Protein AF-0000000068152292 (afdb_homodimer)

Nearest PDB structures (foldseek):
  4wbt-assembly1_C-2  TM=9.995E-01  e=3.446E-68  Sinorhizobium meliloti 1021
  4wbt-assembly2_B-3  TM=9.986E-01  e=3.085E-68  Sinorhizobium meliloti 1021
  4r5z-assembly2_C  TM=9.145E-01  e=4.859E-29  Mycobacterium tuberculosis H37Rv
  3ffh-assembly1_B  TM=8.803E-01  e=2.228E-27  Listeria innocua
  3ffh-assembly1_A  TM=8.749E-01  e=1.275E-25  Listeria innocua

InterPro domains:
  IPR001917 Aminotransferase, class-II, pyridoxal-phosphate binding site [PS00599] (223-232)
  IPR004839 Aminotransferase, class I/classII, large domain [PF00155] (39-363)
  IPR015421 Pyridoxal phosphate-dependent transferase, major domain [G3DSA:3.40.640.10] (47-271)
  IPR015422 Pyridoxal phosphate-dependent transferase, small domain [G3DSA:3.90.1150.10] (23-364)
  IPR015424 Pyridoxal phosphate-dependent transferase [SSF53383] (36-366)
  IPR050106 Histidinol-phosphate aminotransferase [PTHR43643] (23-367)

pLDDT: mean 96.86, std 4.05, range [68.19, 98.94]

Secondary structure (DSSP, 8-state):
----TT--HHHHHS----SS--HHHHHHHHTS--SEE-SS---TT---HHHHHHHHHHHTTTTSPP-TT-HHHHHHHHHHHTS-GGGEEEESHHHHHHHHHHHHHPPTT-EEEEETT--HHHHHHHHHTTPEEEEE--BTTB--HHHHHHHHHHHT-SEEEEESS-TTT-----HHHHHHHHHHS-TTSEEEEE-TTGGGS-GGGS--HHHHTT-TTEEEEEESSSTTS-GGG--EEEE--HHHHHHGGGTS-TT-S-HHHHHHHHHHHH-HHHHHHHHHHHHHHHHHHHHHHHHTT-EEPP-SSSEEEEE-SS-HHHHHHHHHHHHHHH-EE-B---STTGGGEEEEE---HHHHHHHHHHHHHHHHHHHH-/----TT--HHHHHS----SS--HHHHHHHHTS--SEE-SS---TT---HHHHHHHHHHHTTTTSPP-TT-HHHHHHHHHHHTS-GGGEEEESHHHHHHHHHHHHHPPTT-EEEEETT--HHHHHHHHHTTPEEEEE--BTTB--HHHHHHHHHHHT-SEEEEESS-TTT-----HHHHHHHHHHS-TTSEEEEE-TTGGGS-GGGS--HHHHTT-TTEEEEEESSSTTS-GGG--EEEE--HHHHHHGGGTS-TT-S-HHHHHHHHHHHH-HHHHHHHHHHHHHHHHHHHHHHHHTT-EEPP-SSSEEEEE-SS-HHHHHHHHHHHHHHH-EE-B--SSTTGGGEEEEE---HHHHHHHHHHHHHHHHHHHH-

Solvent-accessible surface area (backbone atoms only — not comparable to full-atom values): 36677 Å² total; per-residue (Å²): 111,60,41,44,78,56,48,33,73,67,58,71,70,48,64,73,56,69,94,64,85,40,71,62,58,50,24,64,74,67,73,45,72,68,71,24,84,25,36,82,55,35,26,64,75,32,50,49,69,65,20,50,52,35,33,55,66,34,49,78,52,23,13,39,65,30,58,53,76,41,56,69,52,34,48,52,49,14,64,75,66,72,55,57,44,58,20,46,35,78,36,44,15,51,67,45,41,46,42,50,51,39,63,40,47,45,45,76,63,35,44,33,34,35,44,56,48,38,58,59,67,58,51,50,36,35,50,55,51,38,30,34,82,41,67,30,64,57,50,92,70,26,81,36,65,68,52,47,53,50,49,32,62,75,60,68,20,50,34,36,52,45,53,46,33,27,54,54,44,11,28,72,54,49,15,69,57,53,51,51,51,62,67,68,46,56,74,60,26,32,37,40,39,35,26,55,30,50,80,50,32,60,74,63,41,55,61,59,64,83,79,47,37,81,35,34,29,32,38,38,32,32,47,37,27,28,80,54,6,25,29,3,39,24,41,16,35,36,43,18,13,43,31,39,24,45,54,48,44,40,66,55,66,56,63,47,53,31,30,41,34,53,42,26,50,47,37,47,68,69,38,53,67,53,49,56,52,46,43,49,52,36,52,51,27,44,53,47,52,36,49,46,33,42,75,53,72,31,45,51,45,71,53,26,39,56,34,35,22,27,38,54,88,58,48,44,68,57,27,48,48,52,41,50,46,36,32,74,74,63,22,32,40,47,31,59,46,51,42,85,78,53,18,19,18,34,28,40,22,23,45,48,66,71,44,48,50,54,46,57,60,44,51,45,52,52,54,53,54,57,70,74,102,113,59,42,43,78,56,49,31,71,67,57,69,70,48,63,72,55,70,96,64,85,40,71,61,57,51,25,62,74,67,72,43,73,67,70,25,83,24,37,80,54,34,26,64,75,33,50,49,70,64,21,51,51,35,33,54,65,34,49,76,53,23,15,39,65,29,60,52,75,40,56,70,52,34,48,53,48,14,64,75,65,72,56,55,44,59,21,46,35,79,36,44,15,52,67,44,42,47,42,51,51,38,63,41,47,45,45,76,61,35,44,33,35,35,44,53,47,39,57,59,67,57,52,49,36,34,52,56,50,38,30,33,82,41,68,29,65,57,49,95,71,27,81,36,66,70,54,47,52,50,48,32,63,76,61,68,20,49,33,37,52,46,52,45,32,28,53,54,44,10,28,69,54,50,17,68,58,54,52,52,52,62,68,67,46,56,74,59,26,34,35,39,39,34,27,55,29,50,79,50,31,58,75,63,40,54,60,59,64,81,78,46,38,80,34,33,30,33,38,38,32,31,47,36,27,28,80,54,6,25,30,4,40,23,41,14,37,36,42,17,14,42,31,38,24,44,54,50,45,39,65,54,67,56,63,48,53,30,29,39,33,52,42,25,50,49,37,46,67,69,39,53,66,52,49,56,51,48,42,50,51,37,52,51,26,45,52,48,53,35,50,43,34,42,76,52,72,30,45,51,45,70,53,27,38,56,32,34,21,28,38,54,86,57,48,44,69,56,26,47,48,52,40,50,46,36,32,76,74,63,20,32,39,48,31,60,46,52,43,86,78,54,19,19,18,34,28,40,22,24,45,49,67,71,43,50,50,52,46,58,60,45,52,46,51,51,54,52,54,56,72,75,102

Organism: Rhizobium meliloti (strain 1021) (NCBI:txid266834)

Sequence (746 aa):
MSAFSRFTPLIQSLPASVPFVGPEALERQHGRKIAARIGANESGFGPAPSVLLAIRQAAGDTWKYADPENHDLKQALARHLGTSPANIAIGEGIDGLLGQIVRLVVEAGAPVVTSLGGYPTFNYHVAGHGGRLVTVPYADDREDLEGLLAAVGRENAPLVYLANPDNPMGSWWPAERVVAFAQALPETTLLVLDEAYCETAPRDALPPIESLIDKPNVIRARTFSKAYGLAGARIGYTLSTPGTAQAFDKIRNHFGMSRIGVAAAIAALADQDYLKEVTLKIANSRQRIGRIAADSGLAPLPSATNFVAVDCGKDASYARAIVDRLMSDHGIFIRMPGVAPLNRCIRISTAPDAEMDLLAAALPEVIRSLAATMSAFSRFTPLIQSLPASVPFVGPEALERQHGRKIAARIGANESGFGPAPSVLLAIRQAAGDTWKYADPENHDLKQALARHLGTSPANIAIGEGIDGLLGQIVRLVVEAGAPVVTSLGGYPTFNYHVAGHGGRLVTVPYADDREDLEGLLAAVGRENAPLVYLANPDNPMGSWWPAERVVAFAQALPETTLLVLDEAYCETAPRDALPPIESLIDKPNVIRARTFSKAYGLAGARIGYTLSTPGTAQAFDKIRNHFGMSRIGVAAAIAALADQDYLKEVTLKIANSRQRIGRIAADSGLAPLPSATNFVAVDCGKDASYARAIVDRLMSDHGIFIRMPGVAPLNRCIRISTAPDAEMDLLAAALPEVIRSLAAT

Radius of gyration: 26.34 Å; Cα contacts (8 Å, |Δi|>4): 1731; chains: 2; bounding box: 50×66×80 Å

Structure (mmCIF, N/CA/C/O backbone):
data_AF-0000000068152292-model_v1
#
loop_
_entity.id
_entity.type
_entity.pdbx_description
1 polymer 'Probable histidinol-phosphate aminotransferase'
#
loop_
_atom_site.group_PDB
_atom_site.id
_atom_site.type_symbol
_atom_site.label_atom_id
_atom_site.label_alt_id
_atom_site.label_comp_id
_atom_site.label_asym_id
_atom_site.label_entity_id
_atom_site.label_seq_id
_atom_site.pdbx_PDB_ins_code
_atom_site.Cartn_x
_atom_site.Cartn_y
_atom_site.Cartn_z
_atom_site.occupancy
_atom_site.B_iso_or_equiv
_atom_site.auth_seq_id
_atom_site.auth_comp_id
_atom_site.auth_asym_id
_atom_site.auth_atom_id
_atom_site.pdbx_PDB_model_num
ATOM 1 N N . MET A 1 1 ? 11.398 11.75 -22.922 1 68.44 1 MET A N 1
ATOM 2 C CA . MET A 1 1 ? 10.609 12.508 -21.969 1 68.44 1 MET A CA 1
ATOM 3 C C . MET A 1 1 ? 11.492 13.023 -20.828 1 68.44 1 MET A C 1
ATOM 5 O O . MET A 1 1 ? 12.445 12.359 -20.422 1 68.44 1 MET A O 1
ATOM 9 N N . SER A 1 2 ? 11.359 14.352 -20.422 1 89.75 2 SER A N 1
ATOM 10 C CA . SER A 1 2 ? 12.289 14.953 -19.484 1 89.75 2 SER A CA 1
ATOM 11 C C . SER A 1 2 ? 12.125 14.367 -18.094 1 89.75 2 SER A C 1
ATOM 13 O O . SER A 1 2 ? 11 14.188 -17.609 1 89.75 2 SER A O 1
ATOM 15 N N . ALA A 1 3 ? 13.188 13.719 -17.609 1 95.56 3 ALA A N 1
ATOM 16 C CA . ALA A 1 3 ? 13.219 13.125 -16.266 1 95.56 3 ALA A CA 1
ATOM 17 C C . ALA A 1 3 ? 14.258 13.812 -15.391 1 95.56 3 ALA A C 1
ATOM 19 O O . ALA A 1 3 ? 15.203 14.422 -15.898 1 95.56 3 ALA A O 1
ATOM 20 N N . PHE A 1 4 ? 13.984 13.781 -14.102 1 98.12 4 PHE A N 1
ATOM 21 C CA . PHE A 1 4 ? 14.977 14.266 -13.148 1 98.12 4 PHE A CA 1
ATOM 22 C C . PHE A 1 4 ? 16.328 13.617 -13.414 1 98.12 4 PHE A C 1
ATOM 24 O O . PHE A 1 4 ? 16.406 12.406 -13.648 1 98.12 4 PHE A O 1
ATOM 31 N N . SER A 1 5 ? 17.391 14.336 -13.312 1 94.75 5 SER A N 1
ATOM 32 C CA . SER A 1 5 ? 18.688 13.898 -13.828 1 94.75 5 SER A CA 1
ATOM 33 C C . SER A 1 5 ? 19.5 13.188 -12.758 1 94.75 5 SER A C 1
ATOM 35 O O . SER A 1 5 ? 20.484 12.5 -13.062 1 94.75 5 SER A O 1
ATOM 37 N N . ARG A 1 6 ? 19.094 13.367 -11.562 1 96.81 6 ARG A N 1
ATOM 38 C CA . ARG A 1 6 ? 19.938 12.852 -10.492 1 96.81 6 ARG A CA 1
ATOM 39 C C . ARG A 1 6 ? 19.234 11.719 -9.742 1 96.81 6 ARG A C 1
ATOM 41 O O . ARG A 1 6 ? 19.359 11.602 -8.523 1 96.81 6 ARG A O 1
ATOM 48 N N . PHE A 1 7 ? 18.375 10.875 -10.469 1 98 7 PHE A N 1
ATOM 49 C CA . PHE A 1 7 ? 17.984 9.586 -9.898 1 98 7 PHE A CA 1
ATOM 50 C C . PHE A 1 7 ? 19.219 8.75 -9.586 1 98 7 PHE A C 1
ATOM 52 O O . PHE A 1 7 ? 20.266 8.922 -10.195 1 98 7 PHE A O 1
ATOM 59 N N . THR A 1 8 ? 19.141 7.824 -8.617 1 97.69 8 THR A N 1
ATOM 60 C CA . THR A 1 8 ? 20.297 7 -8.242 1 97.69 8 THR A CA 1
ATOM 61 C C . THR A 1 8 ? 20.75 6.156 -9.43 1 97.69 8 THR A C 1
ATOM 63 O O . THR A 1 8 ? 19.969 5.875 -10.344 1 97.69 8 THR A O 1
ATOM 66 N N . PRO A 1 9 ? 22.031 5.715 -9.391 1 96.94 9 PRO A N 1
ATOM 67 C CA . PRO A 1 9 ? 22.516 4.848 -10.461 1 96.94 9 PRO A CA 1
ATOM 68 C C . PRO A 1 9 ? 21.688 3.578 -10.625 1 96.94 9 PRO A C 1
ATOM 70 O O . PRO A 1 9 ? 21.438 3.137 -11.75 1 96.94 9 PRO A O 1
ATOM 73 N N . LEU A 1 10 ? 21.234 3.031 -9.547 1 96.75 10 LEU A N 1
ATOM 74 C CA . LEU A 1 10 ? 20.375 1.853 -9.609 1 96.75 10 LEU A CA 1
ATOM 75 C C . LEU A 1 10 ? 19.094 2.152 -10.383 1 96.75 10 LEU A C 1
ATOM 77 O O . LEU A 1 10 ? 18.734 1.416 -11.305 1 96.75 10 LEU A O 1
ATOM 81 N N . ILE A 1 11 ? 18.438 3.219 -10.07 1 96.94 11 ILE A N 1
ATOM 82 C CA . ILE A 1 11 ? 17.172 3.588 -10.703 1 96.94 11 ILE A CA 1
ATOM 83 C C . ILE A 1 11 ? 17.406 3.826 -12.195 1 96.94 11 ILE A C 1
ATOM 85 O O . ILE A 1 11 ? 16.594 3.406 -13.031 1 96.94 11 ILE A O 1
ATOM 89 N N . GLN A 1 12 ? 18.484 4.484 -12.484 1 96.25 12 GLN A N 1
ATOM 90 C CA . GLN A 1 12 ? 18.812 4.77 -13.883 1 96.25 12 GLN A CA 1
ATOM 91 C C . GLN A 1 12 ? 19.016 3.482 -14.672 1 96.25 12 GLN A C 1
ATOM 93 O O . GLN A 1 12 ? 18.766 3.441 -15.875 1 96.25 12 GLN A O 1
ATOM 98 N N . SER A 1 13 ? 19.406 2.461 -14.023 1 95.56 13 SER A N 1
ATOM 99 C CA . SER A 1 13 ? 19.75 1.213 -14.695 1 95.56 13 SER A CA 1
ATOM 100 C C . SER A 1 13 ? 18.531 0.323 -14.867 1 95.56 13 SER A C 1
ATOM 102 O O . SER A 1 13 ? 18.547 -0.636 -15.641 1 95.56 13 SER A O 1
ATOM 104 N N . LEU A 1 14 ? 17.453 0.604 -14.125 1 94.88 14 LEU A N 1
ATOM 105 C CA . LEU A 1 14 ? 16.281 -0.26 -14.117 1 94.88 14 LEU A CA 1
ATOM 106 C C . LEU A 1 14 ? 15.359 0.069 -15.289 1 94.88 14 LEU A C 1
ATOM 108 O O . LEU A 1 14 ? 15.195 1.238 -15.648 1 94.88 14 LEU A O 1
ATOM 112 N N . PRO A 1 15 ? 14.766 -0.935 -15.914 1 89.69 15 PRO A N 1
ATOM 113 C CA . PRO A 1 15 ? 13.68 -0.661 -16.859 1 89.69 15 PRO A CA 1
ATOM 114 C C . PRO A 1 15 ? 12.383 -0.247 -16.172 1 89.69 15 PRO A C 1
ATOM 116 O O . PRO A 1 15 ? 12.148 -0.606 -15.016 1 89.69 15 PRO A O 1
ATOM 119 N N . ALA A 1 16 ? 11.656 0.631 -16.906 1 82.81 16 ALA A N 1
ATOM 120 C CA . ALA A 1 16 ? 10.289 0.883 -16.469 1 82.81 16 ALA A CA 1
ATOM 121 C C . ALA A 1 16 ? 9.344 -0.209 -16.953 1 82.81 16 ALA A C 1
ATOM 123 O O . ALA A 1 16 ? 9 -0.253 -18.141 1 82.81 16 ALA A O 1
ATOM 124 N N . SER A 1 17 ? 9.195 -1.221 -16.141 1 76.62 17 SER A N 1
ATOM 125 C CA . SER A 1 17 ? 8.422 -2.379 -16.594 1 76.62 17 SER A CA 1
ATOM 126 C C . SER A 1 17 ? 7.281 -2.689 -15.625 1 76.62 17 SER A C 1
ATOM 128 O O . SER A 1 17 ? 7.316 -2.283 -14.461 1 76.62 17 SER A O 1
ATOM 130 N N . VAL A 1 18 ? 6.203 -3.209 -16.25 1 72.25 18 VAL A N 1
ATOM 131 C CA . VAL A 1 18 ? 5.152 -3.871 -15.484 1 72.25 18 VAL A CA 1
ATOM 132 C C . VAL A 1 18 ? 5.266 -5.383 -15.648 1 72.25 18 VAL A C 1
ATOM 134 O O . VAL A 1 18 ? 5.211 -5.898 -16.766 1 72.25 18 VAL A O 1
ATOM 137 N N . PRO A 1 19 ? 5.391 -5.996 -14.523 1 70.88 19 PRO A N 1
ATOM 138 C CA . PRO A 1 19 ? 5.66 -7.434 -14.625 1 70.88 19 PRO A CA 1
ATOM 139 C C . PRO A 1 19 ? 4.57 -8.188 -15.383 1 70.88 19 PRO A C 1
ATOM 141 O O . PRO A 1 19 ? 4.844 -9.227 -15.992 1 70.88 19 PRO A O 1
ATOM 144 N N . PHE A 1 20 ? 3.277 -7.73 -15.211 1 78 20 PHE A N 1
ATOM 145 C CA . PHE A 1 20 ? 2.152 -8.367 -15.883 1 78 20 PHE A CA 1
ATOM 146 C C . PHE A 1 20 ? 1.285 -7.336 -16.594 1 78 20 PHE A C 1
ATOM 148 O O . PHE A 1 20 ? 1.007 -6.27 -16.047 1 78 20 PHE A O 1
ATOM 155 N N . VAL A 1 21 ? 0.937 -7.793 -17.797 1 79.62 21 VAL A N 1
ATOM 156 C CA . VAL A 1 21 ? -0.089 -6.969 -18.438 1 79.62 21 VAL A CA 1
ATOM 157 C C . VAL A 1 21 ? -1.441 -7.234 -17.781 1 79.62 21 VAL A C 1
ATOM 159 O O . VAL A 1 21 ? -1.89 -8.383 -17.703 1 79.62 21 VAL A O 1
ATOM 162 N N . GLY A 1 22 ? -2.057 -6.234 -17.281 1 85.62 22 GLY A N 1
ATOM 163 C CA . GLY A 1 22 ? -3.336 -6.402 -16.625 1 85.62 22 GLY A CA 1
ATOM 164 C C . GLY A 1 22 ? -4.473 -6.715 -17.578 1 85.62 22 GLY A C 1
ATOM 165 O O . GLY A 1 22 ? -4.422 -6.34 -18.75 1 85.62 22 GLY A O 1
ATOM 166 N N . PRO A 1 23 ? -5.492 -7.422 -17 1 90.44 23 PRO A N 1
ATOM 167 C CA . PRO A 1 23 ? -6.656 -7.723 -17.828 1 90.44 23 PRO A CA 1
ATOM 168 C C . PRO A 1 23 ? -7.297 -6.473 -18.422 1 90.44 23 PRO A C 1
ATOM 170 O O . PRO A 1 23 ? -7.781 -6.5 -19.562 1 90.44 23 PRO A O 1
ATOM 173 N N . GLU A 1 24 ? -7.301 -5.391 -17.688 1 91.62 24 GLU A N 1
ATOM 174 C CA . GLU A 1 24 ? -7.895 -4.145 -18.156 1 91.62 24 GLU A CA 1
ATOM 175 C C . GLU A 1 24 ? -7.16 -3.613 -19.375 1 91.62 24 GLU A C 1
ATOM 177 O O . GLU A 1 24 ? -7.789 -3.127 -20.328 1 91.62 24 GLU A O 1
ATOM 182 N N . ALA A 1 25 ? -5.879 -3.691 -19.344 1 89.69 25 ALA A N 1
ATOM 183 C CA . ALA A 1 25 ? -5.078 -3.262 -20.484 1 89.69 25 ALA A CA 1
ATOM 184 C C . ALA A 1 25 ? -5.371 -4.117 -21.703 1 89.69 25 ALA A C 1
ATOM 186 O O . ALA A 1 25 ? -5.402 -3.607 -22.828 1 89.69 25 ALA A O 1
ATOM 187 N N . LEU A 1 26 ? -5.57 -5.379 -21.531 1 90.12 26 LEU A N 1
ATOM 188 C CA . LEU A 1 26 ? -5.895 -6.285 -22.625 1 90.12 26 LEU A CA 1
ATOM 189 C C . LEU A 1 26 ? -7.25 -5.945 -23.234 1 90.12 26 LEU A C 1
ATOM 191 O O . LEU A 1 26 ? -7.422 -6 -24.453 1 90.12 26 LEU A O 1
ATOM 195 N N . GLU A 1 27 ? -8.203 -5.637 -22.281 1 92.88 27 GLU A N 1
ATOM 196 C CA . GLU A 1 27 ? -9.516 -5.211 -22.781 1 92.88 27 GLU A CA 1
ATOM 197 C C . GLU A 1 27 ? -9.391 -3.98 -23.672 1 92.88 27 GLU A C 1
ATOM 199 O O . GLU A 1 27 ? -10.016 -3.916 -24.734 1 92.88 27 GLU A O 1
ATOM 204 N N . ARG A 1 28 ? -8.609 -3.049 -23.234 1 91.56 28 ARG A N 1
ATOM 205 C CA . ARG A 1 28 ? -8.43 -1.821 -24 1 91.56 28 ARG A CA 1
ATOM 206 C C . ARG A 1 28 ? -7.73 -2.102 -25.328 1 91.56 28 ARG A C 1
ATOM 208 O O . ARG A 1 28 ? -8.094 -1.53 -26.359 1 91.56 28 ARG A O 1
ATOM 215 N N . GLN A 1 29 ? -6.785 -2.971 -25.344 1 90 29 GLN A N 1
ATOM 216 C CA . GLN A 1 29 ? -6.004 -3.301 -26.531 1 90 29 GLN A CA 1
ATOM 217 C C . GLN A 1 29 ? -6.863 -4.016 -27.578 1 90 29 GLN A C 1
ATOM 219 O O . GLN A 1 29 ? -6.738 -3.758 -28.781 1 90 29 GLN A O 1
ATOM 224 N N . HIS A 1 30 ? -7.762 -4.832 -27.094 1 89.81 30 HIS A N 1
ATOM 225 C CA . HIS A 1 30 ? -8.539 -5.66 -28.016 1 89.81 30 HIS A CA 1
ATOM 226 C C . HIS A 1 30 ? -9.898 -5.027 -28.297 1 89.81 30 HIS A C 1
ATOM 228 O O . HIS A 1 30 ? -10.602 -5.457 -29.219 1 89.81 30 HIS A O 1
ATOM 234 N N . GLY A 1 31 ? -10.219 -3.969 -27.5 1 88.5 31 GLY A N 1
ATOM 235 C CA . GLY A 1 31 ? -11.508 -3.314 -27.672 1 88.5 31 GLY A CA 1
ATOM 236 C C . GLY A 1 31 ? -12.68 -4.199 -27.312 1 88.5 31 GLY A C 1
ATOM 237 O O . GLY A 1 31 ? -13.758 -4.086 -27.906 1 88.5 31 GLY A O 1
ATOM 238 N N . ARG A 1 32 ? -12.414 -5.27 -26.594 1 88.06 32 ARG A N 1
ATOM 239 C CA . ARG A 1 32 ? -13.461 -6.199 -26.188 1 88.06 32 ARG A CA 1
ATOM 240 C C . ARG A 1 32 ? -13.391 -6.488 -24.688 1 88.06 32 ARG A C 1
ATOM 242 O O . ARG A 1 32 ? -12.297 -6.629 -24.141 1 88.06 32 ARG A O 1
ATOM 249 N N . LYS A 1 33 ? -14.602 -6.676 -24.172 1 91.69 33 LYS A N 1
ATOM 250 C CA . LYS A 1 33 ? -14.68 -7.059 -22.766 1 91.69 33 LYS A CA 1
ATOM 251 C C . LYS A 1 33 ? -14.312 -8.531 -22.578 1 91.69 33 LYS A C 1
ATOM 253 O O . LYS A 1 33 ? -14.648 -9.375 -23.406 1 91.69 33 LYS A O 1
ATOM 258 N N . ILE A 1 34 ? -13.656 -8.836 -21.547 1 96.38 34 ILE A N 1
ATOM 259 C CA . ILE A 1 34 ? -13.305 -10.203 -21.188 1 96.38 34 ILE A CA 1
ATOM 260 C C . ILE A 1 34 ? -14.555 -10.945 -20.719 1 96.38 34 ILE A C 1
ATOM 262 O O . ILE A 1 34 ? -15.211 -10.516 -19.766 1 96.38 34 ILE A O 1
ATOM 266 N N . ALA A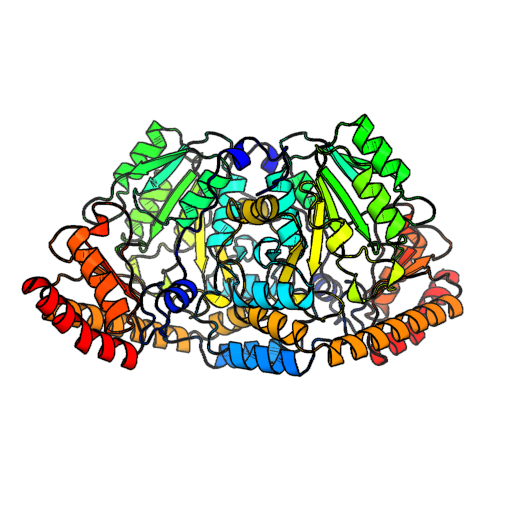 1 35 ? -14.883 -12.016 -21.406 1 97.31 35 ALA A N 1
ATOM 267 C CA . ALA A 1 35 ? -16.047 -12.836 -21.062 1 97.31 35 ALA A CA 1
ATOM 268 C C . ALA A 1 35 ? -15.727 -13.789 -19.922 1 97.31 35 ALA A C 1
ATOM 270 O O . ALA A 1 35 ? -16.594 -14.07 -19.078 1 97.31 35 ALA A O 1
ATOM 271 N N . ALA A 1 36 ? -14.523 -14.328 -19.906 1 98.19 36 ALA A N 1
ATOM 272 C CA . ALA A 1 36 ? -14.031 -15.188 -18.828 1 98.19 36 ALA A CA 1
ATOM 273 C C . ALA A 1 36 ? -12.641 -14.75 -18.375 1 98.19 36 ALA A C 1
ATOM 275 O O . ALA A 1 36 ? -11.672 -14.859 -19.125 1 98.19 36 ALA A O 1
ATOM 276 N N . ARG A 1 37 ? -12.578 -14.172 -17.188 1 97.5 37 ARG A N 1
ATOM 277 C CA . ARG A 1 37 ? -11.328 -13.734 -16.562 1 97.5 37 ARG A CA 1
ATOM 278 C C . ARG A 1 37 ? -10.711 -14.859 -15.742 1 97.5 37 ARG A C 1
ATOM 280 O O . ARG A 1 37 ? -10.852 -14.883 -14.516 1 97.5 37 ARG A O 1
ATOM 287 N N . ILE A 1 38 ? -10.008 -15.773 -16.375 1 98.5 38 ILE A N 1
ATOM 288 C CA . ILE A 1 38 ? -9.5 -16.969 -15.711 1 98.5 38 ILE A CA 1
ATOM 289 C C . ILE A 1 38 ? -8.008 -17.109 -15.984 1 98.5 38 ILE A C 1
ATOM 291 O O . ILE A 1 38 ? -7.523 -18.219 -16.25 1 98.5 38 ILE A O 1
ATOM 295 N N . GLY A 1 39 ? -7.27 -15.938 -15.875 1 97.19 39 GLY A N 1
ATOM 296 C CA . GLY A 1 39 ? -5.852 -15.984 -16.188 1 97.19 39 GLY A CA 1
ATOM 297 C C . GLY A 1 39 ? -4.984 -15.305 -15.148 1 97.19 39 GLY A C 1
ATOM 298 O O . GLY A 1 39 ? -3.756 -15.398 -15.195 1 97.19 39 GLY A O 1
ATOM 299 N N . ALA A 1 40 ? -5.504 -14.555 -14.156 1 94.88 40 ALA A N 1
ATOM 300 C CA . ALA A 1 40 ? -4.723 -13.781 -13.188 1 94.88 40 ALA A CA 1
ATOM 301 C C . ALA A 1 40 ? -4.691 -14.469 -11.828 1 94.88 40 ALA A C 1
ATOM 303 O O . ALA A 1 40 ? -4.316 -13.859 -10.828 1 94.88 40 ALA A O 1
ATOM 304 N N . ASN A 1 41 ? -5.125 -15.727 -11.75 1 97 41 ASN A N 1
ATOM 305 C CA . ASN A 1 41 ? -5.133 -16.516 -10.523 1 97 41 ASN A CA 1
ATOM 306 C C . ASN A 1 41 ? -5.965 -15.859 -9.43 1 97 41 ASN A C 1
ATOM 308 O O . ASN A 1 41 ? -5.598 -15.906 -8.258 1 97 41 ASN A O 1
ATOM 312 N N . GLU A 1 42 ? -6.988 -15.133 -9.828 1 97.81 42 GLU A N 1
ATOM 313 C CA . GLU A 1 42 ? -7.992 -14.586 -8.922 1 97.81 42 GLU A CA 1
ATOM 314 C C . GLU A 1 42 ? -9.117 -15.594 -8.672 1 97.81 42 GLU A C 1
ATOM 316 O O . GLU A 1 42 ? -9.328 -16.5 -9.484 1 97.81 42 GLU A O 1
ATOM 321 N N . SER A 1 43 ? -9.75 -15.484 -7.551 1 97.38 43 SER A N 1
ATOM 322 C CA . SER A 1 43 ? -10.883 -16.359 -7.281 1 97.38 43 SER A CA 1
ATOM 323 C C . SER A 1 43 ? -12.195 -15.742 -7.77 1 97.38 43 SER A C 1
ATOM 325 O O . SER A 1 43 ? -12.82 -14.961 -7.059 1 97.38 43 SER A O 1
ATOM 327 N N . GLY A 1 44 ? -12.656 -16.234 -8.906 1 97.06 44 GLY A N 1
ATOM 328 C CA . GLY A 1 44 ? -13.883 -15.727 -9.492 1 97.06 44 GLY A CA 1
ATOM 329 C C . GLY A 1 44 ? -15.117 -16.047 -8.672 1 97.06 44 GLY A C 1
ATOM 330 O O . GLY A 1 44 ? -16.188 -15.484 -8.914 1 97.06 44 GLY A O 1
ATOM 331 N N . PHE A 1 45 ? -14.961 -16.875 -7.652 1 98.25 45 PHE A N 1
ATOM 332 C CA . PHE A 1 45 ? -16.062 -17.188 -6.766 1 98.25 45 PHE A CA 1
ATOM 333 C C . PHE A 1 45 ? -16.406 -16 -5.867 1 98.25 45 PHE A C 1
ATOM 335 O O . PHE A 1 45 ? -17.484 -15.945 -5.281 1 98.25 45 PHE A O 1
ATOM 342 N N . GLY A 1 46 ? -15.445 -15.07 -5.734 1 97.62 46 GLY A N 1
ATOM 343 C CA . GLY A 1 46 ? -15.672 -13.844 -4.996 1 97.62 46 GLY A CA 1
ATOM 344 C C . GLY A 1 46 ? -15.602 -14.023 -3.492 1 97.62 46 GLY A C 1
ATOM 345 O O . GLY A 1 46 ? -15.391 -15.141 -3.008 1 97.62 46 GLY A O 1
ATOM 346 N N . PRO A 1 47 ? -15.688 -12.914 -2.76 1 98.12 47 PRO A N 1
ATOM 347 C CA . PRO A 1 47 ? -15.688 -12.961 -1.295 1 98.12 47 PRO A CA 1
ATOM 348 C C . PRO A 1 47 ? -17.016 -13.438 -0.723 1 98.12 47 PRO A C 1
ATOM 350 O O . PRO A 1 47 ? -18.047 -13.414 -1.421 1 98.12 47 PRO A O 1
ATOM 353 N N . ALA A 1 48 ? -17 -13.812 0.529 1 98.56 48 ALA A N 1
ATOM 354 C CA . ALA A 1 48 ? -18.203 -14.211 1.248 1 98.56 48 ALA A CA 1
ATOM 355 C C . ALA A 1 48 ? -19.188 -13.039 1.363 1 98.56 48 ALA A C 1
ATOM 357 O O . ALA A 1 48 ? -18.766 -11.883 1.447 1 98.56 48 ALA A O 1
ATOM 358 N N . PRO A 1 49 ? -20.484 -13.352 1.394 1 98.38 49 PRO A N 1
ATOM 359 C CA . PRO A 1 49 ? -21.469 -12.297 1.654 1 98.38 49 PRO A CA 1
ATOM 360 C C . PRO A 1 49 ? -21.188 -11.531 2.943 1 98.38 49 PRO A C 1
ATOM 362 O O . PRO A 1 49 ? -21.422 -10.32 3.012 1 98.38 49 PRO A O 1
ATOM 365 N N . SER A 1 50 ? -20.672 -12.242 3.963 1 98.75 50 SER A N 1
ATOM 366 C CA . SER A 1 50 ? -20.312 -11.594 5.219 1 98.75 50 SER A CA 1
ATOM 367 C C . SER A 1 50 ? -19.234 -10.539 5.008 1 98.75 50 SER A C 1
ATOM 369 O O . SER A 1 50 ? -19.203 -9.523 5.703 1 98.75 50 SER A O 1
ATOM 371 N N . VAL A 1 51 ? -18.359 -10.758 4.062 1 98.81 51 VAL A N 1
ATOM 372 C CA . VAL A 1 51 ? -17.297 -9.82 3.736 1 98.81 51 VAL A CA 1
ATOM 373 C C . VAL A 1 51 ? -17.891 -8.586 3.047 1 98.81 51 VAL A C 1
ATOM 375 O O . VAL A 1 51 ? -17.516 -7.457 3.348 1 98.81 51 VAL A O 1
ATOM 378 N N . LEU A 1 52 ? -18.828 -8.812 2.121 1 98.56 52 LEU A N 1
ATOM 379 C CA . LEU A 1 52 ? -19.5 -7.699 1.453 1 98.56 52 LEU A CA 1
ATOM 380 C C . LEU A 1 52 ? -20.219 -6.809 2.463 1 98.56 52 LEU A C 1
ATOM 382 O O . LEU A 1 52 ? -20.203 -5.582 2.34 1 98.56 52 LEU A O 1
ATOM 386 N N . LEU A 1 53 ? -20.844 -7.434 3.439 1 98.5 53 LEU A N 1
ATOM 387 C CA . LEU A 1 53 ? -21.5 -6.688 4.508 1 98.5 53 LEU A CA 1
ATOM 388 C C . LEU A 1 53 ? -20.484 -5.867 5.297 1 98.5 53 LEU A C 1
ATOM 390 O O . LEU A 1 53 ? -20.719 -4.699 5.609 1 98.5 53 LEU A O 1
ATOM 394 N N . ALA A 1 54 ? -19.359 -6.461 5.645 1 98.69 54 ALA A N 1
ATOM 395 C CA . ALA A 1 54 ? -18.312 -5.773 6.391 1 98.69 54 ALA A CA 1
ATOM 396 C C . ALA A 1 54 ? -17.781 -4.574 5.609 1 98.69 54 ALA A C 1
ATOM 398 O O . ALA A 1 54 ? -17.484 -3.527 6.191 1 98.69 54 ALA A O 1
ATOM 399 N N . ILE A 1 55 ? -17.625 -4.746 4.297 1 98.62 55 ILE A N 1
ATOM 400 C CA . ILE A 1 55 ? -17.172 -3.662 3.438 1 98.62 55 ILE A CA 1
ATOM 401 C C . ILE A 1 55 ? -18.156 -2.498 3.492 1 98.62 55 ILE A C 1
ATOM 403 O O . ILE A 1 55 ? -17.75 -1.346 3.674 1 98.62 55 ILE A O 1
ATOM 407 N N . ARG A 1 56 ? -19.375 -2.783 3.355 1 97.69 56 ARG A N 1
ATOM 408 C CA . ARG A 1 56 ? -20.422 -1.754 3.383 1 97.69 56 ARG A CA 1
ATOM 409 C C . ARG A 1 56 ? -20.422 -1.021 4.719 1 97.69 56 ARG A C 1
ATOM 411 O O . ARG A 1 56 ? -20.562 0.204 4.762 1 97.69 56 ARG A O 1
ATOM 418 N N . GLN A 1 57 ? -20.266 -1.806 5.738 1 97.5 57 GLN A N 1
ATOM 419 C CA . GLN A 1 57 ? -20.281 -1.224 7.074 1 97.5 57 GLN A CA 1
ATOM 420 C C . GLN A 1 57 ? -19.062 -0.351 7.312 1 97.5 57 GLN A C 1
ATOM 422 O O . GLN A 1 57 ? -19.141 0.673 7.992 1 97.5 57 GLN A O 1
ATOM 427 N N . ALA A 1 58 ? -17.969 -0.717 6.746 1 98.12 58 ALA A N 1
ATOM 428 C CA . ALA A 1 58 ? -16.719 0.003 6.945 1 98.12 58 ALA A CA 1
ATOM 429 C C . ALA A 1 58 ? -16.656 1.247 6.066 1 98.12 58 ALA A C 1
ATOM 431 O O . ALA A 1 58 ? -15.844 2.143 6.305 1 98.12 58 ALA A O 1
ATOM 432 N N . ALA A 1 59 ? -17.5 1.329 5.043 1 98.06 59 ALA A N 1
ATOM 433 C CA . ALA A 1 59 ? -17.453 2.404 4.055 1 98.06 59 ALA A CA 1
ATOM 434 C C . ALA A 1 59 ? -17.594 3.77 4.723 1 98.06 59 ALA A C 1
ATOM 436 O O . ALA A 1 59 ? -16.859 4.703 4.406 1 98.06 59 ALA A O 1
ATOM 437 N N . GLY A 1 60 ? -18.469 3.881 5.676 1 96.69 60 GLY A N 1
ATOM 438 C CA . GLY A 1 60 ? -18.719 5.152 6.336 1 96.69 60 GLY A CA 1
ATOM 439 C C . GLY A 1 60 ? -17.547 5.652 7.152 1 96.69 60 GLY A C 1
ATOM 440 O O . GLY A 1 60 ? -17.453 6.848 7.441 1 96.69 60 GLY A O 1
ATOM 441 N N . ASP A 1 61 ? -16.641 4.754 7.496 1 96.88 61 ASP A N 1
ATOM 442 C CA . ASP A 1 61 ? -15.492 5.094 8.344 1 96.88 61 ASP A CA 1
ATOM 443 C C . ASP A 1 61 ? -14.227 5.266 7.516 1 96.88 61 ASP A C 1
ATOM 445 O O . ASP A 1 61 ? -13.141 5.453 8.062 1 96.88 61 ASP A O 1
ATOM 449 N N . THR A 1 62 ? -14.359 5.305 6.23 1 97.88 62 THR A N 1
ATOM 450 C CA . THR A 1 62 ? -13.195 5.34 5.352 1 97.88 62 THR A CA 1
ATOM 451 C C . THR A 1 62 ? -12.469 6.684 5.465 1 97.88 62 THR A C 1
ATOM 453 O O . THR A 1 62 ? -11.336 6.824 5.008 1 97.88 62 THR A O 1
ATOM 456 N N . TRP A 1 63 ? -13.094 7.688 6.145 1 98.19 63 TRP A N 1
ATOM 457 C CA . TRP A 1 63 ? -12.438 8.977 6.355 1 98.19 63 TRP A CA 1
ATOM 458 C C . TRP A 1 63 ? -11.344 8.859 7.41 1 98.19 63 TRP A C 1
ATOM 460 O O . TRP A 1 63 ? -10.508 9.758 7.547 1 98.19 63 TRP A O 1
ATOM 470 N N . LYS A 1 64 ? -11.281 7.793 8.148 1 97.88 64 LYS A N 1
ATOM 471 C CA . LYS A 1 64 ? -10.266 7.523 9.164 1 97.88 64 LYS A CA 1
ATOM 472 C C . LYS A 1 64 ? -9.141 6.656 8.609 1 97.88 64 LYS A C 1
ATOM 474 O O . LYS A 1 64 ? -9.398 5.703 7.867 1 97.88 64 LYS A O 1
ATOM 479 N N . TYR A 1 65 ? -7.898 6.945 8.961 1 96.88 65 TYR A N 1
ATOM 480 C CA . TYR A 1 65 ? -6.801 6.012 8.719 1 96.88 65 TYR A CA 1
ATOM 481 C C . TYR A 1 65 ? -7.062 4.68 9.406 1 96.88 65 TYR A C 1
ATOM 483 O O . TYR A 1 65 ? -7.746 4.625 10.43 1 96.88 65 TYR A O 1
ATOM 491 N N . ALA A 1 66 ? -6.555 3.609 8.844 1 96 66 ALA A N 1
ATOM 492 C CA . ALA A 1 66 ? -6.566 2.32 9.531 1 96 66 ALA A CA 1
ATOM 493 C C . ALA A 1 66 ? -5.602 2.324 10.719 1 96 66 ALA A C 1
ATOM 495 O O . ALA A 1 66 ? -4.645 3.102 10.742 1 96 66 ALA A O 1
ATOM 496 N N . ASP A 1 67 ? -5.879 1.456 11.68 1 95.5 67 ASP A N 1
ATOM 497 C CA . ASP A 1 67 ? -4.957 1.262 12.797 1 95.5 67 ASP A CA 1
ATOM 498 C C . ASP A 1 67 ? -3.566 0.87 12.297 1 95.5 67 ASP A C 1
ATOM 500 O O . ASP A 1 67 ? -3.393 -0.194 11.703 1 95.5 67 ASP A O 1
ATOM 504 N N . PRO A 1 68 ? -2.59 1.742 12.531 1 94.25 68 PRO A N 1
ATOM 505 C CA . PRO A 1 68 ? -1.252 1.419 12.031 1 94.25 68 PRO A CA 1
ATOM 506 C C . PRO A 1 68 ? -0.673 0.157 12.664 1 94.25 68 PRO A C 1
ATOM 508 O O . PRO A 1 68 ? 0.256 -0.443 12.117 1 94.25 68 PRO A O 1
ATOM 511 N N . GLU A 1 69 ? -1.202 -0.283 13.805 1 94.62 69 GLU A N 1
ATOM 512 C CA . GLU A 1 69 ? -0.725 -1.495 14.461 1 94.62 69 GLU A CA 1
ATOM 513 C C . GLU A 1 69 ? -1.451 -2.73 13.938 1 94.62 69 GLU A C 1
ATOM 515 O O . GLU A 1 69 ? -1.026 -3.859 14.188 1 94.62 69 GLU A O 1
ATOM 520 N N . ASN A 1 70 ? -2.531 -2.459 13.219 1 96.5 70 ASN A N 1
ATOM 521 C CA . ASN A 1 70 ? -3.367 -3.561 12.758 1 96.5 70 ASN A CA 1
ATOM 522 C C . ASN A 1 70 ? -3.688 -4.535 13.891 1 96.5 70 ASN A C 1
ATOM 524 O O . ASN A 1 70 ? -3.619 -5.75 13.703 1 96.5 70 ASN A O 1
ATOM 528 N N . HIS A 1 71 ? -3.99 -3.98 14.992 1 97.12 71 HIS A N 1
ATOM 529 C CA . HIS A 1 71 ? -4.121 -4.762 16.219 1 97.12 71 HIS A CA 1
ATOM 530 C C . HIS A 1 71 ? -5.188 -5.84 16.078 1 97.12 71 HIS A C 1
ATOM 532 O O . HIS A 1 71 ? -4.922 -7.02 16.312 1 97.12 71 HIS A O 1
ATOM 538 N N . ASP A 1 72 ? -6.402 -5.477 15.664 1 98.12 72 ASP A N 1
ATOM 539 C CA . ASP A 1 72 ? -7.52 -6.41 15.609 1 98.12 72 ASP A CA 1
ATOM 540 C C . ASP A 1 72 ? -7.254 -7.531 14.609 1 98.12 72 ASP A C 1
ATOM 542 O O . ASP A 1 72 ? -7.562 -8.695 14.875 1 98.12 72 ASP A O 1
ATOM 546 N N . LEU A 1 73 ? -6.723 -7.207 13.461 1 98.75 73 LEU A N 1
ATOM 547 C CA . LEU A 1 73 ? -6.418 -8.227 12.461 1 98.75 73 LEU A CA 1
ATOM 548 C C . LEU A 1 73 ? -5.34 -9.18 12.961 1 98.75 73 LEU A C 1
ATOM 550 O O . LEU A 1 73 ? -5.445 -10.391 12.781 1 98.75 73 LEU A O 1
ATOM 554 N N . LYS A 1 74 ? -4.262 -8.617 13.578 1 98.69 74 LYS A N 1
ATOM 555 C CA . LYS A 1 74 ? -3.203 -9.461 14.133 1 98.69 74 LYS A CA 1
ATOM 556 C C . LYS A 1 74 ? -3.754 -10.414 15.195 1 98.69 74 LYS A C 1
ATOM 558 O O . LYS A 1 74 ? -3.395 -11.586 15.227 1 98.69 74 LYS A O 1
ATOM 563 N N . GLN A 1 75 ? -4.637 -9.875 16.062 1 98.69 75 GLN A N 1
ATOM 564 C CA . GLN A 1 75 ? -5.242 -10.719 17.094 1 98.69 75 GLN A CA 1
ATOM 565 C C . GLN A 1 75 ? -6.074 -11.836 16.469 1 98.69 75 GLN A C 1
ATOM 567 O O . GLN A 1 75 ? -5.996 -12.984 16.906 1 98.69 75 GLN A O 1
ATOM 572 N N . ALA A 1 76 ? -6.855 -11.492 15.5 1 98.81 76 ALA A N 1
ATOM 573 C CA . ALA A 1 76 ? -7.703 -12.477 14.836 1 98.81 76 ALA A CA 1
ATOM 574 C C . ALA A 1 76 ? -6.859 -13.562 14.164 1 98.81 76 ALA A C 1
ATOM 576 O O . ALA A 1 76 ? -7.156 -14.75 14.289 1 98.81 76 ALA A O 1
ATOM 577 N N . LEU A 1 77 ? -5.805 -13.18 13.484 1 98.88 77 LEU A N 1
ATOM 578 C CA . LEU A 1 77 ? -4.91 -14.117 12.812 1 98.88 77 LEU A CA 1
ATOM 579 C C . LEU A 1 77 ? -4.211 -15.016 13.828 1 98.88 77 LEU A C 1
ATOM 581 O O . LEU A 1 77 ? -4.105 -16.234 13.625 1 98.88 77 LEU A O 1
ATOM 585 N N . ALA A 1 78 ? -3.719 -14.367 14.867 1 98.81 78 ALA A N 1
ATOM 586 C CA . ALA A 1 78 ? -3.025 -15.117 15.914 1 98.81 78 ALA A CA 1
ATOM 587 C C . ALA A 1 78 ? -3.924 -16.203 16.5 1 98.81 78 ALA A C 1
ATOM 589 O O . ALA A 1 78 ? -3.496 -17.359 16.656 1 98.81 78 ALA A O 1
ATOM 590 N N . ARG A 1 79 ? -5.137 -15.828 16.797 1 98.56 79 ARG A N 1
ATOM 591 C CA . ARG A 1 79 ? -6.102 -16.781 17.312 1 98.56 79 ARG A CA 1
ATOM 592 C C . ARG A 1 79 ? -6.359 -17.906 16.312 1 98.56 79 ARG A C 1
ATOM 594 O O . ARG A 1 79 ? -6.387 -19.078 16.688 1 98.56 79 ARG A O 1
ATOM 601 N N . HIS A 1 80 ? -6.531 -17.578 15.109 1 98.31 80 HIS A N 1
ATOM 602 C CA . HIS A 1 80 ? -6.844 -18.531 14.047 1 98.31 80 HIS A CA 1
ATOM 603 C C . HIS A 1 80 ? -5.695 -19.516 13.844 1 98.31 80 HIS A C 1
ATOM 605 O O . HIS A 1 80 ? -5.926 -20.703 13.594 1 98.31 80 HIS A O 1
ATOM 611 N N . LEU A 1 81 ? -4.465 -19.016 13.953 1 98.19 81 LEU A N 1
ATOM 612 C CA . LEU A 1 81 ? -3.291 -19.797 13.578 1 98.19 81 LEU A CA 1
ATOM 613 C C . LEU A 1 81 ? -2.654 -20.438 14.797 1 98.19 81 LEU A C 1
ATOM 615 O O . LEU A 1 81 ? -1.755 -21.281 14.664 1 98.19 81 LEU A O 1
ATOM 619 N N . GLY A 1 82 ? -3.119 -20.062 15.938 1 97.81 82 GLY A N 1
ATOM 620 C CA . GLY A 1 82 ? -2.551 -20.609 17.156 1 97.81 82 GLY A CA 1
ATOM 621 C C . GLY A 1 82 ? -1.148 -20.109 17.438 1 97.81 82 GLY A C 1
ATOM 622 O O . GLY A 1 82 ? -0.255 -20.891 17.781 1 97.81 82 GLY A O 1
ATOM 623 N N . THR A 1 83 ? -0.914 -18.875 17.25 1 98 83 THR A N 1
ATOM 624 C CA . THR A 1 83 ? 0.374 -18.25 17.531 1 98 83 THR A CA 1
ATOM 625 C C . THR A 1 83 ? 0.183 -16.906 18.234 1 98 83 THR A C 1
ATOM 627 O O . THR A 1 83 ? -0.891 -16.641 18.766 1 98 83 THR A O 1
ATOM 630 N N . SER A 1 84 ? 1.264 -16.141 18.422 1 98.31 84 SER A N 1
ATOM 631 C CA . SER A 1 84 ? 1.201 -14.828 19.047 1 98.31 84 SER A CA 1
ATOM 632 C C . SER A 1 84 ? 1.086 -13.719 18 1 98.31 84 SER A C 1
ATOM 634 O O . SER A 1 84 ? 1.67 -13.82 16.906 1 98.31 84 SER A O 1
ATOM 636 N N . PRO A 1 85 ? 0.282 -12.664 18.328 1 98.44 85 PRO A N 1
ATOM 637 C CA . PRO A 1 85 ? 0.266 -11.516 17.422 1 98.44 85 PRO A CA 1
ATOM 638 C C . PRO A 1 85 ? 1.662 -10.961 17.141 1 98.44 85 PRO A C 1
ATOM 640 O O . PRO A 1 85 ? 1.901 -10.383 16.078 1 98.44 85 PRO A O 1
ATOM 643 N N . ALA A 1 86 ? 2.617 -11.141 18.062 1 97.94 86 ALA A N 1
ATOM 644 C CA . ALA A 1 86 ? 3.98 -10.641 17.922 1 97.94 86 ALA A CA 1
ATOM 645 C C . ALA A 1 86 ? 4.707 -11.344 16.766 1 97.94 86 ALA A C 1
ATOM 647 O O . ALA A 1 86 ? 5.73 -10.852 16.281 1 97.94 86 ALA A O 1
ATOM 648 N N . ASN A 1 87 ? 4.195 -12.492 16.297 1 98.75 87 ASN A N 1
ATOM 649 C CA . ASN A 1 87 ? 4.805 -13.258 15.211 1 98.75 87 ASN A CA 1
ATOM 650 C C . ASN A 1 87 ? 4.324 -12.781 13.844 1 98.75 87 ASN A C 1
ATOM 652 O O . ASN A 1 87 ? 4.73 -13.32 12.812 1 98.75 87 ASN A O 1
ATOM 656 N N . ILE A 1 88 ? 3.463 -11.781 13.859 1 98.81 88 ILE A N 1
ATOM 657 C CA . ILE A 1 88 ? 2.732 -11.477 12.633 1 98.81 88 ILE A CA 1
ATOM 658 C C . ILE A 1 88 ? 3.07 -10.062 12.172 1 98.81 88 ILE A C 1
ATOM 660 O O . ILE A 1 88 ? 3.074 -9.125 12.977 1 98.81 88 ILE A O 1
ATOM 664 N N . ALA A 1 89 ? 3.408 -9.883 10.938 1 98.38 89 ALA A N 1
ATOM 665 C CA . ALA A 1 89 ? 3.457 -8.594 10.258 1 98.38 89 ALA A CA 1
ATOM 666 C C . ALA A 1 89 ? 2.412 -8.523 9.141 1 98.38 89 ALA A C 1
ATOM 668 O O . ALA A 1 89 ? 2.191 -9.5 8.43 1 98.38 89 ALA A O 1
ATOM 669 N N . ILE A 1 90 ? 1.687 -7.418 9.062 1 98.44 90 ILE A N 1
ATOM 670 C CA . ILE A 1 90 ? 0.635 -7.195 8.078 1 98.44 90 ILE A CA 1
ATOM 671 C C . ILE A 1 90 ? 1.159 -6.297 6.961 1 98.44 90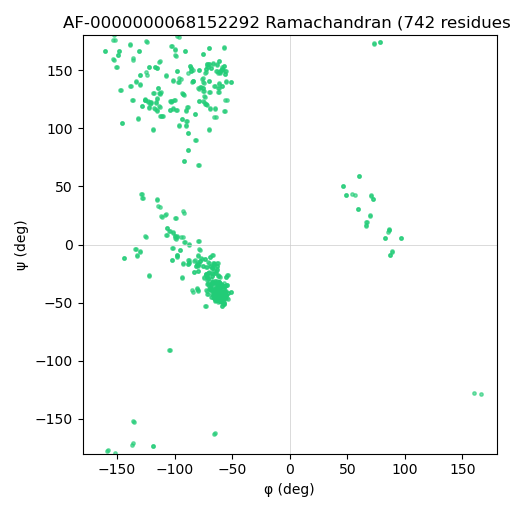 ILE A C 1
ATOM 673 O O . ILE A 1 90 ? 1.921 -5.363 7.211 1 98.44 90 ILE A O 1
ATOM 677 N N . GLY A 1 91 ? 0.775 -6.582 5.707 1 97.5 91 GLY A N 1
ATOM 678 C CA . GLY A 1 91 ? 1.19 -5.734 4.602 1 97.5 91 GLY A CA 1
ATOM 679 C C . GLY A 1 91 ? 0.207 -5.738 3.445 1 97.5 91 GLY A C 1
ATOM 680 O O . GLY A 1 91 ? -0.859 -6.352 3.533 1 97.5 91 GLY A O 1
ATOM 681 N N . GLU A 1 92 ? 0.525 -5.004 2.43 1 96.38 92 GLU A N 1
ATOM 682 C CA . GLU A 1 92 ? -0.316 -4.809 1.253 1 96.38 92 GLU A CA 1
ATOM 683 C C . GLU A 1 92 ? -0.22 -5.996 0.301 1 96.38 92 GLU A C 1
ATOM 685 O O . GLU A 1 92 ? 0.258 -5.859 -0.827 1 96.38 92 GLU A O 1
ATOM 690 N N . GLY A 1 93 ? -0.736 -7.113 0.731 1 97.06 93 GLY A N 1
ATOM 691 C CA . GLY A 1 93 ? -0.554 -8.359 0.002 1 97.06 93 GLY A CA 1
ATOM 692 C C . GLY A 1 93 ? 0.85 -8.922 0.124 1 97.06 93 GLY A C 1
ATOM 693 O O . GLY A 1 93 ? 1.736 -8.273 0.688 1 97.06 93 GLY A O 1
ATOM 694 N N . ILE A 1 94 ? 1.012 -10.117 -0.402 1 98.12 94 ILE A N 1
ATOM 695 C CA . ILE A 1 94 ? 2.338 -10.719 -0.355 1 98.12 94 ILE A CA 1
ATOM 696 C C . ILE A 1 94 ? 3.316 -9.883 -1.178 1 98.12 94 ILE A C 1
ATOM 698 O O . ILE A 1 94 ? 4.488 -9.75 -0.814 1 98.12 94 ILE A O 1
ATOM 702 N N . ASP A 1 95 ? 2.832 -9.273 -2.266 1 96.75 95 ASP A N 1
ATOM 703 C CA . ASP A 1 95 ? 3.697 -8.469 -3.117 1 96.75 95 ASP A CA 1
ATOM 704 C C . ASP A 1 95 ? 4.371 -7.352 -2.316 1 96.75 95 ASP A C 1
ATOM 706 O O . ASP A 1 95 ? 5.586 -7.164 -2.406 1 96.75 95 ASP A O 1
ATOM 710 N N . GLY A 1 96 ? 3.496 -6.605 -1.579 1 97 96 GLY A N 1
ATOM 711 C CA . GLY A 1 96 ? 4.066 -5.559 -0.743 1 97 96 GLY A CA 1
ATOM 712 C C . GLY A 1 96 ? 5.055 -6.09 0.28 1 97 96 GLY A C 1
ATOM 713 O O . GLY A 1 96 ? 6.105 -5.484 0.506 1 97 96 GLY A O 1
ATOM 714 N N . LEU A 1 97 ? 4.766 -7.18 0.884 1 98.56 97 LEU A N 1
ATOM 715 C CA . LEU A 1 97 ? 5.617 -7.797 1.893 1 98.56 97 LEU A CA 1
ATOM 716 C C . LEU A 1 97 ? 6.934 -8.266 1.278 1 98.56 97 LEU A C 1
ATOM 718 O O . LEU A 1 97 ? 7.992 -8.141 1.897 1 98.56 97 LEU A O 1
ATOM 722 N N . LEU A 1 98 ? 6.859 -8.828 0.066 1 98.62 98 LEU A N 1
ATOM 723 C CA . LEU A 1 98 ? 8.078 -9.242 -0.626 1 98.62 98 LEU A CA 1
ATOM 724 C C . LEU A 1 98 ? 9.016 -8.062 -0.835 1 98.62 98 LEU A C 1
ATOM 726 O O . LEU A 1 98 ? 10.227 -8.172 -0.624 1 98.62 98 LEU A O 1
ATOM 730 N N . GLY A 1 99 ? 8.453 -6.941 -1.291 1 97.88 99 GLY A N 1
ATOM 731 C CA . GLY A 1 99 ? 9.273 -5.746 -1.432 1 97.88 99 GLY A CA 1
ATOM 732 C C . GLY A 1 99 ? 9.977 -5.348 -0.146 1 97.88 99 GLY A C 1
ATOM 733 O O . GLY A 1 99 ? 11.156 -5.012 -0.159 1 97.88 99 GLY A O 1
ATOM 734 N N . GLN A 1 100 ? 9.297 -5.395 0.956 1 98.12 100 GLN A N 1
ATOM 735 C CA . GLN A 1 100 ? 9.875 -5.043 2.252 1 98.12 100 GLN A CA 1
ATOM 736 C C . GLN A 1 100 ? 10.938 -6.055 2.674 1 98.12 100 GLN A C 1
ATOM 738 O O . GLN A 1 100 ? 11.984 -5.672 3.201 1 98.12 100 GLN A O 1
ATOM 743 N N . ILE A 1 101 ? 10.633 -7.34 2.463 1 98.88 101 ILE A N 1
ATOM 744 C CA . ILE A 1 101 ? 11.57 -8.383 2.854 1 98.88 101 ILE A CA 1
ATOM 745 C C . ILE A 1 101 ? 12.891 -8.195 2.107 1 98.88 101 ILE A C 1
ATOM 747 O O . ILE A 1 101 ? 13.961 -8.266 2.709 1 98.88 101 ILE A O 1
ATOM 751 N N . VAL A 1 102 ? 12.797 -7.98 0.829 1 98.75 102 VAL A N 1
ATOM 752 C CA . VAL A 1 102 ? 14.008 -7.773 0.04 1 98.75 102 VAL A CA 1
ATOM 753 C C . VAL A 1 102 ? 14.781 -6.57 0.582 1 98.75 102 VAL A C 1
ATOM 755 O O . VAL A 1 102 ? 16 -6.629 0.739 1 98.75 102 VAL A O 1
ATOM 758 N N . ARG A 1 103 ? 14.07 -5.527 0.861 1 97.81 103 ARG A N 1
ATOM 759 C CA . ARG A 1 103 ? 14.688 -4.324 1.404 1 97.81 103 ARG A CA 1
ATOM 760 C C . ARG A 1 103 ? 15.375 -4.617 2.736 1 97.81 103 ARG A C 1
ATOM 762 O O . ARG A 1 103 ? 16.406 -4.027 3.047 1 97.81 103 ARG A O 1
ATOM 769 N N . LEU A 1 104 ? 14.836 -5.465 3.527 1 98.44 104 LEU A N 1
ATOM 770 C CA . LEU A 1 104 ? 15.375 -5.805 4.84 1 98.44 104 LEU A CA 1
ATOM 771 C C . LEU A 1 104 ? 16.703 -6.539 4.707 1 98.44 104 LEU A C 1
ATOM 773 O O . LEU A 1 104 ? 17.562 -6.453 5.594 1 98.44 104 LEU A O 1
ATOM 777 N N . VAL A 1 105 ? 16.891 -7.238 3.557 1 98.62 105 VAL A N 1
ATOM 778 C CA . VAL A 1 105 ? 17.938 -8.258 3.564 1 98.62 105 VAL A CA 1
ATOM 779 C C . VAL A 1 105 ? 18.953 -7.965 2.457 1 98.62 105 VAL A C 1
ATOM 781 O O . VAL A 1 105 ? 20.125 -8.305 2.58 1 98.62 105 VAL A O 1
ATOM 784 N N . VAL A 1 106 ? 18.578 -7.305 1.39 1 97.94 106 VAL A N 1
ATOM 785 C CA . VAL A 1 106 ? 19.359 -7.301 0.162 1 97.94 106 VAL A CA 1
ATOM 786 C C . VAL A 1 106 ? 20.125 -5.98 0.04 1 97.94 106 VAL A C 1
ATOM 788 O O . VAL A 1 106 ? 19.516 -4.906 0.072 1 97.94 106 VAL A O 1
ATOM 791 N N . GLU A 1 107 ? 21.375 -6.062 -0.07 1 96.19 107 GLU A N 1
ATOM 792 C CA . GLU A 1 107 ? 22.25 -4.965 -0.475 1 96.19 107 GLU A CA 1
ATOM 793 C C . GLU A 1 107 ? 22.625 -5.07 -1.951 1 96.19 107 GLU A C 1
ATOM 795 O O . GLU A 1 107 ? 22.391 -6.102 -2.584 1 96.19 107 GLU A O 1
ATOM 800 N N . ALA A 1 108 ? 23.188 -3.996 -2.447 1 95.38 108 ALA A N 1
ATOM 801 C CA . ALA A 1 108 ? 23.594 -3.98 -3.852 1 95.38 108 ALA A CA 1
ATOM 802 C C . ALA A 1 108 ? 24.516 -5.152 -4.176 1 95.38 108 ALA A C 1
ATOM 804 O O . ALA A 1 108 ? 25.5 -5.379 -3.482 1 95.38 108 ALA A O 1
ATOM 805 N N . GLY A 1 109 ? 24.078 -5.91 -5.176 1 97.75 109 GLY A N 1
ATOM 806 C CA . GLY A 1 109 ? 24.906 -7 -5.66 1 97.75 109 GLY A CA 1
ATOM 807 C C . GLY A 1 109 ? 24.688 -8.297 -4.898 1 97.75 109 GLY A C 1
ATOM 808 O O . GLY A 1 109 ? 25.172 -9.352 -5.312 1 97.75 109 GLY A O 1
ATOM 809 N N . ALA A 1 110 ? 23.938 -8.297 -3.793 1 98.44 110 ALA A N 1
ATOM 810 C CA . ALA A 1 110 ? 23.734 -9.5 -2.982 1 98.44 110 ALA A CA 1
ATOM 811 C C . ALA A 1 110 ? 23.016 -10.586 -3.781 1 98.44 110 ALA A C 1
ATOM 813 O O . ALA A 1 110 ? 22.047 -10.305 -4.48 1 98.44 110 ALA A O 1
ATOM 814 N N . PRO A 1 111 ? 23.547 -11.82 -3.752 1 98.81 111 PRO A N 1
ATOM 815 C CA . PRO A 1 111 ? 22.875 -12.914 -4.457 1 98.81 111 PRO A CA 1
ATOM 816 C C . PRO A 1 111 ? 21.562 -13.32 -3.803 1 98.81 111 PRO A C 1
ATOM 818 O O . PRO A 1 111 ? 21.484 -13.461 -2.58 1 98.81 111 PRO A O 1
ATOM 821 N N . VAL A 1 112 ? 20.562 -13.422 -4.562 1 98.94 112 VAL A N 1
ATOM 822 C CA . VAL A 1 112 ? 19.25 -13.891 -4.133 1 98.94 112 VAL A CA 1
ATOM 823 C C . VAL A 1 112 ? 18.859 -15.125 -4.938 1 98.94 112 VAL A C 1
ATOM 825 O O . VAL A 1 112 ? 18.766 -15.07 -6.164 1 98.94 112 VAL A O 1
ATOM 828 N N . VAL A 1 113 ? 18.609 -16.234 -4.254 1 98.94 113 VAL A N 1
ATOM 829 C CA . VAL A 1 113 ? 18.359 -17.516 -4.91 1 98.94 113 VAL A CA 1
ATOM 830 C C . VAL A 1 113 ? 16.844 -17.703 -5.09 1 98.94 113 VAL A C 1
ATOM 832 O O . VAL A 1 113 ? 16.078 -17.484 -4.156 1 98.94 113 VAL A O 1
ATOM 835 N N . THR A 1 114 ? 16.391 -18.047 -6.262 1 98.75 114 THR A N 1
ATOM 836 C CA . THR A 1 114 ? 15.008 -18.391 -6.582 1 98.75 114 THR A CA 1
ATOM 837 C C . THR A 1 114 ? 14.945 -19.328 -7.773 1 98.75 114 THR A C 1
ATOM 839 O O . THR A 1 114 ? 15.977 -19.781 -8.273 1 98.75 114 THR A O 1
ATOM 842 N N . SER A 1 115 ? 13.805 -19.781 -8.133 1 98.62 115 SER A N 1
ATOM 843 C CA . SER A 1 115 ? 13.625 -20.703 -9.25 1 98.62 115 SER A CA 1
ATOM 844 C C . SER A 1 115 ? 13.523 -19.953 -10.578 1 98.62 115 SER A C 1
ATOM 846 O O . SER A 1 115 ? 12.891 -18.891 -10.648 1 98.62 115 SER A O 1
ATOM 848 N N . LEU A 1 116 ? 14.141 -20.484 -11.656 1 98.12 116 LEU A N 1
ATOM 849 C CA . LEU A 1 116 ? 14.023 -19.906 -12.992 1 98.12 116 LEU A CA 1
ATOM 850 C C . LEU A 1 116 ? 12.586 -19.984 -13.492 1 98.12 116 LEU A C 1
ATOM 852 O O . LEU A 1 116 ? 12.086 -21.078 -13.773 1 98.12 116 LEU A O 1
ATOM 856 N N . GLY A 1 117 ? 11.938 -18.844 -13.578 1 95.62 117 GLY A N 1
ATOM 857 C CA . GLY A 1 117 ? 10.539 -18.828 -13.961 1 95.62 117 GLY A CA 1
ATOM 858 C C . GLY A 1 117 ? 9.594 -18.766 -12.781 1 95.62 117 GLY A C 1
ATOM 859 O O . GLY A 1 117 ? 8.367 -18.797 -12.953 1 95.62 117 GLY A O 1
ATOM 860 N N . GLY A 1 118 ? 10.188 -18.609 -11.594 1 94 118 GLY A N 1
ATOM 861 C CA . GLY A 1 118 ? 9.359 -18.438 -10.406 1 94 118 GLY A CA 1
ATOM 862 C C . GLY A 1 118 ? 8.562 -17.141 -10.414 1 94 118 GLY A C 1
ATOM 863 O O . GLY A 1 118 ? 8.312 -16.562 -11.469 1 94 118 GLY A O 1
ATOM 864 N N . TYR A 1 119 ? 8.094 -16.75 -9.344 1 94.12 119 TYR A N 1
ATOM 865 C CA . TYR A 1 119 ? 7.168 -15.633 -9.227 1 94.12 119 TYR A CA 1
ATOM 866 C C . TYR A 1 119 ? 7.828 -14.328 -9.648 1 94.12 119 TYR A C 1
ATOM 868 O O . TYR A 1 119 ? 8.758 -13.852 -8.992 1 94.12 119 TYR A O 1
ATOM 876 N N . PRO A 1 120 ? 7.375 -13.664 -10.68 1 93.69 120 PRO A N 1
ATOM 877 C CA . PRO A 1 120 ? 8.086 -12.547 -11.297 1 93.69 120 PRO A CA 1
ATOM 878 C C . PRO A 1 120 ? 8.094 -11.297 -10.43 1 93.69 120 PRO A C 1
ATOM 880 O O . PRO A 1 120 ? 9.047 -10.508 -10.477 1 93.69 120 PRO A O 1
ATOM 883 N N . THR A 1 121 ? 7.055 -11.047 -9.656 1 94.94 121 THR A N 1
ATOM 884 C CA . THR A 1 121 ? 7.02 -9.867 -8.812 1 94.94 121 THR A CA 1
ATOM 885 C C . THR A 1 121 ? 8.156 -9.898 -7.793 1 94.94 121 THR A C 1
ATOM 887 O O . THR A 1 121 ? 8.719 -8.852 -7.453 1 94.94 121 THR A O 1
ATOM 890 N N . PHE A 1 122 ? 8.469 -11.102 -7.301 1 97.44 122 PHE A N 1
ATOM 891 C CA . PHE A 1 122 ? 9.617 -11.234 -6.414 1 97.44 122 PHE A CA 1
ATOM 892 C C . PHE A 1 122 ? 10.891 -10.773 -7.105 1 97.44 122 PHE A C 1
ATOM 894 O O . PHE A 1 122 ? 11.664 -9.992 -6.551 1 97.44 122 PHE A O 1
ATOM 901 N N . ASN A 1 123 ? 11.125 -11.211 -8.328 1 96.69 123 ASN A N 1
ATOM 902 C CA . ASN A 1 123 ? 12.289 -10.828 -9.109 1 96.69 123 ASN A CA 1
ATOM 903 C C . ASN A 1 123 ? 12.352 -9.32 -9.328 1 96.69 123 ASN A C 1
ATOM 905 O O . ASN A 1 123 ? 13.422 -8.719 -9.258 1 96.69 123 ASN A O 1
ATOM 909 N N . TYR A 1 124 ? 11.203 -8.797 -9.609 1 96.12 124 TYR A N 1
ATOM 910 C CA . TYR A 1 124 ? 11.078 -7.355 -9.797 1 96.12 124 TYR A CA 1
ATOM 911 C C . TYR A 1 124 ? 11.586 -6.602 -8.578 1 96.12 124 TYR A C 1
ATOM 913 O O . TYR A 1 124 ? 12.359 -5.648 -8.703 1 96.12 124 TYR A O 1
ATOM 921 N N . HIS A 1 125 ? 11.203 -7.016 -7.34 1 97.25 125 HIS A N 1
ATOM 922 C CA . HIS A 1 125 ? 11.641 -6.359 -6.109 1 97.25 125 HIS A CA 1
ATOM 923 C C . HIS A 1 125 ? 13.133 -6.574 -5.867 1 97.25 125 HIS A C 1
ATOM 925 O O . HIS A 1 125 ? 13.828 -5.668 -5.406 1 97.25 125 HIS A O 1
ATOM 931 N N . VAL A 1 126 ? 13.609 -7.773 -6.16 1 97.94 126 VAL A N 1
ATOM 932 C CA . VAL A 1 126 ? 15.039 -8.047 -6 1 97.94 126 VAL A CA 1
ATOM 933 C C . VAL A 1 126 ? 15.844 -7.105 -6.891 1 97.94 126 VAL A C 1
ATOM 935 O O . VAL A 1 126 ? 16.766 -6.441 -6.422 1 97.94 126 VAL A O 1
ATOM 938 N N . ALA A 1 127 ? 15.445 -7 -8.188 1 96.75 127 ALA A N 1
ATOM 939 C CA . ALA A 1 127 ? 16.109 -6.09 -9.109 1 96.75 127 ALA A CA 1
ATOM 940 C C . ALA A 1 127 ? 15.992 -4.645 -8.633 1 96.75 127 ALA A C 1
ATOM 942 O O . ALA A 1 127 ? 16.953 -3.879 -8.695 1 96.75 127 ALA A O 1
ATOM 943 N N . GLY A 1 128 ? 14.867 -4.32 -8.148 1 96.25 128 GLY A N 1
ATOM 944 C CA . GLY A 1 128 ? 14.578 -2.963 -7.715 1 96.25 128 GLY A CA 1
ATOM 945 C C . GLY A 1 128 ? 15.445 -2.514 -6.551 1 96.25 128 GLY A C 1
ATOM 946 O O . GLY A 1 128 ? 15.609 -1.314 -6.32 1 96.25 128 GLY A O 1
ATOM 947 N N . HIS A 1 129 ? 15.938 -3.457 -5.797 1 96.88 129 HIS A N 1
ATOM 948 C CA . HIS A 1 129 ? 16.797 -3.115 -4.672 1 96.88 129 HIS A CA 1
ATOM 949 C C . HIS A 1 129 ? 18.266 -3.461 -4.969 1 96.88 129 HIS A C 1
ATOM 951 O O . HIS A 1 129 ? 19.094 -3.439 -4.07 1 96.88 129 HIS A O 1
ATOM 957 N N . GLY A 1 130 ? 18.516 -3.844 -6.242 1 97.25 130 GLY A N 1
ATOM 958 C CA . GLY A 1 130 ? 19.875 -4.012 -6.711 1 97.25 130 GLY A CA 1
ATOM 959 C C . GLY A 1 130 ? 20.438 -5.395 -6.426 1 97.25 130 GLY A C 1
ATOM 960 O O . GLY A 1 130 ? 21.641 -5.609 -6.516 1 97.25 130 GLY A O 1
ATOM 961 N N . GLY A 1 131 ? 19.594 -6.32 -6.055 1 98.38 131 GLY A N 1
ATOM 962 C CA . GLY A 1 131 ? 20.031 -7.691 -5.844 1 98.38 131 GLY A CA 1
ATOM 963 C C . GLY A 1 131 ? 20.359 -8.414 -7.137 1 98.38 131 GLY A C 1
ATOM 964 O O . GLY A 1 131 ? 19.938 -8 -8.219 1 98.38 131 GLY A O 1
ATOM 965 N N . ARG A 1 132 ? 21.203 -9.422 -7.023 1 98.62 132 ARG A N 1
ATOM 966 C CA . ARG A 1 132 ? 21.562 -10.281 -8.148 1 98.62 132 ARG A CA 1
ATOM 967 C C . ARG A 1 132 ? 20.797 -11.602 -8.094 1 98.62 132 ARG A C 1
ATOM 969 O O . ARG A 1 132 ? 21.016 -12.414 -7.191 1 98.62 132 ARG A O 1
ATOM 976 N N . LEU A 1 133 ? 19.969 -11.898 -9.047 1 98.56 133 LEU A N 1
ATOM 977 C CA . LEU A 1 133 ? 19.188 -13.133 -9.094 1 98.56 133 LEU A CA 1
ATOM 978 C C . LEU A 1 133 ? 20.078 -14.32 -9.453 1 98.56 133 LEU A C 1
ATOM 980 O O . LEU A 1 133 ? 20.844 -14.266 -10.414 1 98.56 133 LEU A O 1
ATOM 984 N N . VAL A 1 134 ? 20.031 -15.32 -8.648 1 98.88 134 VAL A N 1
ATOM 985 C CA . VAL A 1 134 ? 20.609 -16.625 -8.906 1 98.88 134 VAL A CA 1
ATOM 986 C C . VAL A 1 134 ? 19.5 -17.672 -9.086 1 98.88 134 VAL A C 1
ATOM 988 O O . VAL A 1 134 ? 18.875 -18.094 -8.102 1 98.88 134 VAL A O 1
ATOM 991 N N . THR A 1 135 ? 19.328 -18.172 -10.32 1 98.62 135 THR A N 1
ATOM 992 C CA . THR A 1 135 ? 18.141 -18.969 -10.594 1 98.62 135 THR A CA 1
ATOM 993 C C . THR A 1 135 ? 18.5 -20.453 -10.734 1 98.62 135 THR A C 1
ATOM 995 O O . THR A 1 135 ? 19.594 -20.797 -11.172 1 98.62 135 THR A O 1
ATOM 998 N N . VAL A 1 136 ? 17.594 -21.266 -10.289 1 98.75 136 VAL A N 1
ATOM 999 C CA . VAL A 1 136 ? 17.656 -22.719 -10.383 1 98.75 136 VAL A CA 1
ATOM 1000 C C . VAL A 1 136 ? 16.531 -23.234 -11.266 1 98.75 136 VAL A C 1
ATOM 1002 O O . VAL A 1 136 ? 15.359 -22.922 -11.031 1 98.75 136 VAL A O 1
ATOM 1005 N N . PRO A 1 137 ? 16.797 -24.031 -12.312 1 98.12 137 PRO A N 1
ATOM 1006 C CA . PRO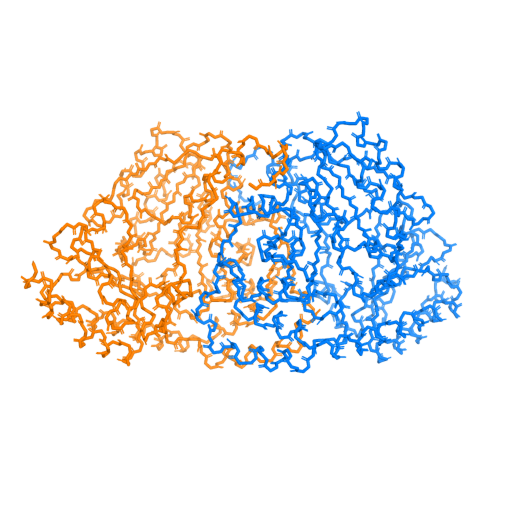 A 1 137 ? 15.719 -24.562 -13.148 1 98.12 137 PRO A CA 1
ATOM 1007 C C . PRO A 1 137 ? 14.766 -25.469 -12.375 1 98.12 137 PRO A C 1
ATOM 1009 O O . PRO A 1 137 ? 15.18 -26.141 -11.43 1 98.12 137 PRO A O 1
ATOM 1012 N N . TYR A 1 138 ? 13.523 -25.422 -12.812 1 97.88 138 TYR A N 1
ATOM 1013 C CA . TYR A 1 138 ? 12.57 -26.406 -12.312 1 97.88 138 TYR A CA 1
ATOM 1014 C C . TYR A 1 138 ? 13.016 -27.828 -12.648 1 97.88 138 TYR A C 1
ATOM 1016 O O . TYR A 1 138 ? 13.711 -28.047 -13.641 1 97.88 138 TYR A O 1
ATOM 1024 N N . ALA A 1 139 ? 12.648 -28.75 -11.797 1 97 139 ALA A N 1
ATOM 1025 C CA . ALA A 1 139 ? 12.805 -30.188 -12.055 1 97 139 ALA A CA 1
ATOM 1026 C C . ALA A 1 139 ? 11.445 -30.875 -12.078 1 97 139 ALA A C 1
ATOM 1028 O O . ALA A 1 139 ? 10.719 -30.875 -11.086 1 97 139 ALA A O 1
ATOM 1029 N N . ASP A 1 140 ? 11.062 -31.469 -13.227 1 95.62 140 ASP A N 1
ATOM 1030 C CA . ASP A 1 140 ? 9.789 -32.156 -13.375 1 95.62 140 ASP A CA 1
ATOM 1031 C C . ASP A 1 140 ? 8.617 -31.266 -12.992 1 95.62 140 ASP A C 1
ATOM 1033 O O . ASP A 1 140 ? 7.773 -31.641 -12.18 1 95.62 140 ASP A O 1
ATOM 1037 N N . ASP A 1 141 ? 8.664 -29.984 -13.438 1 96.06 141 ASP A N 1
ATOM 1038 C CA . ASP A 1 141 ? 7.621 -28.984 -13.289 1 96.06 141 ASP A CA 1
ATOM 1039 C C . ASP A 1 141 ? 7.438 -28.594 -11.828 1 96.06 141 ASP A C 1
ATOM 1041 O O . ASP A 1 141 ? 6.379 -28.094 -11.438 1 96.06 141 ASP A O 1
ATOM 1045 N N . ARG A 1 142 ? 8.453 -28.875 -11.008 1 97 142 ARG A N 1
ATOM 1046 C CA . ARG A 1 142 ? 8.484 -28.453 -9.609 1 97 142 ARG A CA 1
ATOM 1047 C C . ARG A 1 142 ? 9.719 -27.609 -9.32 1 97 142 ARG A C 1
ATOM 1049 O O . ARG A 1 142 ? 10.742 -27.734 -10.008 1 97 142 ARG A O 1
ATOM 1056 N N . GLU A 1 143 ? 9.57 -26.719 -8.297 1 98.12 143 GLU A N 1
ATOM 1057 C CA . GLU A 1 143 ? 10.797 -26.094 -7.809 1 98.12 143 GLU A CA 1
ATOM 1058 C C . GLU A 1 143 ? 11.766 -27.141 -7.25 1 98.12 143 GLU A C 1
ATOM 1060 O O . GLU A 1 143 ? 11.344 -28.062 -6.559 1 98.12 143 GLU A O 1
ATOM 1065 N N . ASP A 1 144 ? 13.062 -27.047 -7.609 1 98.69 144 ASP A N 1
ATOM 1066 C CA . ASP A 1 144 ? 14.086 -28.016 -7.258 1 98.69 144 ASP A CA 1
ATOM 1067 C C . ASP A 1 144 ? 14.727 -27.688 -5.91 1 98.69 144 ASP A C 1
ATOM 1069 O O . ASP A 1 144 ? 15.711 -26.938 -5.855 1 98.69 144 ASP A O 1
ATOM 1073 N N . LEU A 1 145 ? 14.242 -28.328 -4.82 1 98.81 145 LEU A N 1
ATOM 1074 C CA . LEU A 1 145 ? 14.703 -28 -3.475 1 98.81 145 LEU A CA 1
ATOM 1075 C C . LEU A 1 145 ? 16.203 -28.25 -3.34 1 98.81 145 LEU A C 1
ATOM 1077 O O . LEU A 1 145 ? 16.922 -27.453 -2.721 1 98.81 145 LEU A O 1
ATOM 1081 N N . GLU A 1 146 ? 16.703 -29.359 -3.877 1 98.69 146 GLU A N 1
ATOM 1082 C CA . GLU A 1 146 ? 18.125 -29.672 -3.803 1 98.69 146 GLU A CA 1
ATOM 1083 C C . GLU A 1 146 ? 18.953 -28.641 -4.574 1 98.69 146 GLU A C 1
ATOM 1085 O O . GLU A 1 146 ? 20.016 -28.219 -4.113 1 98.69 146 GLU A O 1
ATOM 1090 N N . GLY A 1 147 ? 18.469 -28.297 -5.758 1 98.88 147 GLY A N 1
ATOM 1091 C CA . GLY A 1 147 ? 19.141 -27.266 -6.539 1 98.88 147 GLY A CA 1
ATOM 1092 C C . GLY A 1 147 ? 19.188 -25.922 -5.84 1 98.88 147 GLY A C 1
ATOM 1093 O O . GLY A 1 147 ? 20.203 -25.234 -5.867 1 98.88 147 GLY A O 1
ATOM 1094 N N . LEU A 1 148 ? 18.078 -25.531 -5.223 1 98.94 148 LEU A N 1
ATOM 1095 C CA . LEU A 1 148 ? 18.016 -24.281 -4.48 1 98.94 148 LEU A CA 1
ATOM 1096 C C . LEU A 1 148 ? 19.016 -24.281 -3.322 1 98.94 148 LEU A C 1
ATOM 1098 O O . LEU A 1 148 ? 19.75 -23.312 -3.123 1 98.94 148 LEU A O 1
ATOM 1102 N N . LEU A 1 149 ? 19.016 -25.375 -2.584 1 98.88 149 LEU A N 1
ATOM 1103 C CA . LEU A 1 149 ? 19.922 -25.5 -1.454 1 98.88 149 LEU A CA 1
ATOM 1104 C C . LEU A 1 149 ? 21.375 -25.391 -1.916 1 98.88 149 LEU A C 1
ATOM 1106 O O . LEU A 1 149 ? 22.188 -24.703 -1.291 1 98.88 149 LEU A O 1
ATOM 1110 N N . ALA A 1 150 ? 21.719 -26.062 -3.008 1 98.88 150 ALA A N 1
ATOM 1111 C CA . ALA A 1 150 ? 23.062 -26.031 -3.553 1 98.88 150 ALA A CA 1
ATOM 1112 C C . ALA A 1 150 ? 23.453 -24.625 -3.975 1 98.88 150 ALA A C 1
ATOM 1114 O O . ALA A 1 150 ? 24.594 -24.188 -3.74 1 98.88 150 ALA A O 1
ATOM 1115 N N . ALA A 1 151 ? 22.562 -23.906 -4.613 1 98.94 151 ALA A N 1
ATOM 1116 C CA . ALA A 1 151 ? 22.812 -22.547 -5.059 1 98.94 151 ALA A CA 1
ATOM 1117 C C . ALA A 1 151 ? 23.047 -21.609 -3.869 1 98.94 151 ALA A C 1
ATOM 1119 O O . ALA A 1 151 ? 23.922 -20.734 -3.92 1 98.94 151 ALA A O 1
ATOM 1120 N N . VAL A 1 152 ? 22.25 -21.797 -2.807 1 98.88 152 VAL A N 1
ATOM 1121 C CA . VAL A 1 152 ? 22.422 -21 -1.593 1 98.88 152 VAL A CA 1
ATOM 1122 C C . VAL A 1 152 ? 23.828 -21.172 -1.05 1 98.88 152 VAL A C 1
ATOM 1124 O O . VAL A 1 152 ? 24.5 -20.188 -0.708 1 98.88 152 VAL A O 1
ATOM 1127 N N . GLY A 1 153 ? 24.234 -22.422 -0.955 1 98.62 153 GLY A N 1
ATOM 1128 C CA . GLY A 1 153 ? 25.562 -22.703 -0.463 1 98.62 153 GLY A CA 1
ATOM 1129 C C . GLY A 1 153 ? 26.656 -22.141 -1.345 1 98.62 153 GLY A C 1
ATOM 1130 O O . GLY A 1 153 ? 27.594 -21.5 -0.851 1 98.62 153 GLY A O 1
ATOM 1131 N N . ARG A 1 154 ? 26.531 -22.344 -2.641 1 98.69 154 ARG A N 1
ATOM 1132 C CA . ARG A 1 154 ? 27.516 -21.891 -3.611 1 98.69 154 ARG A CA 1
ATOM 1133 C C . ARG A 1 154 ? 27.703 -20.375 -3.561 1 98.69 154 ARG A C 1
ATOM 1135 O O . ARG A 1 154 ? 28.812 -19.875 -3.656 1 98.69 154 ARG A O 1
ATOM 1142 N N . GLU A 1 155 ? 26.609 -19.641 -3.336 1 98.75 155 GLU A N 1
ATOM 1143 C CA . GLU A 1 155 ? 26.625 -18.188 -3.447 1 98.75 155 GLU A CA 1
ATOM 1144 C C . GLU A 1 155 ? 26.703 -17.531 -2.072 1 98.75 155 GLU A C 1
ATOM 1146 O O . GLU A 1 155 ? 26.797 -16.312 -1.969 1 98.75 155 GLU A O 1
ATOM 1151 N N . ASN A 1 156 ? 26.672 -18.359 -1.002 1 98.5 156 ASN A N 1
ATOM 1152 C CA . ASN A 1 156 ? 26.484 -17.781 0.329 1 98.5 156 ASN A CA 1
ATOM 1153 C C . ASN A 1 156 ? 25.359 -16.75 0.346 1 98.5 156 ASN A C 1
ATOM 1155 O O . ASN A 1 156 ? 25.578 -15.609 0.769 1 98.5 156 ASN A O 1
ATOM 1159 N N . ALA A 1 157 ? 24.172 -17.125 -0.203 1 98.81 157 ALA A N 1
ATOM 1160 C CA . ALA A 1 157 ? 23.078 -16.203 -0.465 1 98.81 157 ALA A CA 1
ATOM 1161 C C . ALA A 1 157 ? 22.375 -15.812 0.829 1 98.81 157 ALA A C 1
ATOM 1163 O O . ALA A 1 157 ? 22.016 -16.672 1.631 1 98.81 157 ALA A O 1
ATOM 1164 N N . PRO A 1 158 ? 22.125 -14.547 1.069 1 98.81 158 PRO A N 1
ATOM 1165 C CA . PRO A 1 158 ? 21.406 -14.117 2.268 1 98.81 158 PRO A CA 1
ATOM 1166 C C . PRO A 1 158 ? 19.891 -14.367 2.166 1 98.81 158 PRO A C 1
ATOM 1168 O O . PRO A 1 158 ? 19.188 -14.281 3.168 1 98.81 158 PRO A O 1
ATOM 1171 N N . LEU A 1 159 ? 19.391 -14.672 1.01 1 98.94 159 LEU A N 1
ATOM 1172 C CA . LEU A 1 159 ? 17.953 -14.773 0.782 1 98.94 159 LEU A CA 1
ATOM 1173 C C . LEU A 1 159 ? 17.641 -15.852 -0.256 1 98.94 159 LEU A C 1
ATOM 1175 O O . LEU A 1 159 ? 18.328 -15.953 -1.274 1 98.94 159 LEU A O 1
ATOM 1179 N N . VAL A 1 160 ? 16.672 -16.719 0.008 1 98.94 160 VAL A N 1
ATOM 1180 C CA . VAL A 1 160 ? 16.141 -17.703 -0.927 1 98.94 160 VAL A CA 1
ATOM 1181 C C . VAL A 1 160 ? 14.625 -17.688 -0.899 1 98.94 160 VAL A C 1
ATOM 1183 O O . VAL A 1 160 ? 14.016 -17.5 0.158 1 98.94 160 VAL A O 1
ATOM 1186 N N . TYR A 1 161 ? 14.008 -17.812 -2.057 1 98.94 161 TYR A N 1
ATOM 1187 C CA . TYR A 1 161 ? 12.555 -17.781 -2.225 1 98.94 161 TYR A CA 1
ATOM 1188 C C . TYR A 1 161 ? 12.023 -19.141 -2.65 1 98.94 161 TYR A C 1
ATOM 1190 O O . TYR A 1 161 ? 12.578 -19.781 -3.553 1 98.94 161 TYR A O 1
ATOM 1198 N N . LEU A 1 162 ? 10.992 -19.625 -1.983 1 98.88 162 LEU A N 1
ATOM 1199 C CA . LEU A 1 162 ? 10.273 -20.844 -2.305 1 98.88 162 LEU A CA 1
ATOM 1200 C C . LEU A 1 162 ? 8.766 -20.656 -2.193 1 98.88 162 LEU A C 1
ATOM 1202 O O . LEU A 1 162 ? 8.273 -20.188 -1.164 1 98.88 162 LEU A O 1
ATOM 1206 N N . ALA A 1 163 ? 8.055 -20.938 -3.24 1 98.56 163 ALA A N 1
ATOM 1207 C CA . ALA A 1 163 ? 6.598 -20.938 -3.199 1 98.56 163 ALA A CA 1
ATOM 1208 C C . ALA A 1 163 ? 6.047 -22.344 -3.061 1 98.56 163 ALA A C 1
ATOM 1210 O O . ALA A 1 163 ? 6.344 -23.219 -3.879 1 98.56 163 ALA A O 1
ATOM 1211 N N . ASN A 1 164 ? 5.254 -22.594 -2.086 1 98.5 164 ASN A N 1
ATOM 1212 C CA . ASN A 1 164 ? 4.648 -23.906 -1.864 1 98.5 164 ASN A CA 1
ATOM 1213 C C . ASN A 1 164 ? 3.242 -23.781 -1.279 1 98.5 164 ASN A C 1
ATOM 1215 O O . ASN A 1 164 ? 3.084 -23.516 -0.086 1 98.5 164 ASN A O 1
ATOM 1219 N N . PRO A 1 165 ? 2.154 -24 -2.068 1 98.31 165 PRO A N 1
ATOM 1220 C CA . PRO A 1 165 ? 2.152 -24.516 -3.441 1 98.31 165 PRO A CA 1
ATOM 1221 C C . PRO A 1 165 ? 2.785 -23.547 -4.434 1 98.31 165 PRO A C 1
ATOM 1223 O O . PRO A 1 165 ? 2.793 -22.328 -4.199 1 98.31 165 PRO A O 1
ATOM 1226 N N . ASP A 1 166 ? 3.262 -24.156 -5.504 1 97.88 166 ASP A N 1
ATOM 1227 C CA . ASP A 1 166 ? 4.082 -23.422 -6.469 1 97.88 166 ASP A CA 1
ATOM 1228 C C . ASP A 1 166 ? 3.219 -22.562 -7.391 1 97.88 166 ASP A C 1
ATOM 1230 O O . ASP A 1 166 ? 2.16 -23.016 -7.844 1 97.88 166 ASP A O 1
ATOM 1234 N N . ASN A 1 167 ? 3.535 -21.406 -7.613 1 97.06 167 ASN A N 1
ATOM 1235 C CA . ASN A 1 167 ? 3.211 -20.547 -8.75 1 97.06 167 ASN A CA 1
ATOM 1236 C C . ASN A 1 167 ? 4.438 -20.281 -9.617 1 97.06 167 ASN A C 1
ATOM 1238 O O . ASN A 1 167 ? 5.414 -19.688 -9.164 1 97.06 167 ASN A O 1
ATOM 1242 N N . PRO A 1 168 ? 4.41 -20.844 -10.781 1 97.06 168 PRO A N 1
ATOM 1243 C CA . PRO A 1 168 ? 3.242 -20.797 -11.664 1 97.06 168 PRO A CA 1
ATOM 1244 C C . PRO A 1 168 ? 2.77 -22.188 -12.086 1 97.06 168 PRO A C 1
ATOM 1246 O O . PRO A 1 168 ? 1.858 -22.312 -12.906 1 97.06 168 PRO A O 1
ATOM 1249 N N . MET A 1 169 ? 3.314 -23.25 -11.555 1 98.06 169 MET A N 1
ATOM 1250 C CA . MET A 1 169 ? 3.043 -24.562 -12.156 1 98.06 169 MET A CA 1
ATOM 1251 C C . MET A 1 169 ? 2.01 -25.328 -11.336 1 98.06 169 MET A C 1
ATOM 1253 O O . MET A 1 169 ? 1.483 -26.344 -11.797 1 98.06 169 MET A O 1
ATOM 1257 N N . GLY A 1 170 ? 1.723 -24.891 -10.141 1 98.12 170 GLY A N 1
ATOM 1258 C CA . GLY A 1 170 ? 0.65 -25.469 -9.352 1 98.12 170 GLY A CA 1
ATOM 1259 C C . GLY A 1 170 ? 1.1 -26.641 -8.5 1 98.12 170 GLY A C 1
ATOM 1260 O O . GLY A 1 170 ? 0.351 -27.125 -7.648 1 98.12 170 GLY A O 1
ATOM 1261 N N . SER A 1 171 ? 2.369 -27.094 -8.641 1 97.81 171 SER A N 1
ATOM 1262 C CA . SER A 1 171 ? 2.896 -28.234 -7.91 1 97.81 171 SER A CA 1
ATOM 1263 C C . SER A 1 171 ? 3.076 -27.906 -6.43 1 97.81 171 SER A C 1
ATOM 1265 O O . SER A 1 171 ? 2.895 -26.766 -6.012 1 97.81 171 SER A O 1
ATOM 1267 N N . TRP A 1 172 ? 3.332 -28.938 -5.629 1 98.19 172 TRP A N 1
ATOM 1268 C CA . TRP A 1 172 ? 3.641 -28.719 -4.219 1 98.19 172 TRP A CA 1
ATOM 1269 C C . TRP A 1 172 ? 4.562 -29.812 -3.693 1 98.19 172 TRP A C 1
ATOM 1271 O O . TRP A 1 172 ? 4.695 -30.875 -4.312 1 98.19 172 TRP A O 1
ATOM 1281 N N . TRP A 1 173 ? 5.312 -29.531 -2.73 1 98.5 173 TRP A N 1
ATOM 1282 C CA . TRP A 1 173 ? 6.07 -30.5 -1.943 1 98.5 173 TRP A CA 1
ATOM 1283 C C . TRP A 1 173 ? 5.332 -30.844 -0.655 1 98.5 173 TRP A C 1
ATOM 1285 O O . TRP A 1 173 ? 4.629 -30.016 -0.088 1 98.5 173 TRP A O 1
ATOM 1295 N N . PRO A 1 174 ? 5.531 -32.125 -0.184 1 98.25 174 PRO A N 1
ATOM 1296 C CA . PRO A 1 174 ? 5.023 -32.406 1.158 1 98.25 174 PRO A CA 1
ATOM 1297 C C . PRO A 1 174 ? 5.656 -31.547 2.234 1 98.25 174 PRO A C 1
ATOM 1299 O O . PRO A 1 174 ? 6.832 -31.188 2.137 1 98.25 174 PRO A O 1
ATOM 1302 N N . ALA A 1 175 ? 4.895 -31.234 3.262 1 98.38 175 ALA A N 1
ATOM 1303 C CA . ALA A 1 175 ? 5.309 -30.359 4.352 1 98.38 175 ALA A CA 1
ATOM 1304 C C . ALA A 1 175 ? 6.652 -30.797 4.93 1 98.38 175 ALA A C 1
ATOM 1306 O O . ALA A 1 175 ? 7.492 -29.953 5.262 1 98.38 175 ALA A O 1
ATOM 1307 N N . GLU A 1 176 ? 6.828 -32.062 5.062 1 98.19 176 GLU A N 1
ATOM 1308 C CA . GLU A 1 176 ? 8.055 -32.594 5.664 1 98.19 176 GLU A CA 1
ATOM 1309 C C . GLU A 1 176 ? 9.281 -32.188 4.84 1 98.19 176 GLU A C 1
ATOM 1311 O O . GLU A 1 176 ? 10.344 -31.922 5.398 1 98.19 176 GLU A O 1
ATOM 1316 N N . ARG A 1 177 ? 9.141 -32.188 3.539 1 98.56 177 ARG A N 1
ATOM 1317 C CA . ARG A 1 177 ? 10.242 -31.812 2.658 1 98.56 177 ARG A CA 1
ATOM 1318 C C . ARG A 1 177 ? 10.539 -30.328 2.764 1 98.56 177 ARG A C 1
ATOM 1320 O O . ARG A 1 177 ? 11.695 -29.906 2.709 1 98.56 177 ARG A O 1
ATOM 1327 N N . VAL A 1 178 ? 9.516 -29.547 2.895 1 98.75 178 VAL A N 1
ATOM 1328 C CA . VAL A 1 178 ? 9.672 -28.109 3.039 1 98.75 178 VAL A CA 1
ATOM 1329 C C . VAL A 1 178 ? 10.375 -27.781 4.355 1 98.75 178 VAL A C 1
ATOM 1331 O O . VAL A 1 178 ? 11.289 -26.953 4.391 1 98.75 178 VAL A O 1
ATOM 1334 N N . VAL A 1 179 ? 9.953 -28.438 5.406 1 98.81 179 VAL A N 1
ATOM 1335 C CA . VAL A 1 179 ? 10.562 -28.234 6.715 1 98.81 179 VAL A CA 1
ATOM 1336 C C . VAL A 1 179 ? 12.023 -28.656 6.672 1 98.81 179 VAL A C 1
ATOM 1338 O O . VAL A 1 179 ? 12.898 -27.969 7.195 1 98.81 179 VAL A O 1
ATOM 1341 N N . ALA A 1 180 ? 12.289 -29.797 6.059 1 98.81 180 ALA A N 1
ATOM 1342 C CA . ALA A 1 180 ? 13.664 -30.281 5.926 1 98.81 180 ALA A CA 1
ATOM 1343 C C . ALA A 1 180 ? 14.523 -29.281 5.152 1 98.81 180 ALA A C 1
ATOM 1345 O O . ALA A 1 180 ? 15.68 -29.047 5.504 1 98.81 180 ALA A O 1
ATOM 1346 N N . PHE A 1 181 ? 14.016 -28.766 4.117 1 98.81 181 PHE A N 1
ATOM 1347 C CA . PHE A 1 181 ? 14.695 -27.75 3.334 1 98.81 181 PHE A CA 1
ATOM 1348 C C . PHE A 1 181 ? 15.039 -26.547 4.199 1 98.81 181 PHE A C 1
ATOM 1350 O O . PHE A 1 181 ? 16.188 -26.078 4.211 1 98.81 181 PHE A O 1
ATOM 1357 N N . ALA A 1 182 ? 14.016 -26.031 4.949 1 98.81 182 ALA A N 1
ATOM 1358 C CA . ALA A 1 182 ? 14.211 -24.875 5.836 1 98.81 182 ALA A CA 1
ATOM 1359 C C . ALA A 1 182 ? 15.305 -25.156 6.863 1 98.81 182 ALA A C 1
ATOM 1361 O O . ALA A 1 182 ? 16.141 -24.297 7.137 1 98.81 182 ALA A O 1
ATOM 1362 N N . GLN A 1 183 ? 15.32 -26.328 7.387 1 98.44 183 GLN A N 1
ATOM 1363 C CA . GLN A 1 183 ? 16.266 -26.719 8.422 1 98.44 183 GLN A CA 1
ATOM 1364 C C . GLN A 1 183 ? 17.688 -26.859 7.855 1 98.44 183 GLN A C 1
ATOM 1366 O O . GLN A 1 183 ? 18.672 -26.656 8.562 1 98.44 183 GLN A O 1
ATOM 1371 N N . ALA A 1 184 ? 17.734 -27.203 6.602 1 98.75 184 ALA A N 1
ATOM 1372 C CA . ALA A 1 184 ? 19.031 -27.438 5.961 1 98.75 184 ALA A CA 1
ATOM 1373 C C . ALA A 1 184 ? 19.703 -26.125 5.574 1 98.75 184 ALA A C 1
ATOM 1375 O O . ALA A 1 184 ? 20.906 -26.078 5.309 1 98.75 184 ALA A O 1
ATOM 1376 N N . LEU A 1 185 ? 18.984 -25.047 5.5 1 98.81 185 LEU A N 1
ATOM 1377 C CA . LEU A 1 185 ? 19.531 -23.75 5.121 1 98.81 185 LEU A CA 1
ATOM 1378 C C . LEU A 1 185 ? 20.438 -23.203 6.223 1 98.81 185 LEU A C 1
ATOM 1380 O O . LEU A 1 185 ? 20.156 -23.375 7.41 1 98.81 185 LEU A O 1
ATOM 1384 N N . PRO A 1 186 ? 21.562 -22.578 5.816 1 98.25 186 PRO A N 1
ATOM 1385 C CA . PRO A 1 186 ? 22.328 -21.859 6.832 1 98.25 186 PRO A CA 1
ATOM 1386 C C . PRO A 1 186 ? 21.484 -20.812 7.574 1 98.25 186 PRO A C 1
ATOM 1388 O O . PRO A 1 186 ? 20.625 -20.172 6.977 1 98.25 186 PRO A O 1
ATOM 1391 N N . GLU A 1 187 ? 21.812 -20.562 8.852 1 97.25 187 GLU A N 1
ATOM 1392 C CA . GLU A 1 187 ? 21.109 -19.578 9.656 1 97.25 187 GLU A CA 1
ATOM 1393 C C . GLU A 1 187 ? 21.266 -18.172 9.07 1 97.25 187 GLU A C 1
ATOM 1395 O O . GLU A 1 187 ? 20.469 -17.281 9.375 1 97.25 187 GLU A O 1
ATOM 1400 N N . THR A 1 188 ? 22.219 -18.047 8.211 1 97.94 188 THR A N 1
ATOM 1401 C CA . THR A 1 188 ? 22.516 -16.75 7.621 1 97.94 188 THR A CA 1
ATOM 1402 C C . THR A 1 188 ? 21.734 -16.547 6.328 1 97.94 188 THR A C 1
ATOM 1404 O O . THR A 1 188 ? 21.891 -15.523 5.656 1 97.94 188 THR A O 1
ATOM 1407 N N . THR A 1 189 ? 20.922 -17.469 5.945 1 98.88 189 THR A N 1
ATOM 1408 C CA . THR A 1 189 ? 20.062 -17.359 4.77 1 98.88 189 THR A CA 1
ATOM 1409 C C . THR A 1 189 ? 18.594 -17.297 5.176 1 98.88 189 THR A C 1
ATOM 1411 O O . THR A 1 189 ? 18.094 -18.219 5.82 1 98.88 189 THR A O 1
ATOM 1414 N N . LEU A 1 190 ? 17.938 -16.203 4.84 1 98.94 190 LEU A N 1
ATOM 1415 C CA . LEU A 1 190 ? 16.516 -16.062 5.094 1 98.94 190 LEU A CA 1
ATOM 1416 C C . LEU A 1 190 ? 15.695 -16.812 4.043 1 98.94 190 LEU A C 1
ATOM 1418 O O . LEU A 1 190 ? 15.883 -16.594 2.842 1 98.94 190 LEU A O 1
ATOM 1422 N N . LEU A 1 191 ? 14.852 -17.703 4.465 1 98.94 191 LEU A N 1
ATOM 1423 C CA . LEU A 1 191 ? 13.875 -18.359 3.596 1 98.94 191 LEU A CA 1
ATOM 1424 C C . LEU A 1 191 ? 12.578 -17.547 3.549 1 98.94 191 LEU A C 1
ATOM 1426 O O . LEU A 1 191 ? 11.938 -17.328 4.582 1 98.94 191 LEU A O 1
ATOM 1430 N N . VAL A 1 192 ? 12.227 -17.094 2.418 1 98.94 192 VAL A N 1
ATOM 1431 C CA . VAL A 1 192 ? 10.859 -16.656 2.176 1 98.94 192 VAL A CA 1
ATOM 1432 C C . VAL A 1 192 ? 10.023 -17.828 1.664 1 98.94 192 VAL A C 1
ATOM 1434 O O . VAL A 1 192 ? 10.188 -18.266 0.521 1 98.94 192 VAL A O 1
ATOM 1437 N N . LEU A 1 193 ? 9.211 -18.312 2.486 1 98.94 193 LEU A N 1
ATOM 1438 C CA . LEU A 1 193 ? 8.266 -19.344 2.107 1 98.94 193 LEU A CA 1
ATOM 1439 C C . LEU A 1 193 ? 6.91 -18.75 1.753 1 98.94 193 LEU A C 1
ATOM 1441 O O . LEU A 1 193 ? 6.152 -18.359 2.641 1 98.94 193 LEU A O 1
ATOM 1445 N N . ASP A 1 194 ? 6.629 -18.656 0.474 1 98.81 194 ASP A N 1
ATOM 1446 C CA . ASP A 1 194 ? 5.379 -18.109 -0.038 1 98.81 194 ASP A CA 1
ATOM 1447 C C . ASP A 1 194 ? 4.27 -19.156 -0.033 1 98.81 194 ASP A C 1
ATOM 1449 O O . ASP A 1 194 ? 4.305 -20.109 -0.813 1 98.81 194 ASP A O 1
ATOM 1453 N N . GLU A 1 195 ? 3.311 -18.922 0.81 1 98.75 195 GLU A N 1
ATOM 1454 C CA . GLU A 1 195 ? 2.205 -19.859 0.99 1 98.75 195 GLU A CA 1
ATOM 1455 C C . GLU A 1 195 ? 0.881 -19.234 0.55 1 98.75 195 GLU A C 1
ATOM 1457 O O . GLU A 1 195 ? -0.152 -19.453 1.188 1 98.75 195 GLU A O 1
ATOM 1462 N N . ALA A 1 196 ? 0.914 -18.469 -0.563 1 98.62 196 ALA A N 1
ATOM 1463 C CA . ALA A 1 196 ? -0.251 -17.75 -1.073 1 98.62 196 ALA A CA 1
ATOM 1464 C C . ALA A 1 196 ? -1.422 -18.703 -1.308 1 98.62 196 ALA A C 1
ATOM 1466 O O . ALA A 1 196 ? -2.584 -18.297 -1.186 1 98.62 196 ALA A O 1
ATOM 1467 N N . TYR A 1 197 ? -1.12 -20 -1.597 1 98.62 197 TYR A N 1
ATOM 1468 C CA . TYR A 1 197 ? -2.17 -20.938 -1.993 1 98.62 197 TYR A CA 1
ATOM 1469 C C . TYR A 1 197 ? -2.398 -21.984 -0.916 1 98.62 197 TYR A C 1
ATOM 1471 O O . TYR A 1 197 ? -2.893 -23.078 -1.202 1 98.62 197 TYR A O 1
ATOM 1479 N N . CYS A 1 198 ? -2.051 -21.672 0.321 1 97.88 198 CYS A N 1
ATOM 1480 C CA . CYS A 1 198 ? -2.104 -22.641 1.4 1 97.88 198 CYS A CA 1
ATOM 1481 C C . CYS A 1 198 ? -3.527 -23.141 1.613 1 97.88 198 CYS A C 1
ATOM 1483 O O . CYS A 1 198 ? -3.738 -24.328 1.909 1 97.88 198 CYS A O 1
ATOM 1485 N N . GLU A 1 199 ? -4.562 -22.328 1.389 1 98 199 GLU A N 1
ATOM 1486 C CA . GLU A 1 199 ? -5.941 -22.703 1.671 1 98 199 GLU A CA 1
ATOM 1487 C C . GLU A 1 199 ? -6.445 -23.734 0.654 1 98 199 GLU A C 1
ATOM 1489 O O . GLU A 1 199 ? -7.355 -24.516 0.948 1 98 199 GLU A O 1
ATOM 1494 N N . THR A 1 200 ? -5.859 -23.703 -0.519 1 98.31 200 THR A N 1
ATOM 1495 C CA . THR A 1 200 ? -6.336 -24.578 -1.584 1 98.31 200 THR A CA 1
ATOM 1496 C C . THR A 1 200 ? -5.512 -25.859 -1.636 1 98.31 200 THR A C 1
ATOM 1498 O O . THR A 1 200 ? -5.816 -26.766 -2.41 1 98.31 200 THR A O 1
ATOM 1501 N N . ALA A 1 201 ? -4.492 -25.984 -0.861 1 97.81 201 ALA A N 1
ATOM 1502 C CA . ALA A 1 201 ? -3.545 -27.094 -0.906 1 97.81 201 ALA A CA 1
ATOM 1503 C C . ALA A 1 201 ? -4.043 -28.266 -0.076 1 97.81 201 ALA A C 1
ATOM 1505 O O . ALA A 1 201 ? -4.84 -28.094 0.847 1 97.81 201 ALA A O 1
ATOM 1506 N N . PRO A 1 202 ? -3.623 -29.5 -0.489 1 96.19 202 PRO A N 1
ATOM 1507 C CA . PRO A 1 202 ? -3.865 -30.609 0.446 1 96.19 202 PRO A CA 1
ATOM 1508 C C . PRO A 1 202 ? -3.195 -30.391 1.801 1 96.19 202 PRO A C 1
ATOM 1510 O O . PRO A 1 202 ? -2.184 -29.688 1.888 1 96.19 202 PRO A O 1
ATOM 1513 N N . ARG A 1 203 ? -3.76 -30.922 2.812 1 92.5 203 ARG A N 1
ATOM 1514 C CA . ARG A 1 203 ? -3.293 -30.719 4.18 1 92.5 203 ARG A CA 1
ATOM 1515 C C . ARG A 1 203 ? -1.823 -31.094 4.32 1 92.5 203 ARG A C 1
ATOM 1517 O O . ARG A 1 203 ? -1.084 -30.469 5.082 1 92.5 203 ARG A O 1
ATOM 1524 N N . ASP A 1 204 ? -1.38 -32.031 3.662 1 92.44 204 ASP A N 1
ATOM 1525 C CA . ASP A 1 204 ? -0.028 -32.562 3.834 1 92.44 204 ASP A CA 1
ATOM 1526 C C . ASP A 1 204 ? 0.999 -31.656 3.145 1 92.44 204 ASP A C 1
ATOM 1528 O O . ASP A 1 204 ? 2.205 -31.875 3.277 1 92.44 204 ASP A O 1
ATOM 1532 N N . ALA A 1 205 ? 0.576 -30.625 2.432 1 95.06 205 ALA A N 1
ATOM 1533 C CA . ALA A 1 205 ? 1.484 -29.703 1.774 1 95.06 205 ALA A CA 1
ATOM 1534 C C . ALA A 1 205 ? 1.891 -28.562 2.719 1 95.06 205 ALA A C 1
ATOM 1536 O O . ALA A 1 205 ? 2.857 -27.844 2.457 1 95.06 205 ALA A O 1
ATOM 1537 N N . LEU A 1 206 ? 1.226 -28.359 3.793 1 96.19 206 LEU A N 1
ATOM 1538 C CA . LEU A 1 206 ? 1.409 -27.188 4.637 1 96.19 206 LEU A CA 1
ATOM 1539 C C . LEU A 1 206 ? 2.197 -27.531 5.895 1 96.19 206 LEU A C 1
ATOM 1541 O O . LEU A 1 206 ? 1.731 -28.312 6.723 1 96.19 206 LEU A O 1
ATOM 1545 N N . PRO A 1 207 ? 3.365 -26.984 6.059 1 97.94 207 PRO A N 1
ATOM 1546 C CA . PRO A 1 207 ? 4.047 -27.172 7.34 1 97.94 207 PRO A CA 1
ATOM 1547 C C . PRO A 1 207 ? 3.238 -26.641 8.523 1 97.94 207 PRO A C 1
ATOM 1549 O O . PRO A 1 207 ? 2.664 -25.562 8.445 1 97.94 207 PRO A O 1
ATOM 1552 N N . PRO A 1 208 ? 3.215 -27.453 9.594 1 97.44 208 PRO A N 1
ATOM 1553 C CA . PRO A 1 208 ? 2.607 -26.875 10.797 1 97.44 208 PRO A CA 1
ATOM 1554 C C . PRO A 1 208 ? 3.262 -25.578 11.234 1 97.44 208 PRO A C 1
ATOM 1556 O O . PRO A 1 208 ? 4.469 -25.391 11.047 1 97.44 208 PRO A O 1
ATOM 1559 N N . ILE A 1 209 ? 2.461 -24.688 11.797 1 97.44 209 ILE A N 1
ATOM 1560 C CA . ILE A 1 209 ? 2.959 -23.375 12.195 1 97.44 209 ILE A CA 1
ATOM 1561 C C . ILE A 1 209 ? 4.152 -23.547 13.133 1 97.44 209 ILE A C 1
ATOM 1563 O O . ILE A 1 209 ? 5.172 -22.875 12.977 1 97.44 209 ILE A O 1
ATOM 1567 N N . GLU A 1 210 ? 4.102 -24.438 14.086 1 96.81 210 GLU A N 1
ATOM 1568 C CA . GLU A 1 210 ? 5.094 -24.609 15.141 1 96.81 210 GLU A CA 1
ATOM 1569 C C . GLU A 1 210 ? 6.414 -25.125 14.586 1 96.81 210 GLU A C 1
ATOM 1571 O O . GLU A 1 210 ? 7.457 -25.016 15.227 1 96.81 210 GLU A O 1
ATOM 1576 N N . SER A 1 211 ? 6.371 -25.688 13.398 1 97.62 211 SER A N 1
ATOM 1577 C CA . SER A 1 211 ? 7.562 -26.312 12.836 1 97.62 211 SER A CA 1
ATOM 1578 C C . SER A 1 211 ? 8.602 -25.266 12.438 1 97.62 211 SER A C 1
ATOM 1580 O O . SER A 1 211 ? 9.797 -25.562 12.398 1 97.62 211 SER A O 1
ATOM 1582 N N . LEU A 1 212 ? 8.148 -24.062 12.172 1 98.19 212 LEU A N 1
ATOM 1583 C CA . LEU A 1 212 ? 9.078 -23.094 11.609 1 98.19 212 LEU A CA 1
ATOM 1584 C C . LEU A 1 212 ? 8.961 -21.75 12.32 1 98.19 212 LEU A C 1
ATOM 1586 O O . LEU A 1 212 ? 9.758 -20.844 12.086 1 98.19 212 LEU A O 1
ATOM 1590 N N . ILE A 1 213 ? 8.016 -21.547 13.281 1 98.06 213 ILE A N 1
ATOM 1591 C CA . ILE A 1 213 ? 7.641 -20.25 13.828 1 98.06 213 ILE A CA 1
ATOM 1592 C C . ILE A 1 213 ? 8.781 -19.703 14.68 1 98.06 213 ILE A C 1
ATOM 1594 O O . ILE A 1 213 ? 8.898 -18.484 14.859 1 98.06 213 ILE A O 1
ATOM 1598 N N . ASP A 1 214 ? 9.648 -20.562 15.188 1 97.38 214 ASP A N 1
ATOM 1599 C CA . ASP A 1 214 ? 10.711 -20.125 16.078 1 97.38 214 ASP A CA 1
ATOM 1600 C C . ASP A 1 214 ? 12.039 -19.969 15.336 1 97.38 214 ASP A C 1
ATOM 1602 O O . ASP A 1 214 ? 13.078 -19.719 15.945 1 97.38 214 ASP A O 1
ATOM 1606 N N . LYS A 1 215 ? 12.055 -20.141 14.031 1 98.25 215 LYS A N 1
ATOM 1607 C CA . LYS A 1 215 ? 13.266 -19.953 13.227 1 98.25 215 LYS A CA 1
ATOM 1608 C C . LYS A 1 215 ? 13.383 -18.516 12.742 1 98.25 215 LYS A C 1
ATOM 1610 O O . LYS A 1 215 ? 12.625 -18.078 11.875 1 98.25 215 LYS A O 1
ATOM 1615 N N . PRO A 1 216 ? 14.422 -17.859 13.219 1 98.12 216 PRO A N 1
ATOM 1616 C CA . PRO A 1 216 ? 14.516 -16.438 12.867 1 98.12 216 PRO A CA 1
ATOM 1617 C C . PRO A 1 216 ? 14.781 -16.203 11.383 1 98.12 216 PRO A C 1
ATOM 1619 O O . PRO A 1 216 ? 14.547 -15.109 10.875 1 98.12 216 PRO A O 1
ATOM 1622 N N . ASN A 1 217 ? 15.297 -17.25 10.695 1 98.69 217 ASN A N 1
ATOM 1623 C CA . ASN A 1 217 ? 15.641 -17.094 9.281 1 98.69 217 ASN A CA 1
ATOM 1624 C C . ASN A 1 217 ? 14.547 -17.656 8.383 1 98.69 217 ASN A C 1
ATOM 1626 O O . ASN A 1 217 ? 14.82 -18.062 7.246 1 98.69 217 ASN A O 1
ATOM 1630 N N . VAL A 1 218 ? 13.297 -17.766 8.867 1 98.88 218 VAL A N 1
ATOM 1631 C CA . VAL A 1 218 ? 12.172 -18.172 8.047 1 98.88 218 VAL A CA 1
ATOM 1632 C C . VAL A 1 218 ? 11.047 -17.141 8.141 1 98.88 218 VAL A C 1
ATOM 1634 O O . VAL A 1 218 ? 10.633 -16.766 9.242 1 98.88 218 VAL A O 1
ATOM 1637 N N . ILE A 1 219 ? 10.625 -16.625 7.035 1 98.94 219 ILE A N 1
ATOM 1638 C CA . ILE A 1 219 ? 9.406 -15.828 6.922 1 98.94 219 ILE A CA 1
ATOM 1639 C C . ILE A 1 219 ? 8.398 -16.562 6.035 1 98.94 219 ILE A C 1
ATOM 1641 O O . ILE A 1 219 ? 8.664 -16.812 4.855 1 98.94 219 ILE A O 1
ATOM 1645 N N . ARG A 1 220 ? 7.293 -16.938 6.625 1 98.94 220 ARG A N 1
ATOM 1646 C CA . ARG A 1 220 ? 6.176 -17.516 5.871 1 98.94 220 ARG A CA 1
ATOM 1647 C C . ARG A 1 220 ? 5.188 -16.422 5.461 1 98.94 220 ARG A C 1
ATOM 1649 O O . ARG A 1 220 ? 4.773 -15.609 6.289 1 98.94 220 ARG A O 1
ATOM 1656 N N . ALA A 1 221 ? 4.816 -16.359 4.176 1 98.88 221 ALA A N 1
ATOM 1657 C CA . ALA A 1 221 ? 3.922 -15.312 3.678 1 98.88 221 ALA A CA 1
ATOM 1658 C C . ALA A 1 221 ? 2.586 -15.898 3.236 1 98.88 221 ALA A C 1
ATOM 1660 O O . ALA A 1 221 ? 2.547 -16.891 2.496 1 98.88 221 ALA A O 1
ATOM 1661 N N . ARG A 1 222 ? 1.494 -15.328 3.686 1 98.81 222 ARG A N 1
ATOM 1662 C CA . ARG A 1 222 ? 0.137 -15.734 3.332 1 98.81 222 ARG A CA 1
ATOM 1663 C C . ARG A 1 222 ? -0.702 -14.523 2.922 1 98.81 222 ARG A C 1
ATOM 1665 O O . ARG A 1 222 ? -0.278 -13.383 3.09 1 98.81 222 ARG A O 1
ATOM 1672 N N . THR A 1 223 ? -1.882 -14.781 2.299 1 98.62 223 THR A N 1
ATOM 1673 C CA . THR A 1 223 ? -2.645 -13.68 1.716 1 98.62 223 THR A CA 1
ATOM 1674 C C . THR A 1 223 ? -4.141 -13.977 1.765 1 98.62 223 THR A C 1
ATOM 1676 O O . THR A 1 223 ? -4.547 -15.125 1.97 1 98.62 223 THR A O 1
ATOM 1679 N N . PHE A 1 224 ? -4.91 -12.977 1.603 1 98.81 224 PHE A N 1
ATOM 1680 C CA . PHE A 1 224 ? -6.352 -13.102 1.439 1 98.81 224 PHE A CA 1
ATOM 1681 C C . PHE A 1 224 ? -6.742 -13 -0.031 1 98.81 224 PHE A C 1
ATOM 1683 O O . PHE A 1 224 ? -7.926 -13.016 -0.367 1 98.81 224 PHE A O 1
ATOM 1690 N N . SER A 1 225 ? -5.836 -12.969 -0.942 1 98.44 225 SER A N 1
ATOM 1691 C CA . SER A 1 225 ? -6.051 -12.625 -2.346 1 98.44 225 SER A CA 1
ATOM 1692 C C . SER A 1 225 ? -6.621 -13.812 -3.123 1 98.44 225 SER A C 1
ATOM 1694 O O . SER A 1 225 ? -7.23 -13.625 -4.18 1 98.44 225 SER A O 1
ATOM 1696 N N . LYS A 1 226 ? -6.402 -15.055 -2.611 1 98.5 226 LYS A N 1
ATOM 1697 C CA . LYS A 1 226 ? -6.695 -16.234 -3.418 1 98.5 226 LYS A CA 1
ATOM 1698 C C . LYS A 1 226 ? -7.988 -16.906 -2.965 1 98.5 226 LYS A C 1
ATOM 1700 O O . LYS A 1 226 ? -9.078 -16.375 -3.201 1 98.5 226 LYS A O 1
ATOM 1705 N N . ALA A 1 227 ? -7.906 -17.844 -2.062 1 98.5 227 ALA A N 1
ATOM 1706 C CA . ALA A 1 227 ? -9.102 -18.578 -1.666 1 98.5 227 ALA A CA 1
ATOM 1707 C C . ALA A 1 227 ? -10.164 -17.656 -1.088 1 98.5 227 ALA A C 1
ATOM 1709 O O . ALA A 1 227 ? -11.359 -17.859 -1.295 1 98.5 227 ALA A O 1
ATOM 1710 N N . TYR A 1 228 ? -9.766 -16.609 -0.384 1 98.56 228 TYR A N 1
ATOM 1711 C CA . TYR A 1 228 ? -10.688 -15.703 0.296 1 98.56 228 TYR A CA 1
ATOM 1712 C C . TYR A 1 228 ? -11.328 -14.734 -0.691 1 98.56 228 TYR A C 1
ATOM 1714 O O . TYR A 1 228 ? -12.305 -14.055 -0.358 1 98.56 228 TYR A O 1
ATOM 1722 N N . GLY A 1 229 ? -10.805 -14.625 -1.887 1 98.56 229 GLY A N 1
ATOM 1723 C CA . GLY A 1 229 ? -11.398 -13.789 -2.916 1 98.56 229 GLY A CA 1
ATOM 1724 C C . GLY A 1 229 ? -11.227 -12.305 -2.66 1 98.56 229 GLY A C 1
ATOM 1725 O O . GLY A 1 229 ? -12.133 -11.516 -2.91 1 98.56 229 GLY A O 1
ATOM 1726 N N . LEU A 1 230 ? -10.07 -11.93 -2.176 1 98.69 230 LEU A N 1
ATOM 1727 C CA . LEU A 1 230 ? -9.852 -10.531 -1.82 1 98.69 230 LEU A CA 1
ATOM 1728 C C . LEU A 1 230 ? -8.586 -9.992 -2.477 1 98.69 230 LEU A C 1
ATOM 1730 O O . LEU A 1 230 ? -7.824 -9.258 -1.85 1 98.69 230 LEU A O 1
ATOM 1734 N N . ALA A 1 231 ? -8.328 -10.375 -3.752 1 98.38 231 ALA A N 1
ATOM 1735 C CA . ALA A 1 231 ? -7.141 -9.898 -4.461 1 98.38 231 ALA A CA 1
ATOM 1736 C C . ALA A 1 231 ? -7.078 -8.375 -4.473 1 98.38 231 ALA A C 1
ATOM 1738 O O . ALA A 1 231 ? -6.023 -7.789 -4.238 1 98.38 231 ALA A O 1
ATOM 1739 N N . GLY A 1 232 ? -8.203 -7.727 -4.664 1 98.06 232 GLY A N 1
ATOM 1740 C CA . GLY A 1 232 ? -8.258 -6.281 -4.797 1 98.06 232 GLY A CA 1
ATOM 1741 C C . GLY A 1 232 ? -8.195 -5.555 -3.467 1 98.06 232 GLY A C 1
ATOM 1742 O O . GLY A 1 232 ? -8.102 -4.324 -3.428 1 98.06 232 GLY A O 1
ATOM 1743 N N . ALA A 1 233 ? -8.289 -6.273 -2.359 1 98.38 233 ALA A N 1
ATOM 1744 C CA . ALA A 1 233 ? -8.211 -5.652 -1.038 1 98.38 233 ALA A CA 1
ATOM 1745 C C . ALA A 1 233 ? -6.762 -5.453 -0.608 1 98.38 233 ALA A C 1
ATOM 1747 O O . ALA A 1 233 ? -6.473 -4.617 0.254 1 98.38 233 ALA A O 1
ATOM 1748 N N . ARG A 1 234 ? -5.859 -6.234 -1.167 1 97.75 234 ARG A N 1
ATOM 1749 C CA . ARG A 1 234 ? -4.418 -6.133 -0.977 1 97.75 234 ARG A CA 1
ATOM 1750 C C . ARG A 1 234 ? -4.043 -6.316 0.491 1 97.75 234 ARG A C 1
ATOM 1752 O O . ARG A 1 234 ? -3.373 -5.465 1.077 1 97.75 234 ARG A O 1
ATOM 1759 N N . ILE A 1 235 ? -4.402 -7.465 1.062 1 98.38 235 ILE A N 1
ATOM 1760 C CA . ILE A 1 235 ? -4.059 -7.781 2.443 1 98.38 235 ILE A CA 1
ATOM 1761 C C . ILE A 1 235 ? -3.281 -9.094 2.492 1 98.38 235 ILE A C 1
ATOM 1763 O O . ILE A 1 235 ? -3.75 -10.125 1.997 1 98.38 235 ILE A O 1
ATOM 1767 N N . GLY A 1 236 ? -2.145 -9.062 3.027 1 98.56 236 GLY A N 1
ATOM 1768 C CA . GLY A 1 236 ? -1.316 -10.227 3.322 1 98.56 236 GLY A CA 1
ATOM 1769 C C . GLY A 1 236 ? -0.626 -10.141 4.672 1 98.56 236 GLY A C 1
ATOM 1770 O O . GLY A 1 236 ? -0.754 -9.133 5.375 1 98.56 236 GLY A O 1
ATOM 1771 N N . TYR A 1 237 ? -0.002 -11.219 5.043 1 98.88 237 TYR A N 1
ATOM 1772 C CA . TYR A 1 237 ? 0.697 -11.219 6.324 1 98.88 237 TYR A CA 1
ATOM 1773 C C . TYR A 1 237 ? 1.854 -12.211 6.312 1 98.88 237 TYR A C 1
ATOM 1775 O O . TYR A 1 237 ? 1.913 -13.094 5.449 1 98.88 237 TYR A O 1
ATOM 1783 N N . THR A 1 238 ? 2.766 -12 7.199 1 98.88 238 THR A N 1
ATOM 1784 C CA . THR A 1 238 ? 3.885 -12.922 7.379 1 98.88 238 THR A CA 1
ATOM 1785 C C . THR A 1 238 ? 3.857 -13.539 8.773 1 98.88 238 THR A C 1
ATOM 1787 O O . THR A 1 238 ? 3.246 -12.984 9.695 1 98.88 238 THR A O 1
ATOM 1790 N N . LEU A 1 239 ? 4.387 -14.688 8.875 1 98.88 239 LEU A N 1
ATOM 1791 C CA . LEU A 1 239 ? 4.664 -15.391 10.125 1 98.88 239 LEU A CA 1
ATOM 1792 C C . LEU A 1 239 ? 6.164 -15.594 10.32 1 98.88 239 LEU A C 1
ATOM 1794 O O . LEU A 1 239 ? 6.836 -16.156 9.445 1 98.88 239 LEU A O 1
ATOM 1798 N N . SER A 1 240 ? 6.719 -15.141 11.359 1 98.81 240 SER A N 1
ATOM 1799 C CA . SER A 1 240 ? 8.125 -15.281 11.719 1 98.81 240 SER A CA 1
ATOM 1800 C C . SER A 1 240 ? 8.336 -15.094 13.219 1 98.81 240 SER A C 1
ATOM 1802 O O . SER A 1 240 ? 7.367 -15.023 13.984 1 98.81 240 SER A O 1
ATOM 1804 N N . THR A 1 241 ? 9.609 -15.141 13.711 1 98.69 241 THR A N 1
ATOM 1805 C CA . THR A 1 241 ? 9.883 -14.82 15.109 1 98.69 241 THR A CA 1
ATOM 1806 C C . THR A 1 241 ? 9.523 -13.367 15.406 1 98.69 241 THR A C 1
ATOM 1808 O O . THR A 1 241 ? 9.484 -12.531 14.5 1 98.69 241 THR A O 1
ATOM 1811 N N . PRO A 1 242 ? 9.211 -13.086 16.703 1 97.94 242 PRO A N 1
ATOM 1812 C CA . PRO A 1 242 ? 8.812 -11.719 17.047 1 97.94 242 PRO A CA 1
ATOM 1813 C C . PRO A 1 242 ? 9.828 -10.68 16.594 1 97.94 242 PRO A C 1
ATOM 1815 O O . PRO A 1 242 ? 9.453 -9.625 16.078 1 97.94 242 PRO A O 1
ATOM 1818 N N . GLY A 1 243 ? 11.109 -10.992 16.781 1 97.69 243 GLY A N 1
ATOM 1819 C CA . GLY A 1 243 ? 12.141 -10.055 16.359 1 97.69 243 GLY A CA 1
ATOM 1820 C C . GLY A 1 243 ? 12.141 -9.797 14.867 1 97.69 243 GLY A C 1
ATOM 1821 O O . GLY A 1 243 ? 12.281 -8.648 14.43 1 97.69 243 GLY A O 1
ATOM 1822 N N . THR A 1 244 ? 11.992 -10.844 14.031 1 98.44 244 THR A N 1
ATOM 1823 C CA . THR A 1 244 ? 11.961 -10.711 12.578 1 98.44 244 THR A CA 1
ATOM 1824 C C . THR A 1 244 ? 10.695 -9.992 12.125 1 98.44 244 THR A C 1
ATOM 1826 O O . THR A 1 244 ? 10.734 -9.148 11.227 1 98.44 244 THR A O 1
ATOM 1829 N N . ALA A 1 245 ? 9.594 -10.289 12.781 1 98.19 245 ALA A N 1
ATOM 1830 C CA . ALA A 1 245 ? 8.344 -9.602 12.477 1 98.19 245 ALA A CA 1
ATOM 1831 C C . ALA A 1 245 ? 8.445 -8.109 12.781 1 98.19 245 ALA A C 1
ATOM 1833 O O . ALA A 1 245 ? 7.953 -7.273 12.016 1 98.19 245 ALA A O 1
ATOM 1834 N N . GLN A 1 246 ? 9.055 -7.754 13.828 1 96.44 246 GLN A N 1
ATOM 1835 C CA . GLN A 1 246 ? 9.18 -6.367 14.266 1 96.44 246 GLN A CA 1
ATOM 1836 C C . GLN A 1 246 ? 10.055 -5.566 13.297 1 96.44 246 GLN A C 1
ATOM 1838 O O . GLN A 1 246 ? 9.922 -4.344 13.203 1 96.44 246 GLN A O 1
ATOM 1843 N N . ALA A 1 247 ? 10.938 -6.246 12.555 1 97.44 247 ALA A N 1
ATOM 1844 C CA . ALA A 1 247 ? 11.852 -5.574 11.641 1 97.44 247 ALA A CA 1
ATOM 1845 C C . ALA A 1 247 ? 11.086 -4.824 10.547 1 97.44 247 ALA A C 1
ATOM 1847 O O . ALA A 1 247 ? 11.555 -3.803 10.047 1 97.44 247 ALA A O 1
ATOM 1848 N N . PHE A 1 248 ? 9.867 -5.332 10.25 1 97.5 248 PHE A N 1
ATOM 1849 C CA . PHE A 1 248 ? 9.055 -4.66 9.242 1 97.5 248 PHE A CA 1
ATOM 1850 C C . PHE A 1 248 ? 8.695 -3.25 9.695 1 97.5 248 PHE A C 1
ATOM 1852 O O . PHE A 1 248 ? 8.57 -2.342 8.867 1 97.5 248 PHE A O 1
ATOM 1859 N N . ASP A 1 249 ? 8.531 -2.992 10.969 1 95.44 249 ASP A N 1
ATOM 1860 C CA . ASP A 1 249 ? 8.133 -1.703 11.523 1 95.44 249 ASP A CA 1
ATOM 1861 C C . ASP A 1 249 ? 9.211 -0.647 11.289 1 95.44 249 ASP A C 1
ATOM 1863 O O . ASP A 1 249 ? 8.945 0.551 11.406 1 95.44 249 ASP A O 1
ATOM 1867 N N . LYS A 1 250 ? 10.383 -1.093 10.961 1 95.88 250 LYS A N 1
ATOM 1868 C CA . LYS A 1 250 ? 11.5 -0.176 10.742 1 95.88 250 LYS A CA 1
ATOM 1869 C C . LYS A 1 250 ? 11.367 0.534 9.398 1 95.88 250 LYS A C 1
ATOM 1871 O O . LYS A 1 250 ? 11.938 1.609 9.203 1 95.88 250 LYS A O 1
ATOM 1876 N N . ILE A 1 251 ? 10.508 -0.082 8.5 1 96.06 251 ILE A N 1
ATOM 1877 C CA . ILE A 1 251 ? 10.594 0.464 7.148 1 96.06 251 ILE A CA 1
ATOM 1878 C C . ILE A 1 251 ? 9.211 0.472 6.504 1 96.06 251 ILE A C 1
ATOM 1880 O O . ILE A 1 251 ? 9.008 1.094 5.461 1 96.06 251 ILE A O 1
ATOM 1884 N N . ARG A 1 252 ? 8.242 -0.176 7.094 1 95.12 252 ARG A N 1
ATOM 1885 C CA . ARG A 1 252 ? 6.941 -0.309 6.445 1 95.12 252 ARG A CA 1
ATOM 1886 C C . ARG A 1 252 ? 6.184 1.016 6.457 1 95.12 252 ARG A C 1
ATOM 1888 O O . ARG A 1 252 ? 6.43 1.867 7.316 1 95.12 252 ARG A O 1
ATOM 1895 N N . ASN A 1 253 ? 5.324 1.244 5.473 1 93.19 253 ASN A N 1
ATOM 1896 C CA . ASN A 1 253 ? 4.371 2.35 5.484 1 93.19 253 ASN A CA 1
ATOM 1897 C C . ASN A 1 253 ? 3.273 2.133 6.523 1 93.19 253 ASN A C 1
ATOM 1899 O O . ASN A 1 253 ? 2.246 1.519 6.23 1 93.19 253 ASN A O 1
ATOM 1903 N N . HIS A 1 254 ? 3.32 2.701 7.676 1 90.25 254 HIS A N 1
ATOM 1904 C CA . HIS A 1 254 ? 2.51 2.379 8.844 1 90.25 254 HIS A CA 1
ATOM 1905 C C . HIS A 1 254 ? 1.028 2.611 8.57 1 90.25 254 HIS A C 1
ATOM 1907 O O . HIS A 1 254 ? 0.174 1.893 9.094 1 90.25 254 HIS A O 1
ATOM 1913 N N . PHE A 1 255 ? 0.717 3.58 7.781 1 90.69 255 PHE A N 1
ATOM 1914 C CA . PHE A 1 255 ? -0.685 3.893 7.527 1 90.69 255 PHE A CA 1
ATOM 1915 C C . PHE A 1 255 ? -1.086 3.482 6.117 1 90.69 255 PHE A C 1
ATOM 1917 O O . PHE A 1 255 ? -2.002 4.062 5.531 1 90.69 255 PHE A O 1
ATOM 1924 N N . GLY A 1 256 ? -0.361 2.516 5.637 1 91.38 256 GLY A N 1
ATOM 1925 C CA . GLY A 1 256 ? -0.559 2.148 4.242 1 91.38 256 GLY A CA 1
ATOM 1926 C C . GLY A 1 256 ? -1.75 1.234 4.031 1 91.38 256 GLY A C 1
ATOM 1927 O O . GLY A 1 256 ? -2.279 1.144 2.922 1 91.38 256 GLY A O 1
ATOM 1928 N N . MET A 1 257 ? -2.232 0.583 5.086 1 96.56 257 MET A N 1
ATOM 1929 C CA . MET A 1 257 ? -3.33 -0.367 4.934 1 96.56 257 MET A CA 1
ATOM 1930 C C . MET A 1 257 ? -4.664 0.359 4.785 1 96.56 257 MET A C 1
ATOM 1932 O O . MET A 1 257 ? -4.914 1.353 5.469 1 96.56 257 MET A O 1
ATOM 1936 N N . SER A 1 258 ? -5.449 -0.099 3.844 1 97.81 258 SER A N 1
ATOM 1937 C CA . SER A 1 258 ? -6.773 0.49 3.691 1 97.81 258 SER A CA 1
ATOM 1938 C C . SER A 1 258 ? -7.723 0.008 4.785 1 97.81 258 SER A C 1
ATOM 1940 O O . SER A 1 258 ? -7.684 -1.16 5.176 1 97.81 258 SER A O 1
ATOM 1942 N N . ARG A 1 259 ? -8.523 0.887 5.293 1 97.81 259 ARG A N 1
ATOM 1943 C CA . ARG A 1 259 ? -9.453 0.558 6.375 1 97.81 259 ARG A CA 1
ATOM 1944 C C . ARG A 1 259 ? -10.453 -0.502 5.93 1 97.81 259 ARG A C 1
ATOM 1946 O O . ARG A 1 259 ? -10.703 -1.47 6.652 1 97.81 259 ARG A O 1
ATOM 1953 N N . ILE A 1 260 ? -11.016 -0.333 4.742 1 98.62 260 ILE A N 1
ATOM 1954 C CA . ILE A 1 260 ? -12.008 -1.269 4.223 1 98.62 260 ILE A CA 1
ATOM 1955 C C . ILE A 1 260 ? -11.352 -2.627 3.973 1 98.62 260 ILE A C 1
ATOM 1957 O O . ILE A 1 260 ? -11.953 -3.67 4.23 1 98.62 260 ILE A O 1
ATOM 1961 N N . GLY A 1 261 ? -10.125 -2.605 3.412 1 98.5 261 GLY A N 1
ATOM 1962 C CA . GLY A 1 261 ? -9.406 -3.855 3.213 1 98.5 261 GLY A CA 1
ATOM 1963 C C . GLY A 1 261 ? -9.211 -4.641 4.496 1 98.5 261 GLY A C 1
ATOM 1964 O O . GLY A 1 261 ? -9.43 -5.852 4.527 1 98.5 261 GLY A O 1
ATOM 1965 N N . VAL A 1 262 ? -8.812 -3.979 5.59 1 98.56 262 VAL A N 1
ATOM 1966 C CA . VAL A 1 262 ? -8.578 -4.621 6.879 1 98.56 262 VAL A CA 1
ATOM 1967 C C . VAL A 1 262 ? -9.883 -5.199 7.414 1 98.56 262 VAL A C 1
ATOM 1969 O O . VAL A 1 262 ? -9.922 -6.344 7.879 1 98.56 262 VAL A O 1
ATOM 1972 N N . ALA A 1 263 ? -10.984 -4.43 7.305 1 98.75 263 ALA A N 1
ATOM 1973 C CA . ALA A 1 263 ? -12.289 -4.906 7.742 1 98.75 263 ALA A CA 1
ATOM 1974 C C . ALA A 1 263 ? -12.711 -6.148 6.961 1 98.75 263 ALA A C 1
ATOM 1976 O O . ALA A 1 263 ? -13.25 -7.098 7.531 1 98.75 263 ALA A O 1
ATOM 1977 N N . ALA A 1 264 ? -12.469 -6.109 5.688 1 98.88 264 ALA A N 1
ATOM 1978 C CA . ALA A 1 264 ? -12.805 -7.242 4.824 1 98.88 264 ALA A CA 1
ATOM 1979 C C . ALA A 1 264 ? -12.031 -8.492 5.234 1 98.88 264 ALA A C 1
ATOM 1981 O O . ALA A 1 264 ? -12.594 -9.586 5.289 1 98.88 264 ALA A O 1
ATOM 1982 N N . ALA A 1 265 ? -10.766 -8.344 5.52 1 98.88 265 ALA A N 1
ATOM 1983 C CA . ALA A 1 265 ? -9.914 -9.469 5.898 1 98.88 265 ALA A CA 1
ATOM 1984 C C . ALA A 1 265 ? -10.383 -10.094 7.207 1 98.88 265 ALA A C 1
ATOM 1986 O O . ALA A 1 265 ? -10.422 -11.32 7.34 1 98.88 265 ALA A O 1
ATOM 1987 N N . ILE A 1 266 ? -10.711 -9.234 8.188 1 98.88 266 ILE A N 1
ATOM 1988 C CA . ILE A 1 266 ? -11.188 -9.719 9.477 1 98.88 266 ILE A CA 1
ATOM 1989 C C . ILE A 1 266 ? -12.469 -10.531 9.281 1 98.88 266 ILE A C 1
ATOM 1991 O O . ILE A 1 266 ? -12.617 -11.625 9.828 1 98.88 266 ILE A O 1
ATOM 1995 N N . ALA A 1 267 ? -13.383 -9.992 8.453 1 98.88 267 ALA A N 1
ATOM 1996 C CA . ALA A 1 267 ? -14.641 -10.68 8.18 1 98.88 267 ALA A CA 1
ATOM 1997 C C . ALA A 1 267 ? -14.398 -11.992 7.438 1 98.88 267 ALA A C 1
ATOM 1999 O O . ALA A 1 267 ? -15.039 -13.008 7.73 1 98.88 267 ALA A O 1
ATOM 2000 N N . ALA A 1 268 ? -13.523 -11.992 6.488 1 98.88 268 ALA A N 1
ATOM 2001 C CA . ALA A 1 268 ? -13.211 -13.195 5.719 1 98.88 268 ALA A CA 1
ATOM 2002 C C . ALA A 1 268 ? -12.641 -14.289 6.617 1 98.88 268 ALA A C 1
ATOM 2004 O O . ALA A 1 268 ? -13.031 -15.453 6.516 1 98.88 268 ALA A O 1
ATOM 2005 N N . LEU A 1 269 ? -11.695 -13.852 7.477 1 98.81 269 LEU A N 1
ATOM 2006 C CA . LEU A 1 269 ? -11.055 -14.797 8.391 1 98.81 269 LEU A CA 1
ATOM 2007 C C . LEU A 1 269 ? -12.086 -15.43 9.32 1 98.81 269 LEU A C 1
ATOM 2009 O O . LEU A 1 269 ? -11.977 -16.609 9.656 1 98.81 269 LEU A O 1
ATOM 2013 N N . ALA A 1 270 ? -13.039 -14.695 9.727 1 98.69 270 ALA A N 1
ATOM 2014 C CA . ALA A 1 270 ? -14.062 -15.164 10.664 1 98.69 270 ALA A CA 1
ATOM 2015 C C . ALA A 1 270 ? -15.016 -16.156 9.984 1 98.69 270 ALA A C 1
ATOM 2017 O O . ALA A 1 270 ? -15.594 -17.016 10.641 1 98.69 270 ALA A O 1
ATOM 2018 N N . ASP A 1 271 ? -15.195 -16.062 8.695 1 98.69 271 ASP A N 1
ATOM 2019 C CA . ASP A 1 271 ? -16.188 -16.859 7.969 1 98.69 271 ASP A CA 1
ATOM 2020 C C . ASP A 1 271 ? -15.562 -18.156 7.441 1 98.69 271 ASP A C 1
ATOM 2022 O O . ASP A 1 271 ? -15.516 -18.375 6.23 1 98.69 271 ASP A O 1
ATOM 2026 N N . GLN A 1 272 ? -15.281 -19.047 8.32 1 98.25 272 GLN A N 1
ATOM 2027 C CA . GLN A 1 272 ? -14.609 -20.297 7.965 1 98.25 272 GLN A CA 1
ATOM 2028 C C . GLN A 1 272 ? -15.547 -21.234 7.215 1 98.25 272 GLN A C 1
ATOM 2030 O O . GLN A 1 272 ? -15.102 -22.078 6.434 1 98.25 272 GLN A O 1
ATOM 2035 N N . ASP A 1 273 ? -16.812 -21.109 7.406 1 98.62 273 ASP A N 1
ATOM 2036 C CA . ASP A 1 273 ? -17.781 -21.891 6.652 1 98.62 273 ASP A CA 1
ATOM 2037 C C . ASP A 1 273 ? -17.719 -21.562 5.16 1 98.62 273 ASP A C 1
ATOM 2039 O O . ASP A 1 273 ? -17.703 -22.469 4.32 1 98.62 273 ASP A O 1
ATOM 2043 N N . TYR A 1 274 ? -17.656 -20.297 4.902 1 98.62 274 TYR A N 1
ATOM 2044 C CA . TYR A 1 274 ? -17.531 -19.891 3.502 1 98.62 274 TYR A CA 1
ATOM 2045 C C . TYR A 1 274 ? -16.234 -20.406 2.908 1 98.62 274 TYR A C 1
ATOM 2047 O O . TYR A 1 274 ? -16.188 -20.859 1.762 1 98.62 274 TYR A O 1
ATOM 2055 N N . LEU A 1 275 ? -15.156 -20.281 3.67 1 98.56 275 LEU A N 1
ATOM 2056 C CA . LEU A 1 275 ? -13.859 -20.75 3.176 1 98.56 275 LEU A CA 1
ATOM 2057 C C . LEU A 1 275 ? -13.922 -22.234 2.797 1 98.56 275 LEU A C 1
ATOM 2059 O O . LEU A 1 275 ? -13.406 -22.625 1.752 1 98.56 275 LEU A O 1
ATOM 2063 N N . LYS A 1 276 ? -14.531 -23.031 3.645 1 98.31 276 LYS A N 1
ATOM 2064 C CA . LYS A 1 276 ? -14.695 -24.453 3.359 1 98.31 276 LYS A CA 1
ATOM 2065 C C . LYS A 1 276 ? -15.484 -24.672 2.072 1 98.31 276 LYS A C 1
ATOM 2067 O O . LYS A 1 276 ? -15.109 -25.5 1.238 1 98.31 276 LYS A O 1
ATOM 2072 N N . GLU A 1 277 ? -16.5 -23.922 1.928 1 98.5 277 GLU A N 1
ATOM 2073 C CA . GLU A 1 277 ? -17.359 -24.031 0.747 1 98.5 277 GLU A CA 1
ATOM 2074 C C . GLU A 1 277 ? -16.594 -23.641 -0.52 1 98.5 277 GLU A C 1
ATOM 2076 O O . GLU A 1 277 ? -16.641 -24.359 -1.52 1 98.5 277 GLU A O 1
ATOM 2081 N N . VAL A 1 278 ? -15.953 -22.547 -0.456 1 98.62 278 VAL A N 1
ATOM 2082 C CA . VAL A 1 278 ? -15.32 -22.016 -1.662 1 98.62 278 VAL A CA 1
ATOM 2083 C C . VAL A 1 278 ? -14.125 -22.891 -2.039 1 98.62 278 VAL A C 1
ATOM 2085 O O . VAL A 1 278 ? -13.828 -23.078 -3.223 1 98.62 278 VAL A O 1
ATOM 2088 N N . THR A 1 279 ? -13.383 -23.438 -1.06 1 98.5 279 THR A N 1
ATOM 2089 C CA . THR A 1 279 ? -12.258 -24.312 -1.377 1 98.5 279 THR A CA 1
ATOM 2090 C C . THR A 1 279 ? -12.734 -25.594 -2.057 1 98.5 279 THR A C 1
ATOM 2092 O O . THR A 1 279 ? -12.039 -26.141 -2.91 1 98.5 279 THR A O 1
ATOM 2095 N N . LEU A 1 280 ? -13.914 -26.047 -1.718 1 98.56 280 LEU A N 1
ATOM 2096 C CA . LEU A 1 280 ? -14.516 -27.172 -2.424 1 98.56 280 LEU A CA 1
ATOM 2097 C C . LEU A 1 280 ? -14.875 -26.797 -3.854 1 98.56 280 LEU A C 1
ATOM 2099 O O . LEU A 1 280 ? -14.648 -27.562 -4.785 1 98.56 280 LEU A O 1
ATOM 2103 N N . LYS A 1 281 ? -15.484 -25.609 -4.023 1 98.75 281 LYS A N 1
ATOM 2104 C CA . LYS A 1 281 ? -15.797 -25.109 -5.359 1 98.75 281 LYS A CA 1
ATOM 2105 C C . LYS A 1 281 ? -14.539 -25 -6.211 1 98.75 281 LYS A C 1
ATOM 2107 O O . LYS A 1 281 ? -14.555 -25.328 -7.398 1 98.75 281 LYS A O 1
ATOM 2112 N N . ILE A 1 282 ? -13.484 -24.531 -5.617 1 98.81 282 ILE A N 1
ATOM 2113 C CA . ILE A 1 282 ? -12.203 -24.391 -6.305 1 98.81 282 ILE A CA 1
ATOM 2114 C C . ILE A 1 282 ? -11.688 -25.766 -6.719 1 98.81 282 ILE A C 1
ATOM 2116 O O . ILE A 1 282 ? -11.258 -25.969 -7.859 1 98.81 282 ILE A O 1
ATOM 2120 N N . ALA A 1 283 ? -11.75 -26.719 -5.82 1 98.5 283 ALA A N 1
ATOM 2121 C CA . ALA A 1 283 ? -11.305 -28.078 -6.121 1 98.5 283 ALA A CA 1
ATOM 2122 C C . ALA A 1 283 ? -12.109 -28.672 -7.273 1 98.5 283 ALA A C 1
ATOM 2124 O O . ALA A 1 283 ? -11.547 -29.312 -8.164 1 98.5 283 ALA A O 1
ATOM 2125 N N . ASN A 1 284 ? -13.398 -28.5 -7.254 1 98.69 284 ASN A N 1
ATOM 2126 C CA . ASN A 1 284 ? -14.266 -28.984 -8.32 1 98.69 284 ASN A CA 1
ATOM 2127 C C . ASN A 1 284 ? -13.938 -28.312 -9.656 1 98.69 284 ASN A C 1
ATOM 2129 O O . ASN A 1 284 ? -13.945 -28.969 -10.703 1 98.69 284 ASN A O 1
ATOM 2133 N N . SER A 1 285 ? -13.742 -27.047 -9.586 1 98.81 285 SER A N 1
ATOM 2134 C CA . SER A 1 285 ? -13.391 -26.297 -10.789 1 98.81 285 SER A CA 1
ATOM 2135 C C . SER A 1 285 ? -12.047 -26.75 -11.344 1 98.81 285 SER A C 1
ATOM 2137 O O . SER A 1 285 ? -11.859 -26.844 -12.562 1 98.81 285 SER A O 1
ATOM 2139 N N . ARG A 1 286 ? -11.055 -27.078 -10.508 1 98.62 286 ARG A N 1
ATOM 2140 C CA . ARG A 1 286 ? -9.781 -27.625 -10.953 1 98.62 286 ARG A CA 1
ATOM 2141 C C . ARG A 1 286 ? -9.992 -28.922 -11.734 1 98.62 286 ARG A C 1
ATOM 2143 O O . ARG A 1 286 ? -9.391 -29.125 -12.797 1 98.62 286 ARG A O 1
ATOM 2150 N N . GLN A 1 287 ? -10.82 -29.719 -11.18 1 98.56 287 GLN A N 1
ATOM 2151 C CA . GLN A 1 287 ? -11.125 -30.984 -11.844 1 98.56 287 GLN A CA 1
ATOM 2152 C C . GLN A 1 287 ? -11.773 -30.766 -13.203 1 98.56 287 GLN A C 1
ATOM 2154 O O . GLN A 1 287 ? -11.445 -31.438 -14.172 1 98.56 287 GLN A O 1
ATOM 2159 N N . ARG A 1 288 ? -12.633 -29.828 -13.227 1 98.81 288 ARG A N 1
ATOM 2160 C CA . ARG A 1 288 ? -13.32 -29.516 -14.477 1 98.81 288 ARG A CA 1
ATOM 2161 C C . ARG A 1 288 ? -12.344 -28.969 -15.516 1 98.81 288 ARG A C 1
ATOM 2163 O O . ARG A 1 288 ? -12.406 -29.359 -16.688 1 98.81 288 ARG A O 1
ATOM 2170 N N . ILE A 1 289 ? -11.477 -28.062 -15.133 1 98.88 289 ILE A N 1
ATOM 2171 C CA . ILE A 1 289 ? -10.43 -27.562 -16.031 1 98.88 289 ILE A CA 1
ATOM 2172 C C . ILE A 1 289 ? -9.625 -28.734 -16.578 1 98.88 289 ILE A C 1
ATOM 2174 O O . ILE A 1 289 ? -9.344 -28.797 -17.781 1 98.88 289 ILE A O 1
ATOM 2178 N N . GLY A 1 290 ? -9.242 -29.656 -15.688 1 98.81 290 GLY A N 1
ATOM 2179 C CA . GLY A 1 290 ? -8.516 -30.844 -16.109 1 98.81 290 GLY A CA 1
ATOM 2180 C C . GLY A 1 290 ? -9.25 -31.656 -17.156 1 98.81 290 GLY A C 1
ATOM 2181 O O . GLY A 1 290 ? -8.656 -32.094 -18.156 1 98.81 290 GLY A O 1
ATOM 2182 N N . ARG A 1 291 ? -10.508 -31.859 -16.969 1 98.69 291 ARG A N 1
ATOM 2183 C CA . ARG A 1 291 ? -11.32 -32.625 -17.922 1 98.69 291 ARG A CA 1
ATOM 2184 C C . ARG A 1 291 ? -11.414 -31.891 -19.25 1 98.69 291 ARG A C 1
ATOM 2186 O O . ARG A 1 291 ? -11.273 -32.5 -20.312 1 98.69 291 ARG A O 1
ATOM 2193 N N . ILE A 1 292 ? -11.695 -30.578 -19.188 1 98.75 292 ILE A N 1
ATOM 2194 C CA . ILE A 1 292 ? -11.805 -29.781 -20.391 1 98.75 292 ILE A CA 1
ATOM 2195 C C . ILE A 1 292 ? -10.5 -29.859 -21.188 1 98.75 292 ILE A C 1
ATOM 2197 O O . ILE A 1 292 ? -10.523 -30.031 -22.406 1 98.75 292 ILE A O 1
ATOM 2201 N N . ALA A 1 293 ? -9.375 -29.719 -20.516 1 98.81 293 ALA A N 1
ATOM 2202 C CA . ALA A 1 293 ? -8.062 -29.781 -21.156 1 98.81 293 ALA A CA 1
ATOM 2203 C C . ALA A 1 293 ? -7.828 -31.156 -21.781 1 98.81 293 ALA A C 1
ATOM 2205 O O . ALA A 1 293 ? -7.406 -31.25 -22.938 1 98.81 293 ALA A O 1
ATOM 2206 N N . ALA A 1 294 ? -8.102 -32.188 -21.016 1 98.31 294 ALA A N 1
ATOM 2207 C CA . ALA A 1 294 ? -7.902 -33.562 -21.5 1 98.31 294 ALA A CA 1
ATOM 2208 C C . ALA A 1 294 ? -8.781 -33.844 -22.719 1 98.31 294 ALA A C 1
ATOM 2210 O O . ALA A 1 294 ? -8.32 -34.469 -23.688 1 98.31 294 ALA A O 1
ATOM 2211 N N . ASP A 1 295 ? -9.992 -33.406 -22.594 1 97.75 295 ASP A N 1
ATOM 2212 C CA . ASP A 1 295 ? -10.93 -33.594 -23.703 1 97.75 295 ASP A CA 1
ATOM 2213 C C . ASP A 1 295 ? -10.461 -32.844 -24.953 1 97.75 295 ASP A C 1
ATOM 2215 O O . ASP A 1 295 ? -10.891 -33.156 -26.062 1 97.75 295 ASP A O 1
ATOM 2219 N N . SER A 1 296 ? -9.664 -31.906 -24.797 1 97.75 296 SER A N 1
ATOM 2220 C CA . SER A 1 296 ? -9.156 -31.109 -25.906 1 97.75 296 SER A CA 1
ATOM 2221 C C . SER A 1 296 ? -7.781 -31.594 -26.344 1 97.75 296 SER A C 1
ATOM 2223 O O . SER A 1 296 ? -7.105 -30.922 -27.125 1 97.75 296 SER A O 1
ATOM 2225 N N . GLY A 1 297 ? -7.332 -32.688 -25.812 1 97.38 297 GLY A N 1
ATOM 2226 C CA . GLY A 1 297 ? -6.082 -33.281 -26.234 1 97.38 297 GLY A CA 1
ATOM 2227 C C . GLY A 1 297 ? -4.867 -32.719 -25.531 1 97.38 297 GLY A C 1
ATOM 2228 O O . GLY A 1 297 ? -3.738 -32.875 -26 1 97.38 297 GLY A O 1
ATOM 2229 N N . LEU A 1 298 ? -5.023 -31.953 -24.516 1 98.56 298 LEU A N 1
ATOM 2230 C CA . LEU A 1 298 ? -3.932 -31.375 -23.75 1 98.56 298 LEU A CA 1
ATOM 2231 C C . LEU A 1 298 ? -3.73 -32.125 -22.438 1 98.56 298 LEU A C 1
ATOM 2233 O O . LEU A 1 298 ? -4.508 -33.031 -22.109 1 98.56 298 LEU A O 1
ATOM 2237 N N . ALA A 1 299 ? -2.672 -31.859 -21.688 1 98.75 299 ALA A N 1
ATOM 2238 C CA . ALA A 1 299 ? -2.35 -32.594 -20.469 1 98.75 299 ALA A CA 1
ATOM 2239 C C . ALA A 1 299 ? -2.35 -31.703 -19.25 1 98.75 299 ALA A C 1
ATOM 2241 O O . ALA A 1 299 ? -1.377 -30.984 -19 1 98.75 299 ALA A O 1
ATOM 2242 N N . PRO A 1 300 ? -3.4 -31.703 -18.516 1 98.75 300 PRO A N 1
ATOM 2243 C CA . PRO A 1 300 ? -3.41 -30.922 -17.281 1 98.75 300 PRO A CA 1
ATOM 2244 C C . PRO A 1 300 ? -2.408 -31.422 -16.25 1 98.75 300 PRO A C 1
ATOM 2246 O O . PRO A 1 300 ? -2.256 -32.625 -16.078 1 98.75 300 PRO A O 1
ATOM 2249 N N . LEU A 1 301 ? -1.643 -30.547 -15.57 1 98.56 301 LEU A N 1
ATOM 2250 C CA . LEU A 1 301 ? -0.742 -30.906 -14.477 1 98.56 301 LEU A CA 1
ATOM 2251 C C . LEU A 1 301 ? -1.485 -30.953 -13.148 1 98.56 301 LEU A C 1
ATOM 2253 O O . LEU A 1 301 ? -2.482 -30.25 -12.969 1 98.56 301 LEU A O 1
ATOM 2257 N N . PRO A 1 302 ? -1.01 -31.844 -12.227 1 97.38 302 PRO A N 1
ATOM 2258 C CA . PRO A 1 302 ? -1.572 -31.766 -10.875 1 97.38 302 PRO A CA 1
ATOM 2259 C C . PRO A 1 302 ? -1.442 -30.375 -10.258 1 97.38 302 PRO A C 1
ATOM 2261 O O . PRO A 1 302 ? -0.42 -29.719 -10.438 1 97.38 302 PRO A O 1
ATOM 2264 N N . SER A 1 303 ? -2.533 -29.969 -9.523 1 98.38 303 SER A N 1
ATOM 2265 C CA . SER A 1 303 ? -2.492 -28.609 -8.977 1 98.38 303 SER A CA 1
ATOM 2266 C C . SER A 1 303 ? -3.031 -28.562 -7.555 1 98.38 303 SER A C 1
ATOM 2268 O O . SER A 1 303 ? -4.043 -29.203 -7.246 1 98.38 303 SER A O 1
ATOM 2270 N N . ALA A 1 304 ? -2.301 -27.828 -6.715 1 98.25 304 ALA A N 1
ATOM 2271 C CA . ALA A 1 304 ? -2.738 -27.547 -5.348 1 98.25 304 ALA A CA 1
ATOM 2272 C C . ALA A 1 304 ? -3.207 -26.094 -5.207 1 98.25 304 ALA A C 1
ATOM 2274 O O . ALA A 1 304 ? -3.357 -25.594 -4.09 1 98.25 304 ALA A O 1
ATOM 2275 N N . THR A 1 305 ? -3.443 -25.391 -6.246 1 98.56 305 THR A N 1
ATOM 2276 C CA . THR A 1 305 ? -3.715 -23.969 -6.254 1 98.56 305 THR A CA 1
ATOM 2277 C C . THR A 1 305 ? -5.105 -23.672 -6.812 1 98.56 305 THR A C 1
ATOM 2279 O O . THR A 1 305 ? -5.922 -24.594 -6.957 1 98.56 305 THR A O 1
ATOM 2282 N N . ASN A 1 306 ? -5.461 -22.422 -7.012 1 98.81 306 ASN A N 1
ATOM 2283 C CA . ASN A 1 306 ? -6.727 -22.062 -7.641 1 98.81 306 ASN A CA 1
ATOM 2284 C C . ASN A 1 306 ? -6.578 -21.906 -9.148 1 98.81 306 ASN A C 1
ATOM 2286 O O . ASN A 1 306 ? -7.242 -21.062 -9.758 1 98.81 306 ASN A O 1
ATOM 2290 N N . PHE A 1 307 ? -5.605 -22.609 -9.711 1 98.75 307 PHE A N 1
ATOM 2291 C CA . PHE A 1 307 ? -5.402 -22.672 -11.156 1 98.75 307 PHE A CA 1
ATOM 2292 C C . PHE A 1 307 ? -4.832 -24.016 -11.562 1 98.75 307 PHE A C 1
ATOM 2294 O O . PHE A 1 307 ? -4.426 -24.812 -10.711 1 98.75 307 PHE A O 1
ATOM 2301 N N . VAL A 1 308 ? -4.855 -24.297 -12.852 1 98.81 308 VAL A N 1
ATOM 2302 C CA . VAL A 1 308 ? -4.262 -25.5 -13.414 1 98.81 308 VAL A CA 1
ATOM 2303 C C . VAL A 1 308 ? -3.334 -25.125 -14.57 1 98.81 308 VAL A C 1
ATOM 2305 O O . VAL A 1 308 ? -3.746 -24.438 -15.508 1 98.81 308 VAL A O 1
ATOM 2308 N N . ALA A 1 309 ? -2.068 -25.469 -14.406 1 98.75 309 ALA A N 1
ATOM 2309 C CA . ALA A 1 309 ? -1.188 -25.438 -15.57 1 98.75 309 ALA A CA 1
ATOM 2310 C C . ALA A 1 309 ? -1.457 -26.641 -16.484 1 98.75 309 ALA A C 1
ATOM 2312 O O . ALA A 1 309 ? -1.656 -27.75 -16.016 1 98.75 309 ALA A O 1
ATOM 2313 N N . VAL A 1 310 ? -1.532 -26.344 -17.766 1 98.81 310 VAL A N 1
ATOM 2314 C CA . VAL A 1 310 ? -1.86 -27.359 -18.75 1 98.81 310 VAL A CA 1
ATOM 2315 C C . VAL A 1 310 ? -0.741 -27.453 -19.781 1 98.81 310 VAL A C 1
ATOM 2317 O O . VAL A 1 310 ? -0.436 -26.484 -20.469 1 98.81 310 VAL A O 1
ATOM 2320 N N . ASP A 1 311 ? -0.101 -28.594 -19.891 1 98.62 311 ASP A N 1
ATOM 2321 C CA . ASP A 1 311 ? 0.924 -28.844 -20.891 1 98.62 311 ASP A CA 1
ATOM 2322 C C . ASP A 1 311 ? 0.303 -29 -22.281 1 98.62 311 ASP A C 1
ATOM 2324 O O . ASP A 1 311 ? -0.513 -29.891 -22.5 1 98.62 311 ASP A O 1
ATOM 2328 N N . CYS A 1 312 ? 0.697 -28.188 -23.141 1 98.12 312 CYS A N 1
ATOM 2329 C CA . CYS A 1 312 ? 0.073 -28.156 -24.469 1 98.12 312 CYS A CA 1
ATOM 2330 C C . CYS A 1 312 ? 0.667 -29.219 -25.375 1 98.12 312 CYS A C 1
ATOM 2332 O O . CYS A 1 312 ? 0.129 -29.484 -26.453 1 98.12 312 CYS A O 1
ATOM 2334 N N . GLY A 1 313 ? 1.812 -29.812 -24.984 1 96.81 313 GLY A N 1
ATOM 2335 C CA . GLY A 1 313 ? 2.396 -30.938 -25.703 1 96.81 313 GLY A CA 1
ATOM 2336 C C . GLY A 1 313 ? 3.225 -30.516 -26.891 1 96.81 313 GLY A C 1
ATOM 2337 O O . GLY A 1 313 ? 3.615 -31.344 -27.719 1 96.81 313 GLY A O 1
ATOM 2338 N N . LYS A 1 314 ? 3.414 -29.219 -27.062 1 96.12 314 LYS A N 1
ATOM 2339 C CA . LYS A 1 314 ? 4.211 -28.625 -28.141 1 96.12 314 LYS A CA 1
ATOM 2340 C C . LYS A 1 314 ? 5.117 -27.516 -27.609 1 96.12 314 LYS A C 1
ATOM 2342 O O . LYS A 1 314 ? 5.633 -27.609 -26.5 1 96.12 314 LYS A O 1
ATOM 2347 N N . ASP A 1 315 ? 5.477 -26.547 -28.422 1 95.12 315 ASP A N 1
ATOM 2348 C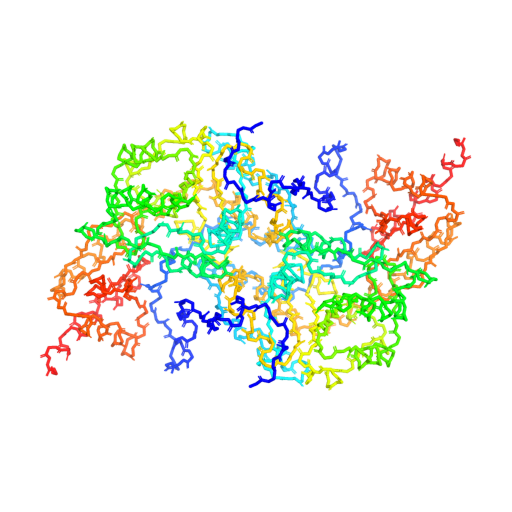 CA . ASP A 1 315 ? 6.426 -25.516 -28.016 1 95.12 315 ASP A CA 1
ATOM 2349 C C . ASP A 1 315 ? 5.707 -24.266 -27.516 1 95.12 315 ASP A C 1
ATOM 2351 O O . ASP A 1 315 ? 4.477 -24.25 -27.438 1 95.12 315 ASP A O 1
ATOM 2355 N N . ALA A 1 316 ? 6.465 -23.344 -27.125 1 97 316 ALA A N 1
ATOM 2356 C CA . ALA A 1 316 ? 5.945 -22.109 -26.562 1 97 316 ALA A CA 1
ATOM 2357 C C . ALA A 1 316 ? 5.078 -21.359 -27.578 1 97 316 ALA A C 1
ATOM 2359 O O . ALA A 1 316 ? 4.102 -20.703 -27.203 1 97 316 ALA A O 1
ATOM 2360 N N . SER A 1 317 ? 5.43 -21.438 -28.812 1 97.19 317 SER A N 1
ATOM 2361 C CA . SER A 1 317 ? 4.66 -20.75 -29.844 1 97.19 317 SER A CA 1
ATOM 2362 C C . SER A 1 317 ? 3.23 -21.281 -29.906 1 97.19 317 SER A C 1
ATOM 2364 O O . SER A 1 317 ? 2.287 -20.516 -30.109 1 97.19 317 SER A O 1
ATOM 2366 N N . TYR A 1 318 ? 3.146 -22.594 -29.828 1 97.69 318 TYR A N 1
ATOM 2367 C CA . TYR A 1 318 ? 1.83 -23.219 -29.828 1 97.69 318 TYR A CA 1
ATOM 2368 C C . TYR A 1 318 ? 1.009 -22.781 -28.625 1 97.69 318 TYR A C 1
ATOM 2370 O O . TYR A 1 318 ? -0.164 -22.422 -28.766 1 97.69 318 TYR A O 1
ATOM 2378 N N . ALA A 1 319 ? 1.569 -22.812 -27.438 1 98.19 319 ALA A N 1
ATOM 2379 C CA . ALA A 1 319 ? 0.893 -22.359 -26.219 1 98.19 319 ALA A CA 1
ATOM 2380 C C . ALA A 1 319 ? 0.446 -20.906 -26.359 1 98.19 319 ALA A C 1
ATOM 2382 O O . ALA A 1 319 ? -0.684 -20.562 -26 1 98.19 319 ALA A O 1
ATOM 2383 N N . ARG A 1 320 ? 1.318 -20.078 -26.875 1 97.44 320 ARG A N 1
ATOM 2384 C CA . ARG A 1 320 ? 1.001 -18.656 -27.078 1 97.44 320 ARG A CA 1
ATOM 2385 C C . ARG A 1 320 ? -0.174 -18.5 -28.031 1 97.44 320 ARG A C 1
ATOM 2387 O O . ARG A 1 320 ? -1.039 -17.641 -27.828 1 97.44 320 ARG A O 1
ATOM 2394 N N . ALA A 1 321 ? -0.173 -19.234 -29.047 1 98.06 321 ALA A N 1
ATOM 2395 C CA . ALA A 1 321 ? -1.263 -19.172 -30.016 1 98.06 321 ALA A CA 1
ATOM 2396 C C . ALA A 1 321 ? -2.602 -19.5 -29.359 1 98.06 321 ALA A C 1
ATOM 2398 O O . ALA A 1 321 ? -3.623 -18.875 -29.688 1 98.06 321 ALA A O 1
ATOM 2399 N N . ILE A 1 322 ? -2.592 -20.5 -28.5 1 98.38 322 ILE A N 1
ATOM 2400 C CA . ILE A 1 322 ? -3.811 -20.875 -27.781 1 98.38 322 ILE A CA 1
ATOM 2401 C C . ILE A 1 322 ? -4.285 -19.688 -26.938 1 98.38 322 ILE A C 1
ATOM 2403 O O . ILE A 1 322 ? -5.461 -19.312 -27 1 98.38 322 ILE A O 1
ATOM 2407 N N . VAL A 1 323 ? -3.385 -19.094 -26.203 1 97.44 323 VAL A N 1
ATOM 2408 C CA . VAL A 1 323 ? -3.701 -17.969 -25.328 1 97.44 323 VAL A CA 1
ATOM 2409 C C . VAL A 1 323 ? -4.254 -16.812 -26.156 1 97.44 323 VAL A C 1
ATOM 2411 O O . VAL A 1 323 ? -5.301 -16.25 -25.828 1 97.44 323 VAL A O 1
ATOM 2414 N N . ASP A 1 324 ? -3.594 -16.484 -27.234 1 96.06 324 ASP A N 1
ATOM 2415 C CA . ASP A 1 324 ? -3.971 -15.344 -28.062 1 96.06 324 ASP A CA 1
ATOM 2416 C C . ASP A 1 324 ? -5.336 -15.57 -28.719 1 96.06 324 ASP A C 1
ATOM 2418 O O . ASP A 1 324 ? -6.164 -14.656 -28.766 1 96.06 324 ASP A O 1
ATOM 2422 N N . ARG A 1 325 ? -5.594 -16.719 -29.203 1 96.81 325 ARG A N 1
ATOM 2423 C CA . ARG A 1 325 ? -6.832 -17.016 -29.922 1 96.81 325 ARG A CA 1
ATOM 2424 C C . ARG A 1 325 ? -8.016 -17.078 -28.953 1 96.81 325 ARG A C 1
ATOM 2426 O O . ARG A 1 325 ? -9.125 -16.672 -29.297 1 96.81 325 ARG A O 1
ATOM 2433 N N . LEU A 1 326 ? -7.777 -17.672 -27.75 1 97.88 326 LEU A N 1
ATOM 2434 C CA . LEU A 1 326 ? -8.844 -17.656 -26.766 1 97.88 326 LEU A CA 1
ATOM 2435 C C . LEU A 1 326 ? -9.289 -16.234 -26.453 1 97.88 326 LEU A C 1
ATOM 2437 O O . LEU A 1 326 ? -10.484 -15.961 -26.328 1 97.88 326 LEU A O 1
ATOM 2441 N N . MET A 1 327 ? -8.336 -15.32 -26.359 1 96.44 327 MET A N 1
ATOM 2442 C CA . MET A 1 327 ? -8.656 -13.93 -26.062 1 96.44 327 MET A CA 1
ATOM 2443 C C . MET A 1 327 ? -9.297 -13.242 -27.266 1 96.44 327 MET A C 1
ATOM 2445 O O . MET A 1 327 ? -10.367 -12.656 -27.156 1 96.44 327 MET A O 1
ATOM 2449 N N . SER A 1 328 ? -8.648 -13.312 -28.438 1 94.88 328 SER A N 1
ATOM 2450 C CA . SER A 1 328 ? -9.07 -12.562 -29.609 1 94.88 328 SER A CA 1
ATOM 2451 C C . SER A 1 328 ? -10.414 -13.055 -30.125 1 94.88 328 SER A C 1
ATOM 2453 O O . SER A 1 328 ? -11.273 -12.258 -30.5 1 94.88 328 SER A O 1
ATOM 2455 N N . ASP A 1 329 ? -10.633 -14.398 -30.094 1 95.5 329 ASP A N 1
ATOM 2456 C CA . ASP A 1 329 ? -11.805 -14.961 -30.75 1 95.5 329 ASP A CA 1
ATOM 2457 C C . ASP A 1 329 ? -12.969 -15.109 -29.766 1 95.5 329 ASP A C 1
ATOM 2459 O O . ASP A 1 329 ? -14.133 -15.078 -30.156 1 95.5 329 ASP A O 1
ATOM 2463 N N . HIS A 1 330 ? -12.609 -15.281 -28.5 1 96.56 330 HIS A N 1
ATOM 2464 C CA . HIS A 1 330 ? -13.688 -15.688 -27.594 1 96.56 330 HIS A CA 1
ATOM 2465 C C . HIS A 1 330 ? -13.727 -14.812 -26.344 1 96.56 330 HIS A C 1
ATOM 2467 O O . HIS A 1 330 ? -14.633 -14.938 -25.531 1 96.56 330 HIS A O 1
ATOM 2473 N N . GLY A 1 331 ? -12.773 -13.891 -26.125 1 96.94 331 GLY A N 1
ATOM 2474 C CA . GLY A 1 331 ? -12.734 -13.047 -24.938 1 96.94 331 GLY A CA 1
ATOM 2475 C C . GLY A 1 331 ? -12.391 -13.812 -23.672 1 96.94 331 GLY A C 1
ATOM 2476 O O . GLY A 1 331 ? -12.859 -13.453 -22.594 1 96.94 331 GLY A O 1
ATOM 2477 N N . ILE A 1 332 ? -11.695 -14.938 -23.828 1 98.25 332 ILE A N 1
ATOM 2478 C CA . ILE A 1 332 ? -11.281 -15.727 -22.672 1 98.25 332 ILE A CA 1
ATOM 2479 C C . ILE A 1 332 ? -9.836 -15.406 -22.312 1 98.25 332 ILE A C 1
ATOM 2481 O O . ILE A 1 332 ? -8.922 -15.664 -23.109 1 98.25 332 ILE A O 1
ATOM 2485 N N . PHE A 1 333 ? -9.648 -14.836 -21.109 1 97.94 333 PHE A N 1
ATOM 2486 C CA . PHE A 1 333 ? -8.336 -14.391 -20.656 1 97.94 333 PHE A CA 1
ATOM 2487 C C . PHE A 1 333 ? -7.648 -15.469 -19.844 1 97.94 333 PHE A C 1
ATOM 2489 O O . PHE A 1 333 ? -8.094 -15.797 -18.734 1 97.94 333 PHE A O 1
ATOM 2496 N N . ILE A 1 334 ? -6.664 -16.109 -20.328 1 98 334 ILE A N 1
ATOM 2497 C CA . ILE A 1 334 ? -5.75 -17 -19.625 1 98 334 ILE A CA 1
ATOM 2498 C C . ILE A 1 334 ? -4.312 -16.531 -19.828 1 98 334 ILE A C 1
ATOM 2500 O O . ILE A 1 334 ? -4.062 -15.562 -20.547 1 98 334 ILE A O 1
ATOM 2504 N N . ARG A 1 335 ? -3.332 -17.188 -19.141 1 96.5 335 ARG A N 1
ATOM 2505 C CA . ARG A 1 335 ? -1.935 -16.797 -19.25 1 96.5 335 ARG A CA 1
ATOM 2506 C C . ARG A 1 335 ? -1.027 -18.016 -19.406 1 96.5 335 ARG A C 1
ATOM 2508 O O . ARG A 1 335 ? -1.469 -19.141 -19.219 1 96.5 335 ARG A O 1
ATOM 2515 N N . MET A 1 336 ? 0.096 -17.719 -19.891 1 95.69 336 MET A N 1
ATOM 2516 C CA . MET A 1 336 ? 1.182 -18.688 -19.797 1 95.69 336 MET A CA 1
ATOM 2517 C C . MET A 1 336 ? 1.951 -18.516 -18.484 1 95.69 336 MET A C 1
ATOM 2519 O O . MET A 1 336 ? 1.979 -17.422 -17.922 1 95.69 336 MET A O 1
ATOM 2523 N N . PRO A 1 337 ? 2.506 -19.531 -17.859 1 91.38 337 PRO A N 1
ATOM 2524 C CA . PRO A 1 337 ? 3.186 -19.438 -16.562 1 91.38 337 PRO A CA 1
ATOM 2525 C C . PRO A 1 337 ? 4.477 -18.625 -16.625 1 91.38 337 PRO A C 1
ATOM 2527 O O . PRO A 1 337 ? 4.906 -18.062 -15.625 1 91.38 337 PRO A O 1
ATOM 2530 N N . GLY A 1 338 ? 5.215 -18.625 -17.75 1 82.88 338 GLY A N 1
ATOM 2531 C CA . GLY A 1 338 ? 6.465 -17.891 -17.656 1 82.88 338 GLY A CA 1
ATOM 2532 C C . GLY A 1 338 ? 7.422 -18.188 -18.797 1 82.88 338 GLY A C 1
ATOM 2533 O O . GLY A 1 338 ? 7.039 -18.141 -19.969 1 82.88 338 GLY A O 1
ATOM 2534 N N . VAL A 1 339 ? 8.711 -18.531 -18.25 1 90.38 339 VAL A N 1
ATOM 2535 C CA . VAL A 1 339 ? 9.844 -18.656 -19.156 1 90.38 339 VAL A CA 1
ATOM 2536 C C . VAL A 1 339 ? 9.977 -20.094 -19.641 1 90.38 339 VAL A C 1
ATOM 2538 O O . VAL A 1 339 ? 9.328 -21 -19.094 1 90.38 339 VAL A O 1
ATOM 2541 N N . ALA A 1 340 ? 10.773 -20.312 -20.656 1 94.25 340 ALA A N 1
ATOM 2542 C CA . ALA A 1 340 ? 11.062 -21.672 -21.125 1 94.25 340 ALA A CA 1
ATOM 2543 C C . ALA A 1 340 ? 11.742 -22.5 -20.047 1 94.25 340 ALA A C 1
ATOM 2545 O O . ALA A 1 340 ? 12.609 -22 -19.328 1 94.25 340 ALA A O 1
ATOM 2546 N N . PRO A 1 341 ? 11.391 -23.766 -19.844 1 95.38 341 PRO A N 1
ATOM 2547 C CA . PRO A 1 341 ? 10.453 -24.547 -20.656 1 95.38 341 PRO A CA 1
ATOM 2548 C C . PRO A 1 341 ? 9.031 -24.516 -20.109 1 95.38 341 PRO A C 1
ATOM 2550 O O . PRO A 1 341 ? 8.164 -25.25 -20.594 1 95.38 341 PRO A O 1
ATOM 2553 N N . LEU A 1 342 ? 8.797 -23.688 -19.062 1 97.06 342 LEU A N 1
ATOM 2554 C CA . LEU A 1 342 ? 7.477 -23.625 -18.453 1 97.06 342 LEU A CA 1
ATOM 2555 C C . LEU A 1 342 ? 6.441 -23.078 -19.438 1 97.06 342 LEU A C 1
ATOM 2557 O O . LEU A 1 342 ? 5.262 -23.438 -19.359 1 97.06 342 LEU A O 1
ATOM 2561 N N . ASN A 1 343 ? 6.895 -22.312 -20.406 1 96.81 343 ASN A N 1
ATOM 2562 C CA . ASN A 1 343 ? 6.016 -21.609 -21.328 1 96.81 343 ASN A CA 1
ATOM 2563 C C . ASN A 1 343 ? 5.473 -22.531 -22.422 1 96.81 343 ASN A C 1
ATOM 2565 O O . ASN A 1 343 ? 4.773 -22.094 -23.328 1 96.81 343 ASN A O 1
ATOM 2569 N N . ARG A 1 344 ? 5.809 -23.797 -22.344 1 97.69 344 ARG A N 1
ATOM 2570 C CA . ARG A 1 344 ? 5.117 -24.781 -23.172 1 97.69 344 ARG A CA 1
ATOM 2571 C C . ARG A 1 344 ? 3.686 -25 -22.688 1 97.69 344 ARG A C 1
ATOM 2573 O O . ARG A 1 344 ? 2.871 -25.594 -23.391 1 97.69 344 ARG A O 1
ATOM 2580 N N . CYS A 1 345 ? 3.412 -24.531 -21.453 1 98.56 345 CYS A N 1
ATOM 2581 C CA . CYS A 1 345 ? 2.113 -24.719 -20.812 1 98.56 345 CYS A CA 1
ATOM 2582 C C . CYS A 1 345 ? 1.264 -23.453 -20.953 1 98.56 345 CYS A C 1
ATOM 2584 O O . CYS A 1 345 ? 1.763 -22.406 -21.359 1 98.56 345 CYS A O 1
ATOM 2586 N N . ILE A 1 346 ? 0.014 -23.578 -20.75 1 98.62 346 ILE A N 1
ATOM 2587 C CA . ILE A 1 346 ? -0.916 -22.5 -20.453 1 98.62 346 ILE A CA 1
ATOM 2588 C C . ILE A 1 346 ? -1.446 -22.656 -19.031 1 98.62 346 ILE A C 1
ATOM 2590 O O . ILE A 1 346 ? -1.317 -23.719 -18.422 1 98.62 346 ILE A O 1
ATOM 2594 N N . ARG A 1 347 ? -1.897 -21.641 -18.438 1 98.62 347 ARG A N 1
ATOM 2595 C CA . ARG A 1 347 ? -2.375 -21.641 -17.062 1 98.62 347 ARG A CA 1
ATOM 2596 C C . ARG A 1 347 ? -3.791 -21.078 -16.969 1 98.62 347 ARG A C 1
ATOM 2598 O O . ARG A 1 347 ? -4.047 -19.953 -17.391 1 98.62 347 ARG A O 1
ATOM 2605 N N . ILE A 1 348 ? -4.676 -21.812 -16.422 1 98.81 348 ILE A N 1
ATOM 2606 C CA . ILE A 1 348 ? -6.102 -21.5 -16.359 1 98.81 348 ILE A CA 1
ATOM 2607 C C . ILE A 1 348 ? -6.559 -21.422 -14.906 1 98.81 348 ILE A C 1
ATOM 2609 O O . ILE A 1 348 ? -6.438 -22.406 -14.164 1 98.81 348 ILE A O 1
ATOM 2613 N N . SER A 1 349 ? -7.121 -20.297 -14.461 1 98.75 349 SER A N 1
ATOM 2614 C CA . SER A 1 349 ? -7.629 -20.109 -13.109 1 98.75 349 SER A CA 1
ATOM 2615 C C . SER A 1 349 ? -9 -20.766 -12.938 1 98.75 349 SER A C 1
ATOM 2617 O O . SER A 1 349 ? -9.789 -20.812 -13.883 1 98.75 349 SER A O 1
ATOM 2619 N N . THR A 1 350 ? -9.312 -21.203 -11.781 1 98.75 350 THR A N 1
ATOM 2620 C CA . THR A 1 350 ? -10.633 -21.719 -11.453 1 98.75 350 THR A CA 1
ATOM 2621 C C . THR A 1 350 ? -11.672 -20.609 -11.469 1 98.75 350 THR A C 1
ATOM 2623 O O . THR A 1 350 ? -11.344 -19.438 -11.289 1 98.75 350 THR A O 1
ATOM 2626 N N . ALA A 1 351 ? -12.883 -20.969 -11.758 1 98.44 351 ALA A N 1
ATOM 2627 C CA . ALA A 1 351 ? -13.984 -20.016 -11.836 1 98.44 351 ALA A CA 1
ATOM 2628 C C . ALA A 1 351 ? -15.328 -20.703 -11.711 1 98.44 351 ALA A C 1
ATOM 2630 O O . ALA A 1 351 ? -15.406 -21.938 -11.773 1 98.44 351 ALA A O 1
ATOM 2631 N N . PRO A 1 352 ? -16.359 -19.953 -11.5 1 98.31 352 PRO A N 1
ATOM 2632 C CA . PRO A 1 352 ? -17.703 -20.516 -11.523 1 98.31 352 PRO A CA 1
ATOM 2633 C C . PRO A 1 352 ? -18.031 -21.203 -12.852 1 98.31 352 PRO A C 1
ATOM 2635 O O . PRO A 1 352 ? -17.281 -21.062 -13.82 1 98.31 352 PRO A O 1
ATOM 2638 N N . ASP A 1 353 ? -19.109 -21.891 -12.852 1 98.31 353 ASP A N 1
ATOM 2639 C CA . ASP A 1 353 ? -19.484 -22.781 -13.945 1 98.31 353 ASP A CA 1
ATOM 2640 C C . ASP A 1 353 ? -19.672 -22.016 -15.25 1 98.31 353 ASP A C 1
ATOM 2642 O O . ASP A 1 353 ? -19.359 -22.531 -16.328 1 98.31 353 ASP A O 1
ATOM 2646 N N . ALA A 1 354 ? -20.156 -20.812 -15.164 1 98.31 354 ALA A N 1
ATOM 2647 C CA . ALA A 1 354 ? -20.438 -20.031 -16.375 1 98.31 354 ALA A CA 1
ATOM 2648 C C . ALA A 1 354 ? -19.156 -19.781 -17.172 1 98.31 354 ALA A C 1
ATOM 2650 O O . ALA A 1 354 ? -19.141 -19.906 -18.391 1 98.31 354 ALA A O 1
ATOM 2651 N N . GLU A 1 355 ? -18.125 -19.422 -16.5 1 98.44 355 GLU A N 1
ATOM 2652 C CA . GLU A 1 355 ? -16.844 -19.203 -17.156 1 98.44 355 GLU A CA 1
ATOM 2653 C C . GLU A 1 355 ? -16.25 -20.516 -17.656 1 98.44 355 GLU A C 1
ATOM 2655 O O . GLU A 1 355 ? -15.648 -20.562 -18.734 1 98.44 355 GLU A O 1
ATOM 2660 N N . MET A 1 356 ? -16.422 -21.625 -16.891 1 98.62 356 MET A N 1
ATOM 2661 C CA . MET A 1 356 ? -15.914 -22.938 -17.312 1 98.62 356 MET A CA 1
ATOM 2662 C C . MET A 1 356 ? -16.656 -23.438 -18.547 1 98.62 356 MET A C 1
ATOM 2664 O O . MET A 1 356 ? -16.062 -24.109 -19.391 1 98.62 356 MET A O 1
ATOM 2668 N N . ASP A 1 357 ? -17.938 -23.078 -18.625 1 98.81 357 ASP A N 1
ATOM 2669 C CA . ASP A 1 357 ? -18.703 -23.438 -19.812 1 98.81 357 ASP A CA 1
ATOM 2670 C C . ASP A 1 357 ? -18.141 -22.75 -21.062 1 98.81 357 ASP A C 1
ATOM 2672 O O . ASP A 1 357 ? -18.062 -23.359 -22.125 1 98.81 357 ASP A O 1
ATOM 2676 N N . LEU A 1 358 ? -17.828 -21.469 -20.906 1 98.75 358 LEU A N 1
ATOM 2677 C CA . LEU A 1 358 ? -17.234 -20.734 -22.016 1 98.75 358 LEU A CA 1
ATOM 2678 C C . LEU A 1 358 ? -15.914 -21.391 -22.438 1 98.75 358 LEU A C 1
ATOM 2680 O O . LEU A 1 358 ? -15.641 -21.531 -23.641 1 98.75 358 LEU A O 1
ATOM 2684 N N . LEU A 1 359 ? -15.117 -21.797 -21.484 1 98.88 359 LEU A N 1
ATOM 2685 C CA . LEU A 1 359 ? -13.844 -22.453 -21.766 1 98.88 359 LEU A CA 1
ATOM 2686 C C . LEU A 1 359 ? -14.062 -23.781 -22.484 1 98.88 359 LEU A C 1
ATOM 2688 O O . LEU A 1 359 ? -13.375 -24.094 -23.453 1 98.88 359 LEU A O 1
ATOM 2692 N N . ALA A 1 360 ? -14.984 -24.562 -21.969 1 98.81 360 ALA A N 1
ATOM 2693 C CA . ALA A 1 360 ? -15.273 -25.891 -22.5 1 98.81 360 ALA A CA 1
ATOM 2694 C C . ALA A 1 360 ? -15.695 -25.812 -23.969 1 98.81 360 ALA A C 1
ATOM 2696 O O . ALA A 1 360 ? -15.391 -26.703 -24.766 1 98.81 360 ALA A O 1
ATOM 2697 N N . ALA A 1 361 ? -16.391 -24.75 -24.281 1 98.62 361 ALA A N 1
ATOM 2698 C CA . ALA A 1 361 ? -16.859 -24.562 -25.656 1 98.62 361 ALA A CA 1
ATOM 2699 C C . ALA A 1 361 ? -15.734 -24.031 -26.547 1 98.62 361 ALA A C 1
ATOM 2701 O O . ALA A 1 361 ? -15.602 -24.469 -27.703 1 98.62 361 ALA A O 1
ATOM 2702 N N . ALA A 1 362 ? -14.93 -23.156 -26.062 1 98.69 362 ALA A N 1
ATOM 2703 C CA . ALA A 1 362 ? -13.992 -22.391 -26.875 1 98.69 362 ALA A CA 1
ATOM 2704 C C . ALA A 1 362 ? -12.695 -23.156 -27.094 1 98.69 362 ALA A C 1
ATOM 2706 O O . ALA A 1 362 ? -12.109 -23.109 -28.188 1 98.69 362 ALA A O 1
ATOM 2707 N N . LEU A 1 363 ? -12.18 -23.875 -26.062 1 98.69 363 LEU A N 1
ATOM 2708 C CA . LEU A 1 363 ? -10.836 -24.453 -26.109 1 98.69 363 LEU A CA 1
ATOM 2709 C C . LEU A 1 363 ? -10.719 -25.484 -27.219 1 98.69 363 LEU A C 1
ATOM 2711 O O . LEU A 1 363 ? -9.789 -25.422 -28.031 1 98.69 363 LEU A O 1
ATOM 2715 N N . PRO A 1 364 ? -11.648 -26.438 -27.391 1 97.81 364 PRO A N 1
ATOM 2716 C CA . PRO A 1 364 ? -11.539 -27.391 -28.484 1 97.81 364 PRO A CA 1
ATOM 2717 C C . PRO A 1 364 ? -11.602 -26.703 -29.859 1 97.81 364 PRO A C 1
ATOM 2719 O O . PRO A 1 364 ? -10.93 -27.156 -30.797 1 97.81 364 PRO A O 1
ATOM 2722 N N . GLU A 1 365 ? -12.414 -25.672 -29.922 1 97.5 365 GLU A N 1
ATOM 2723 C CA . GLU A 1 365 ? -12.516 -24.938 -31.188 1 97.5 365 GLU A CA 1
ATOM 2724 C C . GLU A 1 365 ? -11.188 -24.281 -31.547 1 97.5 365 GLU A C 1
ATOM 2726 O O . GLU A 1 365 ? -10.758 -24.344 -32.688 1 97.5 365 GLU A O 1
ATOM 2731 N N . VAL A 1 366 ? -10.602 -23.625 -30.609 1 98.06 366 VAL A N 1
ATOM 2732 C CA . VAL A 1 366 ? -9.32 -22.953 -30.828 1 98.06 366 VAL A CA 1
ATOM 2733 C C . VAL A 1 366 ? -8.266 -23.984 -31.219 1 98.06 366 VAL A C 1
ATOM 2735 O O . VAL A 1 366 ? -7.488 -23.766 -32.156 1 98.06 366 VAL A O 1
ATOM 2738 N N . ILE A 1 367 ? -8.203 -25.125 -30.562 1 97.75 367 ILE A N 1
ATOM 2739 C CA . ILE A 1 367 ? -7.227 -26.172 -30.844 1 97.75 367 ILE A CA 1
ATOM 2740 C C . ILE A 1 367 ? -7.422 -26.703 -32.25 1 97.75 367 ILE A C 1
ATOM 2742 O O . ILE A 1 367 ? -6.453 -26.891 -33 1 97.75 367 ILE A O 1
ATOM 2746 N N . ARG A 1 368 ? -8.641 -26.922 -32.625 1 96.25 368 ARG A N 1
ATOM 2747 C CA . ARG A 1 368 ? -8.945 -27.391 -33.969 1 96.25 368 ARG A CA 1
ATOM 2748 C C . ARG A 1 368 ? -8.5 -26.391 -35.031 1 96.25 368 ARG A C 1
ATOM 2750 O O . ARG A 1 368 ? -7.965 -26.766 -36.062 1 96.25 368 ARG A O 1
ATOM 2757 N N . SER A 1 369 ? -8.781 -25.156 -34.688 1 95.5 369 SER A N 1
ATOM 2758 C CA . SER A 1 369 ? -8.438 -24.094 -35.625 1 95.5 369 SER A CA 1
ATOM 2759 C C . SER A 1 369 ? -6.926 -24 -35.812 1 95.5 369 SER A C 1
ATOM 2761 O O . SER A 1 369 ? -6.449 -23.625 -36.906 1 95.5 369 SER A O 1
ATOM 2763 N N . LEU A 1 370 ? -6.152 -24.234 -34.844 1 94.94 370 LEU A N 1
ATOM 2764 C CA . LEU A 1 370 ? -4.699 -24.172 -34.906 1 94.94 370 LEU A CA 1
ATOM 2765 C C . LEU A 1 370 ? -4.133 -25.375 -35.656 1 94.94 370 LEU A C 1
ATOM 2767 O O . LEU A 1 370 ? -3.031 -25.312 -36.188 1 94.94 370 LEU A O 1
ATOM 2771 N N . ALA A 1 371 ? -4.793 -26.5 -35.656 1 88.38 371 ALA A N 1
ATOM 2772 C CA . ALA A 1 371 ? -4.379 -27.688 -36.406 1 88.38 371 ALA A CA 1
ATOM 2773 C C . ALA A 1 371 ? -4.598 -27.5 -37.906 1 88.38 371 ALA A C 1
ATOM 2775 O O . ALA A 1 371 ? -3.896 -28.109 -38.719 1 88.38 371 ALA A O 1
ATOM 2776 N N . ALA A 1 372 ? -5.586 -26.734 -38.25 1 86 372 ALA A N 1
ATOM 2777 C CA . ALA A 1 372 ? -5.922 -26.484 -39.656 1 86 372 ALA A CA 1
ATOM 2778 C C . ALA A 1 372 ? -4.984 -25.453 -40.281 1 86 372 ALA A C 1
ATOM 2780 O O . ALA A 1 372 ? -4.887 -25.359 -41.5 1 86 372 ALA A O 1
ATOM 2781 N N . THR A 1 373 ? -4.195 -24.625 -39.562 1 72.06 373 THR A N 1
ATOM 2782 C CA . THR A 1 373 ? -3.283 -23.609 -40.094 1 72.06 373 THR A CA 1
ATOM 2783 C C . THR A 1 373 ? -1.858 -24.156 -40.156 1 72.06 373 THR A C 1
ATOM 2785 O O . THR A 1 373 ? -1.398 -24.812 -39.219 1 72.06 373 THR A O 1
ATOM 2788 N N . MET B 1 1 ? 14.078 -10.734 21.578 1 68.19 1 MET B N 1
ATOM 2789 C CA . MET B 1 1 ? 13.305 -11.562 20.672 1 68.19 1 MET B CA 1
ATOM 2790 C C . MET B 1 1 ? 14.148 -11.992 19.469 1 68.19 1 MET B C 1
ATOM 2792 O O . MET B 1 1 ? 15 -11.234 19.016 1 68.19 1 MET B O 1
ATOM 2796 N N . SER B 1 2 ? 14.102 -13.32 19.062 1 89.69 2 SER B N 1
ATOM 2797 C CA . SER B 1 2 ? 15.023 -13.836 18.047 1 89.69 2 SER B CA 1
ATOM 2798 C C . SER B 1 2 ? 14.711 -13.266 16.672 1 89.69 2 SER B C 1
ATOM 2800 O O . SER B 1 2 ? 13.547 -13.195 16.266 1 89.69 2 SER B O 1
ATOM 2802 N N . ALA B 1 3 ? 15.68 -12.523 16.141 1 95.5 3 ALA B N 1
ATOM 2803 C CA . ALA B 1 3 ? 15.562 -11.93 14.805 1 95.5 3 ALA B CA 1
ATOM 2804 C C . ALA B 1 3 ? 16.609 -12.523 13.852 1 95.5 3 ALA B C 1
ATOM 2806 O O . ALA B 1 3 ? 17.641 -13.031 14.289 1 95.5 3 ALA B O 1
ATOM 2807 N N . PHE B 1 4 ? 16.25 -12.531 12.578 1 98.06 4 PHE B N 1
ATOM 2808 C CA . PHE B 1 4 ? 17.219 -12.914 11.562 1 98.06 4 PHE B CA 1
ATOM 2809 C C . PHE B 1 4 ? 18.516 -12.125 11.727 1 98.06 4 PHE B C 1
ATOM 2811 O O . PHE B 1 4 ? 18.484 -10.914 11.945 1 98.06 4 PHE B O 1
ATOM 2818 N N . SER B 1 5 ? 19.625 -12.734 11.555 1 94.75 5 SER B N 1
ATOM 2819 C CA . SER B 1 5 ? 20.891 -12.164 11.984 1 94.75 5 SER B CA 1
ATOM 2820 C C . SER B 1 5 ? 21.547 -11.375 10.859 1 94.75 5 SER B C 1
ATOM 2822 O O . SER B 1 5 ? 22.469 -10.586 11.102 1 94.75 5 SER B O 1
ATOM 2824 N N . ARG B 1 6 ? 21.094 -11.602 9.688 1 96.81 6 ARG B N 1
ATOM 2825 C CA . ARG B 1 6 ? 21.797 -11.008 8.562 1 96.81 6 ARG B CA 1
ATOM 2826 C C . ARG B 1 6 ? 20.938 -9.953 7.871 1 96.81 6 ARG B C 1
ATOM 2828 O O . ARG B 1 6 ? 20.969 -9.828 6.645 1 96.81 6 ARG B O 1
ATOM 2835 N N . PHE B 1 7 ? 20.047 -9.203 8.664 1 97.94 7 PHE B N 1
ATOM 2836 C CA . PHE B 1 7 ? 19.5 -7.961 8.125 1 97.94 7 PHE B CA 1
ATOM 2837 C C . PHE B 1 7 ? 20.609 -7 7.727 1 97.94 7 PHE B C 1
ATOM 2839 O O . PHE B 1 7 ? 21.719 -7.066 8.266 1 97.94 7 PHE B O 1
ATOM 2846 N N . THR B 1 8 ? 20.375 -6.094 6.766 1 97.62 8 THR B N 1
ATOM 2847 C CA . THR B 1 8 ? 21.406 -5.16 6.32 1 97.62 8 THR B CA 1
ATOM 2848 C C . THR B 1 8 ? 21.859 -4.27 7.473 1 97.62 8 THR B C 1
ATOM 2850 O O . THR B 1 8 ? 21.125 -4.062 8.438 1 97.62 8 THR B O 1
ATOM 2853 N N . PRO B 1 9 ? 23.078 -3.705 7.344 1 96.94 9 PRO B N 1
ATOM 2854 C CA . PRO B 1 9 ? 23.562 -2.787 8.383 1 96.94 9 PRO B CA 1
ATOM 2855 C C . PRO B 1 9 ? 22.609 -1.609 8.609 1 96.94 9 PRO B C 1
ATOM 2857 O O . PRO B 1 9 ? 22.406 -1.193 9.75 1 96.94 9 PRO B O 1
ATOM 2860 N N . LEU B 1 10 ? 22.031 -1.106 7.566 1 96.69 10 LEU B N 1
ATOM 2861 C CA . LEU B 1 10 ? 21.062 -0.019 7.699 1 96.69 10 LEU B CA 1
ATOM 2862 C C . LEU B 1 10 ? 19.891 -0.445 8.562 1 96.69 10 LEU B C 1
ATOM 2864 O O . LEU B 1 10 ? 19.516 0.252 9.516 1 96.69 10 LEU B O 1
ATOM 2868 N N . ILE B 1 11 ? 19.312 -1.576 8.289 1 96.88 11 ILE B N 1
ATOM 2869 C CA . ILE B 1 11 ? 18.141 -2.068 9.016 1 96.88 11 ILE B CA 1
ATOM 2870 C C . ILE B 1 11 ? 18.5 -2.277 10.484 1 96.88 11 ILE B C 1
ATOM 2872 O O . ILE B 1 11 ? 17.719 -1.94 11.375 1 96.88 11 ILE B O 1
ATOM 2876 N N . GLN B 1 12 ? 19.656 -2.818 10.688 1 96.19 12 GLN B N 1
ATOM 2877 C CA . GLN B 1 12 ? 20.109 -3.07 12.055 1 96.19 12 GLN B CA 1
ATOM 2878 C C . GLN B 1 12 ? 20.25 -1.768 12.836 1 96.19 12 GLN B C 1
ATOM 2880 O O . GLN B 1 12 ? 20.094 -1.751 14.055 1 96.19 12 GLN B O 1
ATOM 2885 N N . SER B 1 13 ? 20.484 -0.711 12.164 1 95.5 13 SER B N 1
ATOM 2886 C CA . SER B 1 13 ? 20.75 0.566 12.82 1 95.5 13 SER B CA 1
ATOM 2887 C C . SER B 1 13 ? 19.453 1.331 13.078 1 95.5 13 SER B C 1
ATOM 2889 O O . SER B 1 13 ? 19.438 2.287 13.859 1 95.5 13 SER B O 1
ATOM 2891 N N . LEU B 1 14 ? 18.375 0.954 12.414 1 94.75 14 LEU B N 1
ATOM 2892 C CA . LEU B 1 14 ? 17.125 1.697 12.492 1 94.75 14 LEU B CA 1
ATOM 2893 C C . LEU B 1 14 ? 16.312 1.281 13.727 1 94.75 14 LEU B C 1
ATOM 2895 O O . LEU B 1 14 ? 16.297 0.104 14.086 1 94.75 14 LEU B O 1
ATOM 2899 N N . PRO B 1 15 ? 15.672 2.225 14.383 1 89.31 15 PRO B N 1
ATOM 2900 C CA . PRO B 1 15 ? 14.688 1.846 15.406 1 89.31 15 PRO B CA 1
ATOM 2901 C C . PRO B 1 15 ? 13.398 1.292 14.805 1 89.31 15 PRO B C 1
ATOM 2903 O O . PRO B 1 15 ? 13.062 1.598 13.656 1 89.31 15 PRO B O 1
ATOM 2906 N N . ALA B 1 16 ? 12.805 0.346 15.602 1 82.44 16 ALA B N 1
ATOM 2907 C CA . ALA B 1 16 ? 11.445 -0.049 15.25 1 82.44 16 ALA B CA 1
ATOM 2908 C C . ALA B 1 16 ? 10.43 0.94 15.805 1 82.44 16 ALA B C 1
ATOM 2910 O O . ALA B 1 16 ? 10.156 0.951 17.016 1 82.44 16 ALA B O 1
ATOM 2911 N N . SER B 1 17 ? 10.133 1.939 15 1 75.75 17 SER B N 1
ATOM 2912 C CA . SER B 1 17 ? 9.289 3.018 15.5 1 75.75 17 SER B CA 1
ATOM 2913 C C . SER B 1 17 ? 8.062 3.215 14.617 1 75.75 17 SER B C 1
ATOM 2915 O O . SER B 1 17 ? 8.062 2.83 13.445 1 75.75 17 SER B O 1
ATOM 2917 N N . VAL B 1 18 ? 6.969 3.594 15.312 1 71.81 18 VAL B N 1
ATOM 2918 C CA . VAL B 1 18 ? 5.812 4.164 14.625 1 71.81 18 VAL B CA 1
ATOM 2919 C C . VAL B 1 18 ? 5.797 5.68 14.812 1 71.81 18 VAL B C 1
ATOM 2921 O O . VAL B 1 18 ? 5.773 6.172 15.945 1 71.81 18 VAL B O 1
ATOM 2924 N N . PRO B 1 19 ? 5.789 6.305 13.695 1 70.56 19 PRO B N 1
ATOM 2925 C CA . PRO B 1 19 ? 5.926 7.762 13.797 1 70.56 19 PRO B CA 1
ATOM 2926 C C . PRO B 1 19 ? 4.828 8.398 14.648 1 70.56 19 PRO B C 1
ATOM 2928 O O . PRO B 1 19 ? 5.047 9.445 15.258 1 70.56 19 PRO B O 1
ATOM 2931 N N . PHE B 1 20 ? 3.574 7.816 14.555 1 77.94 20 PHE B N 1
ATOM 2932 C CA . PHE B 1 20 ? 2.445 8.344 15.312 1 77.94 20 PHE B CA 1
ATOM 2933 C C . PHE B 1 20 ? 1.729 7.23 16.062 1 77.94 20 PHE B C 1
ATOM 2935 O O . PHE B 1 20 ? 1.531 6.137 15.523 1 77.94 20 PHE B O 1
ATOM 2942 N N . VAL B 1 21 ? 1.419 7.66 17.297 1 79.12 21 VAL B N 1
ATOM 2943 C CA . VAL B 1 21 ? 0.517 6.742 17.984 1 79.12 21 VAL B CA 1
ATOM 2944 C C . VAL B 1 21 ? -0.892 6.875 17.422 1 79.12 21 VAL B C 1
ATOM 2946 O O . VAL B 1 21 ? -1.448 7.973 17.359 1 79.12 21 VAL B O 1
ATOM 2949 N N . GLY B 1 22 ? -1.438 5.816 16.969 1 85.19 22 GLY B N 1
ATOM 2950 C CA . GLY B 1 22 ? -2.77 5.859 16.391 1 85.19 22 GLY B CA 1
ATOM 2951 C C . GLY B 1 22 ? -3.865 6.055 17.422 1 85.19 22 GLY B C 1
ATOM 2952 O O . GLY B 1 22 ? -3.699 5.695 18.594 1 85.19 22 GLY B O 1
ATOM 2953 N N . PRO B 1 23 ? -4.984 6.652 16.922 1 90.06 23 PRO B N 1
ATOM 2954 C CA . PRO B 1 23 ? -6.117 6.84 17.828 1 90.06 23 PRO B CA 1
ATOM 2955 C C . PRO B 1 23 ? -6.59 5.535 18.453 1 90.06 23 PRO B C 1
ATOM 2957 O O . PRO B 1 23 ? -6.996 5.516 19.625 1 90.06 23 PRO B O 1
ATOM 2960 N N . GLU B 1 24 ? -6.539 4.453 17.719 1 91.5 24 GLU B N 1
ATOM 2961 C CA . GLU B 1 24 ? -6.973 3.154 18.219 1 91.5 24 GLU B CA 1
ATOM 2962 C C . GLU B 1 24 ? -6.113 2.703 19.391 1 91.5 24 GLU B C 1
ATOM 2964 O O . GLU B 1 24 ? -6.625 2.164 20.375 1 91.5 24 GLU B O 1
ATOM 2969 N N . ALA B 1 25 ? -4.852 2.908 19.266 1 89.62 25 ALA B N 1
ATOM 2970 C CA . ALA B 1 25 ? -3.938 2.562 20.344 1 89.62 25 ALA B CA 1
ATOM 2971 C C . ALA B 1 25 ? -4.23 3.387 21.594 1 89.62 25 ALA B C 1
ATOM 2973 O O . ALA B 1 25 ? -4.137 2.883 22.719 1 89.62 25 ALA B O 1
ATOM 2974 N N . LEU B 1 26 ? -4.562 4.629 21.438 1 89.88 26 LEU B N 1
ATOM 2975 C CA . LEU B 1 26 ? -4.902 5.504 22.547 1 89.88 26 LEU B CA 1
ATOM 2976 C C . LEU B 1 26 ? -6.176 5.031 23.25 1 89.88 26 LEU B C 1
ATOM 2978 O O . LEU B 1 26 ? -6.266 5.07 24.469 1 89.88 26 LEU B O 1
ATOM 2982 N N . GLU B 1 27 ? -7.16 4.625 22.375 1 92.75 27 GLU B N 1
ATOM 2983 C CA . GLU B 1 27 ? -8.383 4.074 22.938 1 92.75 27 GLU B CA 1
ATOM 2984 C C . GLU B 1 27 ? -8.078 2.863 23.828 1 92.75 27 GLU B C 1
ATOM 2986 O O . GLU B 1 27 ? -8.617 2.74 24.922 1 92.75 27 GLU B O 1
ATOM 2991 N N . ARG B 1 28 ? -7.242 2.018 23.328 1 91.44 28 ARG B N 1
ATOM 2992 C CA . ARG B 1 28 ? -6.891 0.815 24.078 1 91.44 28 ARG B CA 1
ATOM 2993 C C . ARG B 1 28 ? -6.133 1.167 25.359 1 91.44 28 ARG B C 1
ATOM 2995 O O . ARG B 1 28 ? -6.367 0.567 26.406 1 91.44 28 ARG B O 1
ATOM 3002 N N . GLN B 1 29 ? -5.281 2.125 25.328 1 89.94 29 GLN B N 1
ATOM 3003 C CA . GLN B 1 29 ? -4.461 2.531 26.453 1 89.94 29 GLN B CA 1
ATOM 3004 C C . GLN B 1 29 ? -5.312 3.162 27.562 1 89.94 29 GLN B C 1
ATOM 3006 O O . GLN B 1 29 ? -5.082 2.92 28.75 1 89.94 29 GLN B O 1
ATOM 3011 N N . HIS B 1 30 ? -6.316 3.881 27.141 1 89.56 30 HIS B N 1
ATOM 3012 C CA . HIS B 1 30 ? -7.109 4.629 28.109 1 89.56 30 HIS B CA 1
ATOM 3013 C C . HIS B 1 30 ? -8.375 3.869 28.484 1 89.56 30 HIS B C 1
ATOM 3015 O O . HIS B 1 30 ? -9.047 4.227 29.453 1 89.56 30 HIS B O 1
ATOM 3021 N N . GLY B 1 31 ? -8.648 2.777 27.703 1 88.19 31 GLY B N 1
ATOM 3022 C CA . GLY B 1 31 ? -9.852 1.999 27.969 1 88.19 31 GLY B CA 1
ATOM 3023 C C . GLY B 1 31 ? -11.133 2.764 27.688 1 88.19 31 GLY B C 1
ATOM 3024 O O . GLY B 1 31 ? -12.148 2.541 28.344 1 88.19 31 GLY B O 1
ATOM 3025 N N . ARG B 1 32 ? -11.016 3.855 26.953 1 87.94 32 ARG B N 1
ATOM 3026 C CA . ARG B 1 32 ? -12.172 4.68 26.625 1 87.94 32 ARG B CA 1
ATOM 3027 C C . ARG B 1 32 ? -12.227 4.969 25.125 1 87.94 32 ARG B C 1
ATOM 3029 O O . ARG B 1 32 ? -11.195 5.215 24.5 1 87.94 32 ARG B O 1
ATOM 3036 N N . LYS B 1 33 ? -13.477 5.027 24.703 1 91.62 33 LYS B N 1
ATOM 3037 C CA . LYS B 1 33 ? -13.695 5.391 23.297 1 91.62 33 LYS B CA 1
ATOM 3038 C C . LYS B 1 33 ? -13.484 6.891 23.094 1 91.62 33 LYS B C 1
ATOM 3040 O O . LYS B 1 33 ? -13.844 7.699 23.953 1 91.62 33 LYS B O 1
ATOM 3045 N N . ILE B 1 34 ? -12.945 7.254 22.016 1 96.25 34 ILE B N 1
ATOM 3046 C CA . ILE B 1 34 ? -12.758 8.648 21.656 1 96.25 34 ILE B CA 1
ATOM 3047 C C . ILE B 1 34 ? -14.102 9.266 21.266 1 96.25 34 ILE B C 1
ATOM 3049 O O . ILE B 1 34 ? -14.789 8.766 20.375 1 96.25 34 ILE B O 1
ATOM 3053 N N . ALA B 1 35 ? -14.477 10.289 21.969 1 97.31 35 ALA B N 1
ATOM 3054 C CA . ALA B 1 35 ? -15.734 10.992 21.719 1 97.31 35 ALA B CA 1
ATOM 3055 C C . ALA B 1 35 ? -15.594 11.969 20.562 1 97.31 35 ALA B C 1
ATOM 3057 O O . ALA B 1 35 ? -16.531 12.164 19.781 1 97.31 35 ALA B O 1
ATOM 3058 N N . ALA B 1 36 ? -14.453 12.625 20.469 1 98.19 36 ALA B N 1
ATOM 3059 C CA . ALA B 1 36 ? -14.125 13.523 19.359 1 98.19 36 ALA B CA 1
ATOM 3060 C C . ALA B 1 36 ? -12.742 13.227 18.812 1 98.19 36 ALA B C 1
ATOM 3062 O O . ALA B 1 36 ? -11.734 13.43 19.5 1 98.19 36 ALA B O 1
ATOM 3063 N N . ARG B 1 37 ? -12.695 12.656 17.625 1 97.44 37 ARG B N 1
ATOM 3064 C CA . ARG B 1 37 ? -11.461 12.344 16.906 1 97.44 37 ARG B CA 1
ATOM 3065 C C . ARG B 1 37 ? -11.016 13.516 16.047 1 97.44 37 ARG B C 1
ATOM 3067 O O . ARG B 1 37 ? -11.242 13.523 14.828 1 97.44 37 ARG B O 1
ATOM 3074 N N . ILE B 1 38 ? -10.352 14.5 16.625 1 98.5 38 ILE B N 1
ATOM 3075 C CA . ILE B 1 38 ? -10.016 15.742 15.938 1 98.5 38 ILE B CA 1
ATOM 3076 C C . ILE B 1 38 ? -8.531 16.031 16.109 1 98.5 38 ILE B C 1
ATOM 3078 O O . ILE B 1 38 ? -8.141 17.188 16.344 1 98.5 38 ILE B O 1
ATOM 3082 N N . GLY B 1 39 ? -7.688 14.938 15.945 1 97.19 39 GLY B N 1
ATOM 3083 C CA . GLY B 1 39 ? -6.262 15.125 16.156 1 97.19 39 GLY B CA 1
ATOM 3084 C C . GLY B 1 39 ? -5.406 14.539 15.055 1 97.19 39 GLY B C 1
ATOM 3085 O O . GLY B 1 39 ? -4.195 14.758 15.008 1 97.19 39 GLY B O 1
ATOM 3086 N N . ALA B 1 40 ? -5.914 13.75 14.086 1 94.81 40 ALA B N 1
ATOM 3087 C CA . ALA B 1 40 ? -5.129 13.055 13.062 1 94.81 40 ALA B CA 1
ATOM 3088 C C . ALA B 1 40 ? -5.266 13.742 11.711 1 94.81 40 ALA B C 1
ATOM 3090 O O . ALA B 1 40 ? -4.91 13.164 10.68 1 94.81 40 ALA B O 1
ATOM 3091 N N . ASN B 1 41 ? -5.832 14.945 11.664 1 97 41 ASN B N 1
ATOM 3092 C CA . ASN B 1 41 ? -6.008 15.734 10.445 1 97 41 ASN B CA 1
ATOM 3093 C C . ASN B 1 41 ? -6.844 14.984 9.414 1 97 41 ASN B C 1
ATOM 3095 O O . ASN B 1 41 ? -6.57 15.062 8.211 1 97 41 ASN B O 1
ATOM 3099 N N . GLU B 1 42 ? -7.754 14.148 9.875 1 97.75 42 GLU B N 1
ATOM 3100 C CA . GLU B 1 42 ? -8.758 13.508 9.039 1 97.75 42 GLU B CA 1
ATOM 3101 C C . GLU B 1 42 ? -9.992 14.391 8.875 1 97.75 42 GLU B C 1
ATOM 3103 O O . GLU B 1 42 ? -10.234 15.273 9.695 1 97.75 42 GLU B O 1
ATOM 3108 N N . SER B 1 43 ? -10.688 14.211 7.801 1 97.31 43 SER B N 1
ATOM 3109 C CA . SER B 1 43 ? -11.922 14.969 7.613 1 97.31 43 SER B CA 1
ATOM 3110 C C . SER B 1 43 ? -13.125 14.227 8.195 1 97.31 43 SER B C 1
ATOM 3112 O O . SER B 1 43 ? -13.719 13.383 7.527 1 97.31 43 SER B O 1
ATOM 3114 N N . GLY B 1 44 ? -13.547 14.68 9.359 1 96.94 44 GLY B N 1
ATOM 3115 C CA . GLY B 1 44 ? -14.68 14.055 10.031 1 96.94 44 GLY B CA 1
ATOM 3116 C C . GLY B 1 44 ? -15.992 14.242 9.297 1 96.94 44 GLY B C 1
ATOM 3117 O O . GLY B 1 44 ? -16.984 13.578 9.609 1 96.94 44 GLY B O 1
ATOM 3118 N N . PHE B 1 45 ? -15.992 15.078 8.273 1 98.19 45 PHE B N 1
ATOM 3119 C CA . PHE B 1 45 ? -17.188 15.281 7.469 1 98.19 45 PHE B CA 1
ATOM 3120 C C . PHE B 1 45 ? -17.469 14.07 6.59 1 98.19 45 PHE B C 1
ATOM 3122 O O . PHE B 1 45 ? -18.578 13.906 6.082 1 98.19 45 PHE B O 1
ATOM 3129 N N . GLY B 1 46 ? -16.422 13.242 6.387 1 97.62 46 GLY B N 1
ATOM 3130 C CA . GLY B 1 46 ? -16.578 11.992 5.664 1 97.62 46 GLY B CA 1
ATOM 3131 C C . GLY B 1 46 ? -16.625 12.172 4.156 1 97.62 46 GLY B C 1
ATOM 3132 O O . GLY B 1 46 ? -16.562 13.297 3.662 1 97.62 46 GLY B O 1
ATOM 3133 N N . PRO B 1 47 ? -16.656 11.055 3.436 1 98.12 47 PRO B N 1
ATOM 3134 C CA . PRO B 1 47 ? -16.766 11.094 1.976 1 98.12 47 PRO B CA 1
ATOM 3135 C C . PRO B 1 47 ? -18.172 11.438 1.5 1 98.12 47 PRO B C 1
ATOM 3137 O O . PRO B 1 47 ? -19.141 11.32 2.268 1 98.12 47 PRO B O 1
ATOM 3140 N N . ALA B 1 48 ? -18.266 11.812 0.247 1 98.56 48 ALA B N 1
ATOM 3141 C CA . ALA B 1 48 ? -19.562 12.086 -0.384 1 98.56 48 ALA B CA 1
ATOM 3142 C C . ALA B 1 48 ? -20.422 10.828 -0.433 1 98.56 48 ALA B C 1
ATOM 3144 O O . ALA B 1 48 ? -19.906 9.719 -0.549 1 98.56 48 ALA B O 1
ATOM 3145 N N . PRO B 1 49 ? -21.75 11.008 -0.368 1 98.38 49 PRO B N 1
ATOM 3146 C CA . PRO B 1 49 ? -22.641 9.867 -0.562 1 98.38 49 PRO B CA 1
ATOM 3147 C C . PRO B 1 49 ? -22.375 9.125 -1.871 1 98.38 49 PRO B C 1
ATOM 3149 O O . PRO B 1 49 ? -22.5 7.898 -1.928 1 98.38 49 PRO B O 1
ATOM 3152 N N . SER B 1 50 ? -22 9.883 -2.922 1 98.75 50 SER B N 1
ATOM 3153 C CA . SER B 1 50 ? -21.672 9.266 -4.203 1 98.75 50 SER B CA 1
ATOM 3154 C C . SER B 1 50 ? -20.484 8.32 -4.07 1 98.75 50 SER B C 1
ATOM 3156 O O . SER B 1 50 ? -20.406 7.309 -4.77 1 98.75 50 SER B O 1
ATOM 3158 N N . VAL B 1 51 ? -19.578 8.625 -3.186 1 98.81 51 VAL B N 1
ATOM 3159 C CA . VAL B 1 51 ? -18.422 7.789 -2.938 1 98.81 51 VAL B CA 1
ATOM 3160 C C . VAL B 1 51 ? -18.828 6.512 -2.215 1 98.81 51 VAL B C 1
ATOM 3162 O O . VAL B 1 51 ? -18.359 5.422 -2.545 1 98.81 51 VAL B O 1
ATOM 3165 N N . LEU B 1 52 ? -19.719 6.645 -1.223 1 98.56 52 LEU B N 1
ATOM 3166 C CA . LEU B 1 52 ? -20.234 5.477 -0.513 1 98.56 52 LEU B CA 1
ATOM 3167 C C . LEU B 1 52 ? -20.922 4.516 -1.474 1 98.56 52 LEU B C 1
ATOM 3169 O O . LEU B 1 52 ? -20.766 3.297 -1.359 1 98.56 52 LEU B O 1
ATOM 3173 N N . LEU B 1 53 ? -21.672 5.074 -2.406 1 98.5 53 LEU B N 1
ATOM 3174 C CA . LEU B 1 53 ? -22.328 4.262 -3.428 1 98.5 53 LEU B CA 1
ATOM 3175 C C . LEU B 1 53 ? -21.297 3.545 -4.293 1 98.5 53 LEU B C 1
ATOM 3177 O O . LEU B 1 53 ? -21.438 2.357 -4.59 1 98.5 53 LEU B O 1
ATOM 3181 N N . ALA B 1 54 ? -20.266 4.242 -4.711 1 98.69 54 ALA B N 1
ATOM 3182 C CA . ALA B 1 54 ? -19.203 3.658 -5.535 1 98.69 54 ALA B CA 1
ATOM 3183 C C . ALA B 1 54 ? -18.516 2.52 -4.797 1 98.69 54 ALA B C 1
ATOM 3185 O O . ALA B 1 54 ? -18.156 1.504 -5.402 1 98.69 54 ALA B O 1
ATOM 3186 N N . ILE B 1 55 ? -18.281 2.701 -3.5 1 98.62 55 ILE B N 1
ATOM 3187 C CA . ILE B 1 55 ? -17.656 1.672 -2.68 1 98.62 55 ILE B CA 1
ATOM 3188 C C . ILE B 1 55 ? -18.531 0.417 -2.668 1 98.62 55 ILE B C 1
ATOM 3190 O O . ILE B 1 55 ? -18.031 -0.691 -2.887 1 98.62 55 ILE B O 1
ATOM 3194 N N . ARG B 1 56 ? -19.75 0.583 -2.443 1 97.69 56 ARG B N 1
ATOM 3195 C CA . ARG B 1 56 ? -20.688 -0.544 -2.4 1 97.69 56 ARG B CA 1
ATOM 3196 C C . ARG B 1 56 ? -20.719 -1.279 -3.736 1 97.69 56 ARG B C 1
ATOM 3198 O O . ARG B 1 56 ? -20.734 -2.512 -3.771 1 97.69 56 ARG B O 1
ATOM 3205 N N . GLN B 1 57 ? -20.703 -0.482 -4.758 1 97.56 57 GLN B N 1
ATOM 3206 C CA . GLN B 1 57 ? -20.75 -1.067 -6.094 1 97.56 57 GLN B CA 1
ATOM 3207 C C . GLN B 1 57 ? -19.469 -1.815 -6.418 1 97.56 57 GLN B C 1
ATOM 3209 O O . GLN B 1 57 ? -19.5 -2.844 -7.102 1 97.56 57 GLN B O 1
ATOM 3214 N N . ALA B 1 58 ? -18.391 -1.346 -5.93 1 98.12 58 ALA B N 1
ATOM 3215 C CA . ALA B 1 58 ? -17.094 -1.938 -6.219 1 98.12 58 ALA B CA 1
ATOM 3216 C C . ALA B 1 58 ? -16.844 -3.166 -5.352 1 98.12 58 ALA B C 1
ATOM 3218 O O . ALA B 1 58 ? -15.961 -3.979 -5.648 1 98.12 58 ALA B O 1
ATOM 3219 N N . ALA B 1 59 ? -17.594 -3.334 -4.273 1 98.06 59 ALA B N 1
ATOM 3220 C CA . ALA B 1 59 ? -17.375 -4.395 -3.291 1 98.06 59 ALA B CA 1
ATOM 3221 C C . ALA B 1 59 ? -17.422 -5.77 -3.949 1 98.06 59 ALA B C 1
ATOM 3223 O O . ALA B 1 59 ? -16.562 -6.617 -3.686 1 98.06 59 ALA B O 1
ATOM 3224 N N . GLY B 1 60 ? -18.344 -5.973 -4.836 1 96.69 60 GLY B N 1
ATOM 3225 C CA . GLY B 1 60 ? -18.516 -7.266 -5.477 1 96.69 60 GLY B CA 1
ATOM 3226 C C . GLY B 1 60 ? -17.344 -7.648 -6.371 1 96.69 60 GLY B C 1
ATOM 3227 O O . GLY B 1 60 ? -17.156 -8.828 -6.672 1 96.69 60 GLY B O 1
ATOM 3228 N N . ASP B 1 61 ? -16.562 -6.664 -6.781 1 96.88 61 ASP B N 1
ATOM 3229 C CA . ASP B 1 61 ? -15.461 -6.887 -7.711 1 96.88 61 ASP B CA 1
ATOM 3230 C C . ASP B 1 61 ? -14.125 -6.934 -6.973 1 96.88 61 ASP B C 1
ATOM 3232 O O . ASP B 1 61 ? -13.062 -7.012 -7.598 1 96.88 61 ASP B O 1
ATOM 3236 N N . THR B 1 62 ? -14.156 -6.984 -5.684 1 97.88 62 THR B N 1
ATOM 3237 C CA . THR B 1 62 ? -12.938 -6.906 -4.887 1 97.88 62 THR B CA 1
ATOM 3238 C C . THR B 1 62 ? -12.102 -8.164 -5.059 1 97.88 62 THR B C 1
ATOM 3240 O O . THR B 1 62 ? -10.93 -8.195 -4.68 1 97.88 62 THR B O 1
ATOM 3243 N N . TRP B 1 63 ? -12.664 -9.234 -5.695 1 98.19 63 TRP B N 1
ATOM 3244 C CA . TRP B 1 63 ? -11.898 -10.445 -5.957 1 98.19 63 TRP B CA 1
ATOM 3245 C C . TRP B 1 63 ? -10.891 -10.227 -7.086 1 98.19 63 TRP B C 1
ATOM 3247 O O . TRP B 1 63 ? -9.984 -11.039 -7.285 1 98.19 63 TRP B O 1
ATOM 3257 N N . LYS B 1 64 ? -10.992 -9.156 -7.812 1 97.94 64 LYS B N 1
ATOM 3258 C CA . LYS B 1 64 ? -10.086 -8.789 -8.898 1 97.94 64 LYS B CA 1
ATOM 3259 C C . LYS B 1 64 ? -9.023 -7.805 -8.422 1 97.94 64 LYS B C 1
ATOM 3261 O O . LYS B 1 64 ? -9.32 -6.887 -7.652 1 97.94 64 LYS B O 1
ATOM 3266 N N . TYR B 1 65 ? -7.781 -7.961 -8.867 1 96.94 65 TYR B N 1
ATOM 3267 C CA . TYR B 1 65 ? -6.773 -6.918 -8.695 1 96.94 65 TYR B CA 1
ATOM 3268 C C . TYR B 1 65 ? -7.219 -5.617 -9.359 1 96.94 65 TYR B C 1
ATOM 3270 O O . TYR B 1 65 ? -7.98 -5.633 -10.328 1 96.94 65 TYR B O 1
ATOM 3278 N N . ALA B 1 66 ? -6.777 -4.504 -8.828 1 96.06 66 ALA B N 1
ATOM 3279 C CA . ALA B 1 66 ? -6.965 -3.225 -9.508 1 96.06 66 ALA B CA 1
ATOM 3280 C C . ALA B 1 66 ? -6.094 -3.139 -10.758 1 96.06 66 ALA B C 1
ATOM 3282 O O . ALA B 1 66 ? -5.066 -3.818 -10.859 1 96.06 66 ALA B O 1
ATOM 3283 N N . ASP B 1 67 ? -6.52 -2.309 -11.695 1 95.56 67 ASP B N 1
ATOM 3284 C CA . ASP B 1 67 ? -5.699 -2.029 -12.875 1 95.56 67 ASP B CA 1
ATOM 3285 C C . ASP B 1 67 ? -4.328 -1.497 -12.469 1 95.56 67 ASP B C 1
ATOM 3287 O O . ASP B 1 67 ? -4.219 -0.417 -11.891 1 95.56 67 ASP B O 1
ATOM 3291 N N . PRO B 1 68 ? -3.279 -2.271 -12.766 1 94.38 68 PRO B N 1
ATOM 3292 C CA . PRO B 1 68 ? -1.949 -1.812 -12.359 1 94.38 68 PRO B CA 1
ATOM 3293 C C . PRO B 1 68 ? -1.545 -0.503 -13.031 1 94.38 68 PRO B C 1
ATOM 3295 O O . PRO B 1 68 ? -0.646 0.19 -12.555 1 94.38 68 PRO B O 1
ATOM 3298 N N . GLU B 1 69 ? -2.195 -0.126 -14.133 1 94.69 69 GLU B N 1
ATOM 3299 C CA . GLU B 1 69 ? -1.889 1.123 -14.82 1 94.69 69 GLU B CA 1
ATOM 3300 C C . GLU B 1 69 ? -2.699 2.283 -14.25 1 94.69 69 GLU B C 1
ATOM 3302 O O . GLU B 1 69 ? -2.406 3.447 -14.531 1 94.69 69 GLU B O 1
ATOM 3307 N N . ASN B 1 70 ? -3.691 1.905 -13.469 1 96.62 70 ASN B N 1
ATOM 3308 C CA . ASN B 1 70 ? -4.598 2.922 -12.945 1 96.62 70 ASN B CA 1
ATOM 3309 C C . ASN B 1 70 ? -5.09 3.855 -14.047 1 96.62 70 ASN B C 1
ATOM 3311 O O . ASN B 1 70 ? -5.129 5.074 -13.867 1 96.62 70 ASN B O 1
ATOM 3315 N N . HIS B 1 71 ? -5.402 3.277 -15.125 1 97.19 71 HIS B N 1
ATOM 3316 C CA . HIS B 1 71 ? -5.695 4.035 -16.344 1 97.19 71 HIS B CA 1
ATOM 3317 C C . HIS B 1 71 ? -6.852 5.004 -16.125 1 97.19 71 HIS B C 1
ATOM 3319 O O . HIS B 1 71 ? -6.719 6.203 -16.375 1 97.19 71 HIS B O 1
ATOM 3325 N N . ASP B 1 72 ? -7.992 4.52 -15.633 1 98.19 72 ASP B N 1
ATOM 3326 C CA . ASP B 1 72 ? -9.195 5.34 -15.5 1 98.19 72 ASP B CA 1
ATOM 3327 C C . ASP B 1 72 ? -8.977 6.484 -14.508 1 98.19 72 ASP B C 1
ATOM 3329 O O . ASP B 1 72 ? -9.414 7.609 -14.75 1 98.19 72 ASP B O 1
ATOM 3333 N N . LEU B 1 73 ? -8.328 6.215 -13.406 1 98.75 73 LEU B N 1
ATOM 3334 C CA . LEU B 1 73 ? -8.062 7.258 -12.422 1 98.75 73 LEU B CA 1
ATOM 3335 C C . LEU B 1 73 ? -7.117 8.312 -12.992 1 98.75 73 LEU B C 1
ATOM 3337 O O . LEU B 1 73 ? -7.332 9.508 -12.797 1 98.75 73 LEU B O 1
ATOM 3341 N N . LYS B 1 74 ? -6.039 7.875 -13.688 1 98.69 74 LYS B N 1
ATOM 3342 C CA . LYS B 1 74 ? -5.113 8.812 -14.312 1 98.69 74 LYS B CA 1
ATOM 3343 C C . LYS B 1 74 ? -5.824 9.703 -15.328 1 98.69 74 LYS B C 1
ATOM 3345 O O . LYS B 1 74 ? -5.586 10.906 -15.383 1 98.69 74 LYS B O 1
ATOM 3350 N N . GLN B 1 75 ? -6.715 9.078 -16.125 1 98.69 75 GLN B N 1
ATOM 3351 C CA . GLN B 1 75 ? -7.473 9.852 -17.109 1 98.69 75 GLN B CA 1
ATOM 3352 C C . GLN B 1 75 ? -8.367 10.883 -16.422 1 98.69 75 GLN B C 1
ATOM 3354 O O . GLN B 1 75 ? -8.438 12.039 -16.859 1 98.69 75 GLN B O 1
ATOM 3359 N N . ALA B 1 76 ? -9.039 10.461 -15.406 1 98.81 76 ALA B N 1
ATOM 3360 C CA . ALA B 1 76 ? -9.93 11.359 -14.68 1 98.81 76 ALA B CA 1
ATOM 3361 C C . ALA B 1 76 ? -9.156 12.523 -14.062 1 98.81 76 ALA B C 1
ATOM 3363 O O . ALA B 1 76 ? -9.578 13.68 -14.156 1 98.81 76 ALA B O 1
ATOM 3364 N N . LEU B 1 77 ? -8.023 12.25 -13.461 1 98.88 77 LEU B N 1
ATOM 3365 C CA . LEU B 1 77 ? -7.18 13.273 -12.852 1 98.88 77 LEU B CA 1
ATOM 3366 C C . LEU B 1 77 ? -6.645 14.234 -13.906 1 98.88 77 LEU B C 1
ATOM 3368 O O . LEU B 1 77 ? -6.648 15.453 -13.703 1 98.88 77 LEU B O 1
ATOM 3372 N N . ALA B 1 78 ? -6.168 13.641 -14.984 1 98.81 78 ALA B N 1
ATOM 3373 C CA . ALA B 1 78 ? -5.625 14.453 -16.062 1 98.81 78 ALA B CA 1
ATOM 3374 C C . ALA B 1 78 ? -6.668 15.445 -16.578 1 98.81 78 ALA B C 1
ATOM 3376 O O . ALA B 1 78 ? -6.367 16.625 -16.766 1 98.81 78 ALA B O 1
ATOM 3377 N N . ARG B 1 79 ? -7.859 14.945 -16.797 1 98.56 79 ARG B N 1
ATOM 3378 C CA . ARG B 1 79 ? -8.945 15.805 -17.25 1 98.56 79 ARG B CA 1
ATOM 3379 C C . ARG B 1 79 ? -9.242 16.891 -16.219 1 98.56 79 ARG B C 1
ATOM 3381 O O . ARG B 1 79 ? -9.414 18.062 -16.578 1 98.56 79 ARG B O 1
ATOM 3388 N N . HIS B 1 80 ? -9.289 16.547 -15.008 1 98.31 80 HIS B N 1
ATOM 3389 C CA . HIS B 1 80 ? -9.617 17.469 -13.93 1 98.31 80 HIS B CA 1
ATOM 3390 C C . HIS B 1 80 ? -8.562 18.562 -13.797 1 98.31 80 HIS B C 1
ATOM 3392 O O . HIS B 1 80 ? -8.891 19.719 -13.531 1 98.31 80 HIS B O 1
ATOM 3398 N N . LEU B 1 81 ? -7.301 18.188 -14 1 98.19 81 LEU B N 1
ATOM 3399 C CA . LEU B 1 81 ? -6.188 19.078 -13.695 1 98.19 81 LEU B CA 1
ATOM 3400 C C . LEU B 1 81 ? -5.703 19.797 -14.953 1 98.19 81 LEU B C 1
ATOM 3402 O O . LEU B 1 81 ? -4.883 20.703 -14.883 1 98.19 81 LEU B O 1
ATOM 3406 N N . GLY B 1 82 ? -6.207 19.375 -16.062 1 97.81 82 GLY B N 1
ATOM 3407 C CA . GLY B 1 82 ? -5.781 19.969 -17.312 1 97.81 82 GLY B CA 1
ATOM 3408 C C . GLY B 1 82 ? -4.359 19.609 -17.703 1 97.81 82 GLY B C 1
ATOM 3409 O O . GLY B 1 82 ? -3.57 20.469 -18.078 1 97.81 82 GLY B O 1
ATOM 3410 N N . THR B 1 83 ? -3.998 18.391 -17.531 1 98 83 THR B N 1
ATOM 3411 C CA . THR B 1 83 ? -2.676 17.891 -17.906 1 98 83 THR B CA 1
ATOM 3412 C C . THR B 1 83 ? -2.781 16.547 -18.609 1 98 83 THR B C 1
ATOM 3414 O O . THR B 1 83 ? -3.855 16.172 -19.078 1 98 83 THR B O 1
ATOM 3417 N N . SER B 1 84 ? -1.65 15.883 -18.844 1 98.25 84 SER B N 1
ATOM 3418 C CA . SER B 1 84 ? -1.626 14.562 -19.469 1 98.25 84 SER B CA 1
ATOM 3419 C C . SER B 1 84 ? -1.559 13.453 -18.422 1 98.25 84 SER B C 1
ATOM 3421 O O . SER B 1 84 ? -0.913 13.617 -17.391 1 98.25 84 SER B O 1
ATOM 3423 N N . PRO B 1 85 ? -2.271 12.312 -18.719 1 98.44 85 PRO B N 1
ATOM 3424 C CA . PRO B 1 85 ? -2.109 11.172 -17.812 1 98.44 85 PRO B CA 1
ATOM 3425 C C . PRO B 1 85 ? -0.649 10.766 -17.625 1 98.44 85 PRO B C 1
ATOM 3427 O O . PRO B 1 85 ? -0.28 10.219 -16.594 1 98.44 85 PRO B O 1
ATOM 3430 N N . ALA B 1 86 ? 0.22 11.039 -18.609 1 98 86 ALA B N 1
ATOM 3431 C CA . ALA B 1 86 ? 1.635 10.68 -18.562 1 98 86 ALA B CA 1
ATOM 3432 C C . ALA B 1 86 ? 2.365 11.453 -17.469 1 98 86 ALA B C 1
ATOM 3434 O O . ALA B 1 86 ? 3.463 11.07 -17.062 1 98 86 ALA B O 1
ATOM 3435 N N . ASN B 1 87 ? 1.773 12.547 -16.953 1 98.75 87 ASN B N 1
ATOM 3436 C CA . ASN B 1 87 ? 2.379 13.375 -15.914 1 98.75 87 ASN B CA 1
ATOM 3437 C C . ASN B 1 87 ? 2.051 12.852 -14.516 1 98.75 87 ASN B C 1
ATOM 3439 O O . ASN B 1 87 ? 2.48 13.43 -13.516 1 98.75 87 ASN B O 1
ATOM 3443 N N . ILE B 1 88 ? 1.288 11.773 -14.477 1 98.81 88 ILE B N 1
ATOM 3444 C CA . ILE B 1 88 ? 0.681 11.398 -13.203 1 98.81 88 ILE B CA 1
ATOM 3445 C C . ILE B 1 88 ? 1.19 10.031 -12.773 1 98.81 88 ILE B C 1
ATOM 3447 O O . ILE B 1 88 ? 1.228 9.094 -13.57 1 98.81 88 ILE B O 1
ATOM 3451 N N . ALA B 1 89 ? 1.631 9.891 -11.57 1 98.38 89 ALA B N 1
ATOM 3452 C CA . ALA B 1 89 ? 1.856 8.617 -10.891 1 98.38 89 ALA B CA 1
ATOM 3453 C C . ALA B 1 89 ? 0.902 8.445 -9.711 1 98.38 89 ALA B C 1
ATOM 3455 O O . ALA B 1 89 ? 0.631 9.398 -8.977 1 98.38 89 ALA B O 1
ATOM 3456 N N . ILE B 1 90 ? 0.3 7.27 -9.594 1 98.44 90 ILE B N 1
ATOM 3457 C CA . ILE B 1 90 ? -0.654 6.945 -8.531 1 98.44 90 ILE B CA 1
ATOM 3458 C C . ILE B 1 90 ? 0.032 6.109 -7.457 1 98.44 90 ILE B C 1
ATOM 3460 O O . ILE B 1 90 ? 0.864 5.254 -7.766 1 98.44 90 ILE B O 1
ATOM 3464 N N . GLY B 1 91 ? -0.295 6.355 -6.184 1 97.5 91 GLY B N 1
ATOM 3465 C CA . GLY B 1 91 ? 0.277 5.559 -5.113 1 97.5 91 GLY B CA 1
ATOM 3466 C C . GLY B 1 91 ? -0.617 5.473 -3.889 1 97.5 91 GLY B C 1
ATOM 3467 O O . GLY B 1 91 ? -1.739 5.98 -3.898 1 97.5 91 GLY B O 1
ATOM 3468 N N . GLU B 1 92 ? -0.156 4.77 -2.896 1 96.38 92 GLU B N 1
ATOM 3469 C CA . GLU B 1 92 ? -0.89 4.496 -1.665 1 96.38 92 GLU B CA 1
ATOM 3470 C C . GLU B 1 92 ? -0.845 5.695 -0.719 1 96.38 92 GLU B C 1
ATOM 3472 O O . GLU B 1 92 ? -0.275 5.609 0.371 1 96.38 92 GLU B O 1
ATOM 3477 N N . GLY B 1 93 ? -1.499 6.75 -1.105 1 97.06 93 GLY B N 1
ATOM 3478 C CA . GLY B 1 93 ? -1.389 8.008 -0.387 1 97.06 93 GLY B CA 1
ATOM 3479 C C . GLY B 1 93 ? -0.062 8.711 -0.612 1 97.06 93 GLY B C 1
ATOM 3480 O O . GLY B 1 93 ? 0.838 8.156 -1.247 1 97.06 93 GLY B O 1
ATOM 3481 N N . ILE B 1 94 ? 0.013 9.922 -0.094 1 98.12 94 ILE B N 1
ATOM 3482 C CA . ILE B 1 94 ? 1.268 10.656 -0.231 1 98.12 94 ILE B CA 1
ATOM 3483 C C . ILE B 1 94 ? 2.379 9.922 0.516 1 98.12 94 ILE B C 1
ATOM 3485 O O . ILE B 1 94 ? 3.527 9.898 0.068 1 98.12 94 ILE B O 1
ATOM 3489 N N . ASP B 1 95 ? 2.033 9.266 1.638 1 96.69 95 ASP B N 1
ATOM 3490 C CA . ASP B 1 95 ? 3.031 8.547 2.424 1 96.69 95 ASP B CA 1
ATOM 3491 C C . ASP B 1 95 ? 3.754 7.508 1.572 1 96.69 95 ASP B C 1
ATOM 3493 O O . ASP B 1 95 ? 4.984 7.438 1.579 1 96.69 95 ASP B O 1
ATOM 3497 N N . GLY B 1 96 ? 2.918 6.672 0.891 1 97 96 GLY B N 1
ATOM 3498 C CA . GLY B 1 96 ? 3.529 5.688 0.013 1 97 96 GLY B CA 1
ATOM 3499 C C . GLY B 1 96 ? 4.387 6.305 -1.074 1 97 96 GLY B C 1
ATOM 3500 O O . GLY B 1 96 ? 5.473 5.809 -1.374 1 97 96 GLY B O 1
ATOM 3501 N N . LEU B 1 97 ? 3.943 7.359 -1.655 1 98.56 97 LEU B N 1
ATOM 3502 C CA . LEU B 1 97 ? 4.66 8.055 -2.717 1 98.56 97 LEU B CA 1
ATOM 3503 C C . LEU B 1 97 ? 5.961 8.656 -2.193 1 98.56 97 LEU B C 1
ATOM 3505 O O . LEU B 1 97 ? 6.984 8.633 -2.885 1 98.56 97 LEU B O 1
ATOM 3509 N N . LEU B 1 98 ? 5.922 9.211 -0.977 1 98.62 98 LEU B N 1
ATOM 3510 C CA . LEU B 1 98 ? 7.137 9.75 -0.37 1 98.62 98 LEU B CA 1
ATOM 3511 C C . LEU B 1 98 ? 8.195 8.664 -0.228 1 98.62 98 LEU B C 1
ATOM 3513 O O . LEU B 1 98 ? 9.375 8.898 -0.52 1 98.62 98 LEU B O 1
ATOM 3517 N N . GLY B 1 99 ? 7.781 7.492 0.254 1 97.88 99 GLY B N 1
ATOM 3518 C CA . GLY B 1 99 ? 8.719 6.387 0.333 1 97.88 99 GLY B CA 1
ATOM 3519 C C . GLY B 1 99 ? 9.367 6.059 -0.999 1 97.88 99 GLY B C 1
ATOM 3520 O O . GLY B 1 99 ? 10.578 5.836 -1.069 1 97.88 99 GLY B O 1
ATOM 3521 N N . GLN B 1 100 ? 8.609 6.031 -2.049 1 98.12 100 GLN B N 1
ATOM 3522 C CA . GLN B 1 100 ? 9.125 5.738 -3.383 1 98.12 100 GLN B CA 1
ATOM 3523 C C . GLN B 1 100 ? 10.055 6.844 -3.873 1 98.12 100 GLN B C 1
ATOM 3525 O O . GLN B 1 100 ? 11.102 6.566 -4.469 1 98.12 100 GLN B O 1
ATOM 3530 N N . ILE B 1 101 ? 9.641 8.102 -3.637 1 98.88 101 ILE B N 1
ATOM 3531 C CA . ILE B 1 101 ? 10.445 9.234 -4.086 1 98.88 101 ILE B CA 1
ATOM 3532 C C . ILE B 1 101 ? 11.82 9.18 -3.436 1 98.88 101 ILE B C 1
ATOM 3534 O O . ILE B 1 101 ? 12.844 9.352 -4.109 1 98.88 101 ILE B O 1
ATOM 3538 N N . VAL B 1 102 ? 11.844 8.961 -2.15 1 98.75 102 VAL B N 1
ATOM 3539 C CA . VAL B 1 102 ? 13.117 8.875 -1.446 1 98.75 102 VAL B CA 1
ATOM 3540 C C . VAL B 1 102 ? 13.969 7.75 -2.043 1 98.75 102 VAL B C 1
ATOM 3542 O O . VAL B 1 102 ? 15.164 7.93 -2.281 1 98.75 102 VAL B O 1
ATOM 3545 N N . ARG B 1 103 ? 13.344 6.645 -2.281 1 97.81 103 ARG B N 1
ATOM 3546 C CA . ARG B 1 103 ? 14.047 5.508 -2.867 1 97.81 103 ARG B CA 1
ATOM 3547 C C . ARG B 1 103 ? 14.602 5.859 -4.242 1 97.81 103 ARG B C 1
ATOM 3549 O O . ARG B 1 103 ? 15.672 5.375 -4.625 1 97.81 103 ARG B O 1
ATOM 3556 N N . LEU B 1 104 ? 13.93 6.645 -4.992 1 98.44 104 LEU B N 1
ATOM 3557 C CA . LEU B 1 104 ? 14.336 7.031 -6.336 1 98.44 104 LEU B CA 1
ATOM 3558 C C . LEU B 1 104 ? 15.594 7.895 -6.297 1 98.44 104 LEU B C 1
ATOM 3560 O O . LEU B 1 104 ? 16.391 7.891 -7.242 1 98.44 104 LEU B O 1
ATOM 3564 N N . VAL B 1 105 ? 15.797 8.625 -5.168 1 98.62 105 VAL B N 1
ATOM 3565 C CA . VAL B 1 105 ? 16.734 9.742 -5.246 1 98.62 105 VAL B CA 1
ATOM 3566 C C . VAL B 1 105 ? 17.844 9.562 -4.211 1 98.62 105 VAL B C 1
ATOM 3568 O O . VAL B 1 105 ? 18.969 10.023 -4.414 1 98.62 105 VAL B O 1
ATOM 3571 N N . VAL B 1 106 ? 17.594 8.867 -3.127 1 97.94 106 VAL B N 1
ATOM 3572 C CA . VAL B 1 106 ? 18.469 8.953 -1.957 1 97.94 106 VAL B CA 1
ATOM 3573 C C . VAL B 1 106 ? 19.359 7.711 -1.886 1 97.94 106 VAL B C 1
ATOM 3575 O O . VAL B 1 106 ? 18.859 6.582 -1.869 1 97.94 106 VAL B O 1
ATOM 3578 N N . GLU B 1 107 ? 20.609 7.922 -1.855 1 96.12 107 GLU B N 1
ATOM 3579 C CA . GLU B 1 107 ? 21.609 6.914 -1.513 1 96.12 107 GLU B CA 1
ATOM 3580 C C . GLU B 1 107 ? 22.062 7.062 -0.065 1 96.12 107 GLU B C 1
ATOM 3582 O O . GLU B 1 107 ? 21.766 8.07 0.585 1 96.12 107 GLU B O 1
ATOM 3587 N N . ALA B 1 108 ? 22.781 6.043 0.379 1 95.31 108 ALA B N 1
ATOM 3588 C CA . ALA B 1 108 ? 23.266 6.074 1.753 1 95.31 108 ALA B CA 1
ATOM 3589 C C . ALA B 1 108 ? 24.094 7.336 2.012 1 95.31 108 ALA B C 1
ATOM 3591 O O . ALA B 1 108 ? 25 7.656 1.251 1 95.31 108 ALA B O 1
ATOM 3592 N N . GLY B 1 109 ? 23.641 8.055 3.047 1 97.69 109 GLY B N 1
ATOM 3593 C CA . GLY B 1 109 ? 24.391 9.227 3.475 1 97.69 109 GLY B CA 1
ATOM 3594 C C . GLY B 1 109 ? 24 10.484 2.734 1 97.69 109 GLY B C 1
ATOM 3595 O O . GLY B 1 109 ? 24.406 11.586 3.115 1 97.69 109 GLY B O 1
ATOM 3596 N N . ALA B 1 110 ? 23.188 10.406 1.683 1 98.38 110 ALA B N 1
ATOM 3597 C CA . ALA B 1 110 ? 22.797 11.578 0.891 1 98.38 110 ALA B CA 1
ATOM 3598 C C . ALA B 1 110 ? 22.047 12.594 1.74 1 98.38 110 ALA B C 1
ATOM 3600 O O . ALA B 1 110 ? 21.141 12.219 2.506 1 98.38 110 ALA B O 1
ATOM 3601 N N . PRO B 1 111 ? 22.438 13.875 1.675 1 98.81 111 PRO B N 1
ATOM 3602 C CA . PRO B 1 111 ? 21.719 14.898 2.43 1 98.81 111 PRO B CA 1
ATOM 3603 C C . PRO B 1 111 ? 20.312 15.164 1.871 1 98.81 111 PRO B C 1
ATOM 3605 O O . PRO B 1 111 ? 20.156 15.281 0.655 1 98.81 111 PRO B O 1
ATOM 3608 N N . VAL B 1 112 ? 19.375 15.18 2.701 1 98.94 112 VAL B N 1
ATOM 3609 C CA . VAL B 1 112 ? 18 15.516 2.365 1 98.94 112 VAL B CA 1
ATOM 3610 C C . VAL B 1 112 ? 17.531 16.703 3.199 1 98.94 112 VAL B C 1
ATOM 3612 O O . VAL B 1 112 ? 17.531 16.641 4.43 1 98.94 112 VAL B O 1
ATOM 3615 N N . VAL B 1 113 ? 17.141 17.781 2.533 1 98.94 113 VAL B N 1
ATOM 3616 C CA . VAL B 1 113 ? 16.797 19.031 3.211 1 98.94 113 VAL B CA 1
ATOM 3617 C C . VAL B 1 113 ? 15.305 19.078 3.498 1 98.94 113 VAL B C 1
ATOM 3619 O O . VAL B 1 113 ? 14.484 18.781 2.619 1 98.94 113 VAL B O 1
ATOM 3622 N N . THR B 1 114 ? 14.906 19.359 4.703 1 98.75 114 THR B N 1
ATOM 3623 C CA . THR B 1 114 ? 13.516 19.562 5.117 1 98.75 114 THR B CA 1
ATOM 3624 C C . THR B 1 114 ? 13.445 20.5 6.316 1 98.75 114 THR B C 1
ATOM 3626 O O . THR B 1 114 ? 14.461 21.047 6.75 1 98.75 114 THR B O 1
ATOM 3629 N N . SER B 1 115 ? 12.289 20.844 6.742 1 98.62 115 SER B N 1
ATOM 3630 C CA . SER B 1 115 ? 12.094 21.75 7.879 1 98.62 115 SER B CA 1
ATOM 3631 C C . SER B 1 115 ? 12.164 20.984 9.195 1 98.62 115 SER B C 1
ATOM 3633 O O . SER B 1 115 ? 11.656 19.875 9.305 1 98.62 115 SER B O 1
ATOM 3635 N N . LEU B 1 116 ? 12.797 21.578 10.242 1 98.19 116 LEU B N 1
ATOM 3636 C CA . LEU B 1 116 ? 12.82 20.984 11.578 1 98.19 116 LEU B CA 1
ATOM 3637 C C . LEU B 1 116 ? 11.422 20.938 12.18 1 98.19 116 LEU B C 1
ATOM 3639 O O . LEU B 1 116 ? 10.836 21.969 12.5 1 98.19 116 LEU B O 1
ATOM 3643 N N . GLY B 1 117 ? 10.891 19.734 12.297 1 95.62 117 GLY B N 1
ATOM 3644 C CA . GLY B 1 117 ? 9.523 19.578 12.773 1 95.62 117 GLY B CA 1
ATOM 3645 C C . GLY B 1 117 ? 8.516 19.422 11.656 1 95.62 117 GLY B C 1
ATOM 3646 O O . GLY B 1 117 ? 7.312 19.328 11.906 1 95.62 117 GLY B O 1
ATOM 3647 N N . GLY B 1 118 ? 9.047 19.328 10.43 1 94 118 GLY B N 1
ATOM 3648 C CA . GLY B 1 118 ? 8.164 19.062 9.305 1 94 118 GLY B CA 1
ATOM 3649 C C . GLY B 1 118 ? 7.504 17.703 9.359 1 94 118 GLY B C 1
ATOM 3650 O O . GLY B 1 118 ? 7.387 17.109 10.438 1 94 118 GLY B O 1
ATOM 3651 N N . TYR B 1 119 ? 7.012 17.25 8.328 1 94.12 119 TYR B N 1
ATOM 3652 C CA . TYR B 1 119 ? 6.195 16.047 8.273 1 94.12 119 TYR B CA 1
ATOM 3653 C C . TYR B 1 119 ? 7.008 14.82 8.656 1 94.12 119 TYR B C 1
ATOM 3655 O O . TYR B 1 119 ? 7.941 14.438 7.945 1 94.12 119 TYR B O 1
ATOM 3663 N N . PRO B 1 120 ? 6.688 14.133 9.703 1 93.5 120 PRO B N 1
ATOM 3664 C CA . PRO B 1 120 ? 7.547 13.094 10.281 1 93.5 120 PRO B CA 1
ATOM 3665 C C . PRO B 1 120 ? 7.617 11.844 9.406 1 93.5 120 PRO B C 1
ATOM 3667 O O . PRO B 1 120 ? 8.641 11.148 9.398 1 93.5 120 PRO B O 1
ATOM 3670 N N . THR B 1 121 ? 6.562 11.484 8.719 1 94.88 121 THR B N 1
ATOM 3671 C CA . THR B 1 121 ? 6.59 10.297 7.871 1 94.88 121 THR B CA 1
ATOM 3672 C C . THR B 1 121 ? 7.648 10.438 6.777 1 94.88 121 THR B C 1
ATOM 3674 O O . THR B 1 121 ? 8.297 9.453 6.402 1 94.88 121 THR B O 1
ATOM 3677 N N . PHE B 1 122 ? 7.793 11.664 6.262 1 97.38 122 PHE B N 1
ATOM 3678 C CA . PHE B 1 122 ? 8.859 11.906 5.297 1 97.38 122 PHE B CA 1
ATOM 3679 C C . PHE B 1 122 ? 10.219 11.586 5.902 1 97.38 122 PHE B C 1
ATOM 3681 O O . PHE B 1 122 ? 11.031 10.883 5.289 1 97.38 122 PHE B O 1
ATOM 3688 N N . ASN B 1 123 ? 10.492 12.047 7.109 1 96.56 123 ASN B N 1
ATOM 3689 C CA . ASN B 1 123 ? 11.742 11.781 7.812 1 96.56 123 ASN B CA 1
ATOM 3690 C C . ASN B 1 123 ? 11.969 10.289 8.023 1 96.56 123 ASN B C 1
ATOM 3692 O O . ASN B 1 123 ? 13.094 9.797 7.875 1 96.56 123 ASN B O 1
ATOM 3696 N N . TYR B 1 124 ? 10.906 9.656 8.375 1 96 124 TYR B N 1
ATOM 3697 C CA . TYR B 1 124 ? 10.938 8.211 8.562 1 96 124 TYR B CA 1
ATOM 3698 C C . TYR B 1 124 ? 11.43 7.508 7.305 1 96 124 TYR B C 1
ATOM 3700 O O . TYR B 1 124 ? 12.305 6.641 7.375 1 96 124 TYR B O 1
ATOM 3708 N N . HIS B 1 125 ? 10.93 7.875 6.102 1 97.19 125 HIS B N 1
ATOM 3709 C CA . HIS B 1 125 ? 11.344 7.258 4.844 1 97.19 125 HIS B CA 1
ATOM 3710 C C . HIS B 1 125 ? 12.781 7.617 4.5 1 97.19 125 HIS B C 1
ATOM 3712 O O . HIS B 1 125 ? 13.531 6.781 3.988 1 97.19 125 HIS B O 1
ATOM 3718 N N . VAL B 1 126 ? 13.156 8.867 4.762 1 97.94 126 VAL B N 1
ATOM 3719 C CA . VAL B 1 126 ? 14.531 9.281 4.504 1 97.94 126 VAL B CA 1
ATOM 3720 C C . VAL B 1 126 ? 15.492 8.438 5.332 1 97.94 126 VAL B C 1
ATOM 3722 O O . VAL B 1 126 ? 16.453 7.863 4.801 1 97.94 126 VAL B O 1
ATOM 3725 N N . ALA B 1 127 ? 15.195 8.297 6.648 1 96.62 127 ALA B N 1
ATOM 3726 C CA . ALA B 1 127 ? 16.016 7.461 7.523 1 96.62 127 ALA B CA 1
ATOM 3727 C C . ALA B 1 127 ? 16 6.008 7.055 1 96.62 127 ALA B C 1
ATOM 3729 O O . ALA B 1 127 ? 17.047 5.344 7.051 1 96.62 127 ALA B O 1
ATOM 3730 N N . GLY B 1 128 ? 14.883 5.574 6.648 1 96.19 128 GLY B N 1
ATOM 3731 C CA . GLY B 1 128 ? 14.703 4.191 6.234 1 96.19 128 GLY B CA 1
ATOM 3732 C C . GLY B 1 128 ? 15.516 3.822 5.008 1 96.19 128 GLY B C 1
ATOM 3733 O O . GLY B 1 128 ? 15.773 2.643 4.762 1 96.19 128 GLY B O 1
ATOM 3734 N N . HIS B 1 129 ? 15.875 4.805 4.219 1 96.88 129 HIS B N 1
ATOM 3735 C CA . HIS B 1 129 ? 16.688 4.547 3.035 1 96.88 129 HIS B CA 1
ATOM 3736 C C . HIS B 1 129 ? 18.109 5.035 3.229 1 96.88 129 HIS B C 1
ATOM 3738 O O . HIS B 1 129 ? 18.891 5.098 2.27 1 96.88 129 HIS B O 1
ATOM 3744 N N . GLY B 1 130 ? 18.422 5.445 4.488 1 97.19 130 GLY B N 1
ATOM 3745 C CA . GLY B 1 130 ? 19.781 5.75 4.859 1 97.19 130 GLY B CA 1
ATOM 3746 C C . GLY B 1 130 ? 20.188 7.18 4.543 1 97.19 130 GLY B C 1
ATOM 3747 O O . GLY B 1 130 ? 21.375 7.516 4.547 1 97.19 130 GLY B O 1
ATOM 3748 N N . GLY B 1 131 ? 19.234 8.016 4.23 1 98.38 131 GLY B N 1
ATOM 3749 C CA . GLY B 1 131 ? 19.516 9.43 3.994 1 98.38 131 GLY B CA 1
ATOM 3750 C C . GLY B 1 131 ? 19.859 10.188 5.262 1 98.38 131 GLY B C 1
ATOM 3751 O O . GLY B 1 131 ? 19.547 9.734 6.367 1 98.38 131 GLY B O 1
ATOM 3752 N N . ARG B 1 132 ? 20.578 11.266 5.098 1 98.62 132 ARG B N 1
ATOM 3753 C CA . ARG B 1 132 ? 20.922 12.164 6.199 1 98.62 132 ARG B CA 1
ATOM 3754 C C . ARG B 1 132 ? 20.031 13.398 6.199 1 98.62 132 ARG B C 1
ATOM 3756 O O . ARG B 1 132 ? 20.109 14.227 5.289 1 98.62 132 ARG B O 1
ATOM 3763 N N . LEU B 1 133 ? 19.25 13.617 7.207 1 98.56 133 LEU B N 1
ATOM 3764 C CA . LEU B 1 133 ? 18.359 14.766 7.305 1 98.56 133 LEU B CA 1
ATOM 3765 C C . LEU B 1 133 ? 19.141 16.031 7.605 1 98.56 133 LEU B C 1
ATOM 3767 O O . LEU B 1 133 ? 19.984 16.062 8.508 1 98.56 133 LEU B O 1
ATOM 3771 N N . VAL B 1 134 ? 18.938 17.031 6.82 1 98.88 134 VAL B N 1
ATOM 3772 C CA . VAL B 1 134 ? 19.406 18.391 7.039 1 98.88 134 VAL B CA 1
ATOM 3773 C C . VAL B 1 134 ? 18.219 19.312 7.297 1 98.88 134 VAL B C 1
ATOM 3775 O O . VAL B 1 134 ? 17.5 19.672 6.367 1 98.88 134 VAL B O 1
ATOM 3778 N N . THR B 1 135 ? 18.094 19.797 8.547 1 98.62 135 THR B N 1
ATOM 3779 C CA . THR B 1 135 ? 16.844 20.469 8.906 1 98.62 135 THR B CA 1
ATOM 3780 C C . THR B 1 135 ? 17.062 21.984 9.023 1 98.62 135 THR B C 1
ATOM 3782 O O . THR B 1 135 ? 18.156 22.422 9.383 1 98.62 135 THR B O 1
ATOM 3785 N N . VAL B 1 136 ? 16.047 22.703 8.633 1 98.75 136 VAL B N 1
ATOM 3786 C CA . VAL B 1 136 ? 15.977 24.156 8.734 1 98.75 136 VAL B CA 1
ATOM 3787 C C . VAL B 1 136 ? 14.859 24.562 9.695 1 98.75 136 VAL B C 1
ATOM 3789 O O . VAL B 1 136 ? 13.719 24.125 9.539 1 98.75 136 VAL B O 1
ATOM 3792 N N . PRO B 1 137 ? 15.125 25.359 10.727 1 98.12 137 PRO B N 1
ATOM 3793 C CA . PRO B 1 137 ? 14.062 25.781 11.641 1 98.12 137 PRO B CA 1
ATOM 3794 C C . PRO B 1 137 ? 12.969 26.594 10.945 1 98.12 137 PRO B C 1
ATOM 3796 O O . PRO B 1 137 ? 13.25 27.312 9.977 1 98.12 137 PRO B O 1
ATOM 3799 N N . TYR B 1 138 ? 11.773 26.438 11.469 1 97.88 138 TYR B N 1
ATOM 3800 C CA . TYR B 1 138 ? 10.695 27.312 11.039 1 97.88 138 TYR B CA 1
ATOM 3801 C C . TYR B 1 138 ? 11.016 28.766 11.352 1 97.88 138 TYR B C 1
ATOM 3803 O O . TYR B 1 138 ? 11.75 29.062 12.305 1 97.88 138 TYR B O 1
ATOM 3811 N N . ALA B 1 139 ? 10.508 29.656 10.523 1 97 139 ALA B N 1
ATOM 3812 C CA . ALA B 1 139 ? 10.539 31.094 10.773 1 97 139 ALA B CA 1
ATOM 3813 C C . ALA B 1 139 ? 9.125 31.656 10.906 1 97 139 ALA B C 1
ATOM 3815 O O . ALA B 1 139 ? 8.336 31.578 9.961 1 97 139 ALA B O 1
ATOM 3816 N N . ASP B 1 140 ? 8.766 32.188 12.078 1 95.62 140 ASP B N 1
ATOM 3817 C CA . ASP B 1 140 ? 7.445 32.781 12.32 1 95.62 140 ASP B CA 1
ATOM 3818 C C . ASP B 1 140 ? 6.344 31.75 12.016 1 95.62 140 ASP B C 1
ATOM 3820 O O . ASP B 1 140 ? 5.398 32.062 11.281 1 95.62 140 ASP B O 1
ATOM 3824 N N . ASP B 1 141 ? 6.547 30.5 12.453 1 96.12 141 ASP B N 1
ATOM 3825 C CA . ASP B 1 141 ? 5.602 29.391 12.375 1 96.12 141 ASP B CA 1
ATOM 3826 C C . ASP B 1 141 ? 5.348 28.984 10.922 1 96.12 141 ASP B C 1
ATOM 3828 O O . ASP B 1 141 ? 4.316 28.391 10.609 1 96.12 141 ASP B O 1
ATOM 3832 N N . ARG B 1 142 ? 6.273 29.375 10.039 1 97 142 ARG B N 1
ATOM 3833 C CA . ARG B 1 142 ? 6.246 28.953 8.641 1 97 142 ARG B CA 1
ATOM 3834 C C . ARG B 1 142 ? 7.535 28.234 8.258 1 97 142 ARG B C 1
ATOM 3836 O O . ARG B 1 142 ? 8.578 28.453 8.875 1 97 142 ARG B O 1
ATOM 3843 N N . GLU B 1 143 ? 7.395 27.328 7.238 1 98.06 143 GLU B N 1
ATOM 3844 C CA . GLU B 1 143 ? 8.641 26.828 6.668 1 98.06 143 GLU B CA 1
ATOM 3845 C C . GLU B 1 143 ? 9.453 27.953 6.043 1 98.06 143 GLU B C 1
ATOM 3847 O O . GLU B 1 143 ? 8.898 28.844 5.391 1 98.06 143 GLU B O 1
ATOM 3852 N N . ASP B 1 144 ? 10.781 28 6.309 1 98.69 144 ASP B N 1
ATOM 3853 C CA . ASP B 1 144 ? 11.68 29.078 5.891 1 98.69 144 ASP B CA 1
ATOM 3854 C C . ASP B 1 144 ? 12.258 28.797 4.504 1 98.69 144 ASP B C 1
ATOM 3856 O O . ASP B 1 144 ? 13.305 28.156 4.379 1 98.69 144 ASP B O 1
ATOM 3860 N N . LEU B 1 145 ? 11.633 29.375 3.455 1 98.81 145 LEU B N 1
ATOM 3861 C CA . LEU B 1 145 ? 12.031 29.094 2.08 1 98.81 145 LEU B CA 1
ATOM 3862 C C . LEU B 1 145 ? 13.484 29.484 1.842 1 98.81 145 LEU B C 1
ATOM 3864 O O . LEU B 1 145 ? 14.227 28.766 1.171 1 98.81 145 LEU B O 1
ATOM 3868 N N . GLU B 1 146 ? 13.906 30.656 2.35 1 98.62 146 GLU B N 1
ATOM 3869 C CA . GLU B 1 146 ? 15.289 31.094 2.176 1 98.62 146 GLU B CA 1
ATOM 3870 C C . GLU B 1 146 ? 16.266 30.156 2.885 1 98.62 146 GLU B C 1
ATOM 3872 O O . GLU B 1 146 ? 17.328 29.844 2.348 1 98.62 146 GLU B O 1
ATOM 3877 N N . GLY B 1 147 ? 15.914 29.766 4.098 1 98.88 147 GLY B N 1
ATOM 3878 C CA . GLY B 1 147 ? 16.734 28.812 4.824 1 98.88 147 GLY B CA 1
ATOM 3879 C C . GLY B 1 147 ? 16.859 27.469 4.121 1 98.88 147 GLY B C 1
ATOM 3880 O O . GLY B 1 147 ? 17.938 26.891 4.078 1 98.88 147 GLY B O 1
ATOM 3881 N N . LEU B 1 148 ? 15.758 26.984 3.576 1 98.94 148 LEU B N 1
ATOM 3882 C CA . LEU B 1 148 ? 15.766 25.719 2.832 1 98.94 148 LEU B CA 1
ATOM 3883 C C . LEU B 1 148 ? 16.672 25.828 1.61 1 98.94 148 LEU B C 1
ATOM 3885 O O . LEU B 1 148 ? 17.484 24.922 1.356 1 98.94 148 LEU B O 1
ATOM 3889 N N . LEU B 1 149 ? 16.5 26.906 0.877 1 98.88 149 LEU B N 1
ATOM 3890 C CA . LEU B 1 149 ? 17.312 27.109 -0.314 1 98.88 149 LEU B CA 1
ATOM 3891 C C . LEU B 1 149 ? 18.797 27.156 0.045 1 98.88 149 LEU B C 1
ATOM 3893 O O . LEU B 1 149 ? 19.625 26.562 -0.64 1 98.88 149 LEU B O 1
ATOM 3897 N N . ALA B 1 150 ? 19.141 27.859 1.121 1 98.88 150 ALA B N 1
ATOM 3898 C CA . ALA B 1 150 ? 20.531 27.969 1.569 1 98.88 150 ALA B CA 1
ATOM 3899 C C . ALA B 1 150 ? 21.094 26.609 1.956 1 98.88 150 ALA B C 1
ATOM 3901 O O . ALA B 1 150 ? 22.234 26.281 1.646 1 98.88 150 ALA B O 1
ATOM 3902 N N . ALA B 1 151 ? 20.312 25.797 2.646 1 98.94 151 ALA B N 1
ATOM 3903 C CA . ALA B 1 151 ? 20.734 24.469 3.064 1 98.94 151 ALA B CA 1
ATOM 3904 C C . ALA B 1 151 ? 20.969 23.562 1.859 1 98.94 151 ALA B C 1
ATOM 3906 O O . ALA B 1 151 ? 21.922 22.781 1.847 1 98.94 151 ALA B O 1
ATOM 3907 N N . VAL B 1 152 ? 20.094 23.656 0.86 1 98.88 152 VAL B N 1
ATOM 3908 C CA . VAL B 1 152 ? 20.25 22.891 -0.365 1 98.88 152 VAL B CA 1
ATOM 3909 C C . VAL B 1 152 ? 21.594 23.203 -1.005 1 98.88 152 VAL B C 1
ATOM 3911 O O . VAL B 1 152 ? 22.328 22.297 -1.398 1 98.88 152 VAL B O 1
ATOM 3914 N N . GLY B 1 153 ? 21.859 24.484 -1.123 1 98.62 153 GLY B N 1
ATOM 3915 C CA . GLY B 1 153 ? 23.125 24.891 -1.705 1 98.62 153 GLY B CA 1
ATOM 3916 C C . GLY B 1 153 ? 24.328 24.438 -0.902 1 98.62 153 GLY B C 1
ATOM 3917 O O . GLY B 1 153 ? 25.297 23.906 -1.462 1 98.62 153 GLY B O 1
ATOM 3918 N N . ARG B 1 154 ? 24.266 24.625 0.403 1 98.69 154 ARG B N 1
ATOM 3919 C CA . ARG B 1 154 ? 25.359 24.297 1.3 1 98.69 154 ARG B CA 1
ATOM 3920 C C . ARG B 1 154 ? 25.688 22.797 1.233 1 98.69 154 ARG B C 1
ATOM 3922 O O . ARG B 1 154 ? 26.859 22.406 1.252 1 98.69 154 ARG B O 1
ATOM 3929 N N . GLU B 1 155 ? 24.656 21.953 1.07 1 98.69 155 GLU B N 1
ATOM 3930 C CA . GLU B 1 155 ? 24.828 20.516 1.174 1 98.69 155 GLU B CA 1
ATOM 3931 C C . GLU B 1 155 ? 24.875 19.859 -0.206 1 98.69 155 GLU B C 1
ATOM 3933 O O . GLU B 1 155 ? 25.094 18.656 -0.322 1 98.69 155 GLU B O 1
ATOM 3938 N N . ASN B 1 156 ? 24.688 20.672 -1.261 1 98.5 156 ASN B N 1
ATOM 3939 C CA . ASN B 1 156 ? 24.469 20.094 -2.58 1 98.5 156 ASN B CA 1
ATOM 3940 C C . ASN B 1 156 ? 23.453 18.953 -2.525 1 98.5 156 ASN B C 1
ATOM 3942 O O . ASN B 1 156 ? 23.75 17.828 -2.963 1 98.5 156 ASN B O 1
ATOM 3946 N N . ALA B 1 157 ? 22.281 19.203 -1.894 1 98.81 157 ALA B N 1
ATOM 3947 C CA . ALA B 1 157 ? 21.312 18.172 -1.559 1 98.81 157 ALA B CA 1
ATOM 3948 C C . ALA B 1 157 ? 20.547 17.719 -2.801 1 98.81 157 ALA B C 1
ATOM 3950 O O . ALA B 1 157 ? 20.047 18.531 -3.572 1 98.81 157 ALA B O 1
ATOM 3951 N N . PRO B 1 158 ? 20.422 16.422 -3.02 1 98.81 158 PRO B N 1
ATOM 3952 C CA . PRO B 1 158 ? 19.672 15.93 -4.168 1 98.81 158 PRO B CA 1
ATOM 3953 C C . PRO B 1 158 ? 18.156 16.016 -3.959 1 98.81 158 PRO B C 1
ATOM 3955 O O . PRO B 1 158 ? 17.391 15.859 -4.91 1 98.81 158 PRO B O 1
ATOM 3958 N N . LEU B 1 159 ? 17.703 16.281 -2.766 1 98.94 159 LEU B N 1
ATOM 3959 C CA . LEU B 1 159 ? 16.297 16.234 -2.438 1 98.94 159 LEU B CA 1
ATOM 3960 C C . LEU B 1 159 ? 15.945 17.281 -1.377 1 98.94 159 LEU B C 1
ATOM 3962 O O . LEU B 1 159 ? 16.688 17.453 -0.41 1 98.94 159 LEU B O 1
ATOM 3966 N N . VAL B 1 160 ? 14.867 18.047 -1.578 1 98.94 160 VAL B N 1
ATOM 3967 C CA . VAL B 1 160 ? 14.312 18.969 -0.606 1 98.94 160 VAL B CA 1
ATOM 3968 C C . VAL B 1 160 ? 12.805 18.797 -0.526 1 98.94 160 VAL B C 1
ATOM 3970 O O . VAL B 1 160 ? 12.148 18.547 -1.537 1 98.94 160 VAL B O 1
ATOM 3973 N N . TYR B 1 161 ? 12.258 18.875 0.673 1 98.94 161 TYR B N 1
ATOM 3974 C CA . TYR B 1 161 ? 10.836 18.688 0.944 1 98.94 161 TYR B CA 1
ATOM 3975 C C . TYR B 1 161 ? 10.203 20 1.413 1 98.94 161 TYR B C 1
ATOM 3977 O O . TYR B 1 161 ? 10.75 20.688 2.279 1 98.94 161 TYR B O 1
ATOM 3985 N N . LEU B 1 162 ? 9.086 20.375 0.817 1 98.88 162 LEU B N 1
ATOM 3986 C CA . LEU B 1 162 ? 8.273 21.516 1.194 1 98.88 162 LEU B CA 1
ATOM 3987 C C . LEU B 1 162 ? 6.793 21.172 1.188 1 98.88 162 LEU B C 1
ATOM 3989 O O . LEU B 1 162 ? 6.273 20.656 0.191 1 98.88 162 LEU B O 1
ATOM 3993 N N . ALA B 1 163 ? 6.125 21.391 2.285 1 98.62 163 ALA B N 1
ATOM 3994 C CA . ALA B 1 163 ? 4.672 21.234 2.348 1 98.62 163 ALA B CA 1
ATOM 3995 C C . ALA B 1 163 ? 3.975 22.594 2.252 1 98.62 163 ALA B C 1
ATOM 3997 O O . ALA B 1 163 ? 4.242 23.484 3.053 1 98.62 163 ALA B O 1
ATOM 3998 N N . ASN B 1 164 ? 3.102 22.766 1.335 1 98.5 164 ASN B N 1
ATOM 3999 C CA . ASN B 1 164 ? 2.354 24.016 1.16 1 98.5 164 ASN B CA 1
ATOM 4000 C C . ASN B 1 164 ? 0.931 23.75 0.676 1 98.5 164 ASN B C 1
ATOM 4002 O O . ASN B 1 164 ? 0.714 23.469 -0.506 1 98.5 164 ASN B O 1
ATOM 4006 N N . PRO B 1 165 ? -0.115 23.859 1.53 1 98.31 165 PRO B N 1
ATOM 4007 C CA . PRO B 1 165 ? -0.076 24.375 2.902 1 98.31 165 PRO B CA 1
ATOM 4008 C C . PRO B 1 165 ? 0.72 23.484 3.846 1 98.31 165 PRO B C 1
ATOM 4010 O O . PRO B 1 165 ? 0.836 22.281 3.604 1 98.31 165 PRO B O 1
ATOM 4013 N N . ASP B 1 166 ? 1.194 24.125 4.895 1 97.94 166 ASP B N 1
ATOM 4014 C CA . ASP B 1 166 ? 2.15 23.484 5.797 1 97.94 166 ASP B CA 1
ATOM 4015 C C . ASP B 1 166 ? 1.447 22.547 6.77 1 97.94 166 ASP B C 1
ATOM 4017 O O . ASP B 1 166 ? 0.379 22.875 7.293 1 97.94 166 ASP B O 1
ATOM 4021 N N . ASN B 1 167 ? 1.915 21.422 6.965 1 97.12 167 ASN B N 1
ATOM 4022 C CA . ASN B 1 167 ? 1.763 20.547 8.117 1 97.12 167 ASN B CA 1
ATOM 4023 C C . ASN B 1 167 ? 3.066 20.406 8.898 1 97.12 167 ASN B C 1
ATOM 4025 O O . ASN B 1 167 ? 4.062 19.906 8.367 1 97.12 167 ASN B O 1
ATOM 4029 N N . PRO B 1 168 ? 3.053 20.969 10.07 1 97.12 168 PRO B N 1
ATOM 4030 C CA . PRO B 1 168 ? 1.958 20.797 11.031 1 97.12 168 PRO B CA 1
ATOM 4031 C C . PRO B 1 168 ? 1.381 22.141 11.5 1 97.12 168 PRO B C 1
ATOM 4033 O O . PRO B 1 168 ? 0.529 22.172 12.391 1 97.12 168 PRO B O 1
ATOM 4036 N N . MET B 1 169 ? 1.778 23.25 10.93 1 98.12 169 MET B N 1
ATOM 4037 C CA . MET B 1 169 ? 1.423 24.531 11.555 1 98.12 169 MET B CA 1
ATOM 4038 C C . MET B 1 169 ? 0.27 25.188 10.812 1 98.12 169 MET B C 1
ATOM 4040 O O . MET B 1 169 ? -0.318 26.156 11.312 1 98.12 169 MET B O 1
ATOM 4044 N N . GLY B 1 170 ? -0.055 24.719 9.633 1 98.12 170 GLY B N 1
ATOM 4045 C CA . GLY B 1 170 ? -1.234 25.188 8.922 1 98.12 170 GLY B CA 1
ATOM 4046 C C . GLY B 1 170 ? -0.966 26.391 8.047 1 98.12 170 GLY B C 1
ATOM 4047 O O . GLY B 1 170 ? -1.815 26.797 7.246 1 98.12 170 GLY B O 1
ATOM 4048 N N . SER B 1 171 ? 0.26 26.984 8.094 1 97.88 171 SER B N 1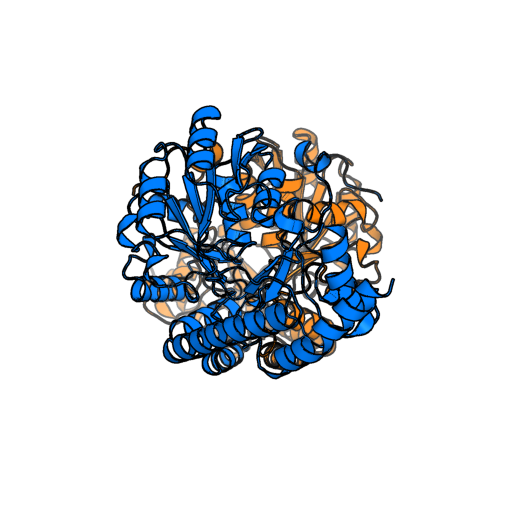
ATOM 4049 C CA . SER B 1 171 ? 0.615 28.172 7.332 1 97.88 171 SER B CA 1
ATOM 4050 C C . SER B 1 171 ? 0.716 27.859 5.844 1 97.88 171 SER B C 1
ATOM 4052 O O . SER B 1 171 ? 0.611 26.703 5.434 1 97.88 171 SER B O 1
ATOM 4054 N N . TRP B 1 172 ? 0.81 28.891 5.031 1 98.19 172 TRP B N 1
ATOM 4055 C CA . TRP B 1 172 ? 1.034 28.703 3.6 1 98.19 172 TRP B CA 1
ATOM 4056 C C . TRP B 1 172 ? 1.803 29.891 3.016 1 98.19 172 TRP B C 1
ATOM 4058 O O . TRP B 1 172 ? 1.866 30.953 3.627 1 98.19 172 TRP B O 1
ATOM 4068 N N . TRP B 1 173 ? 2.506 29.672 2.002 1 98.44 173 TRP B N 1
ATOM 4069 C CA . TRP B 1 173 ? 3.105 30.719 1.167 1 98.44 173 TRP B CA 1
ATOM 4070 C C . TRP B 1 173 ? 2.246 30.984 -0.064 1 98.44 173 TRP B C 1
ATOM 4072 O O . TRP B 1 173 ? 1.59 30.078 -0.583 1 98.44 173 TRP B O 1
ATOM 4082 N N . PRO B 1 174 ? 2.289 32.281 -0.543 1 98.19 174 PRO B N 1
ATOM 4083 C CA . PRO B 1 174 ? 1.663 32.5 -1.846 1 98.19 174 PRO B CA 1
ATOM 4084 C C . PRO B 1 174 ? 2.299 31.688 -2.967 1 98.19 174 PRO B C 1
ATOM 4086 O O . PRO B 1 174 ? 3.51 31.453 -2.955 1 98.19 174 PRO B O 1
ATOM 4089 N N . ALA B 1 175 ? 1.498 31.312 -3.939 1 98.31 175 ALA B N 1
ATOM 4090 C CA . ALA B 1 175 ? 1.915 30.484 -5.059 1 98.31 175 ALA B CA 1
ATOM 4091 C C . ALA B 1 175 ? 3.164 31.047 -5.73 1 98.31 175 ALA B C 1
ATOM 4093 O O . ALA B 1 175 ? 4.059 30.297 -6.121 1 98.31 175 ALA B O 1
ATOM 4094 N N . GLU B 1 176 ? 3.217 32.312 -5.875 1 98.19 176 GLU B N 1
ATOM 4095 C CA . GLU B 1 176 ? 4.336 32.938 -6.559 1 98.19 176 GLU B CA 1
ATOM 4096 C C . GLU B 1 176 ? 5.648 32.688 -5.828 1 98.19 176 GLU B C 1
ATOM 4098 O O . GLU B 1 176 ? 6.695 32.531 -6.457 1 98.19 176 GLU B O 1
ATOM 4103 N N . ARG B 1 177 ? 5.602 32.688 -4.52 1 98.5 177 ARG B N 1
ATOM 4104 C CA . ARG B 1 177 ? 6.793 32.406 -3.719 1 98.5 177 ARG B CA 1
ATOM 4105 C C . ARG B 1 177 ? 7.227 30.953 -3.85 1 98.5 177 ARG B C 1
ATOM 4107 O O . ARG B 1 177 ? 8.422 30.656 -3.877 1 98.5 177 ARG B O 1
ATOM 4114 N N . VAL B 1 178 ? 6.277 30.078 -3.906 1 98.75 178 VAL B N 1
ATOM 4115 C CA . VAL B 1 178 ? 6.562 28.656 -4.066 1 98.75 178 VAL B CA 1
ATOM 4116 C C . VAL B 1 178 ? 7.207 28.406 -5.43 1 98.75 178 VAL B C 1
ATOM 4118 O O . VAL B 1 178 ? 8.188 27.672 -5.535 1 98.75 178 VAL B O 1
ATOM 4121 N N . VAL B 1 179 ? 6.645 29.016 -6.441 1 98.81 179 VAL B N 1
ATOM 4122 C CA . VAL B 1 179 ? 7.176 28.875 -7.793 1 98.81 179 VAL B CA 1
ATOM 4123 C C . VAL B 1 179 ? 8.594 29.438 -7.852 1 98.81 179 VAL B C 1
ATOM 4125 O O . VAL B 1 179 ? 9.492 28.828 -8.438 1 98.81 179 VAL B O 1
ATOM 4128 N N . ALA B 1 180 ? 8.789 30.609 -7.254 1 98.75 180 ALA B N 1
ATOM 4129 C CA . ALA B 1 180 ? 10.117 31.219 -7.219 1 98.75 180 ALA B CA 1
ATOM 4130 C C . ALA B 1 180 ? 11.117 30.312 -6.512 1 98.75 180 ALA B C 1
ATOM 4132 O O . ALA B 1 180 ? 12.266 30.188 -6.941 1 98.75 180 ALA B O 1
ATOM 4133 N N . PHE B 1 181 ? 10.742 29.75 -5.449 1 98.81 181 PHE B N 1
ATOM 4134 C CA . PHE B 1 181 ? 11.57 28.812 -4.723 1 98.81 181 PHE B CA 1
ATOM 4135 C C . PHE B 1 181 ? 11.969 27.641 -5.613 1 98.81 181 PHE B C 1
ATOM 4137 O O . PHE B 1 181 ? 13.148 27.297 -5.703 1 98.81 181 PHE B O 1
ATOM 4144 N N . ALA B 1 182 ? 10.945 27.016 -6.281 1 98.81 182 ALA B N 1
ATOM 4145 C CA . ALA B 1 182 ? 11.195 25.891 -7.184 1 98.81 182 ALA B CA 1
ATOM 4146 C C . ALA B 1 182 ? 12.18 26.281 -8.281 1 98.81 182 ALA B C 1
ATOM 4148 O O . ALA B 1 182 ? 13.078 25.5 -8.617 1 98.81 182 ALA B O 1
ATOM 4149 N N . GLN B 1 183 ? 12.047 27.453 -8.812 1 98.44 183 GLN B N 1
ATOM 4150 C CA . GLN B 1 183 ? 12.875 27.922 -9.914 1 98.44 183 GLN B CA 1
ATOM 4151 C C . GLN B 1 183 ? 14.297 28.219 -9.445 1 98.44 183 GLN B C 1
ATOM 4153 O O . GLN B 1 183 ? 15.25 28.109 -10.219 1 98.44 183 GLN B O 1
ATOM 4158 N N . ALA B 1 184 ? 14.414 28.5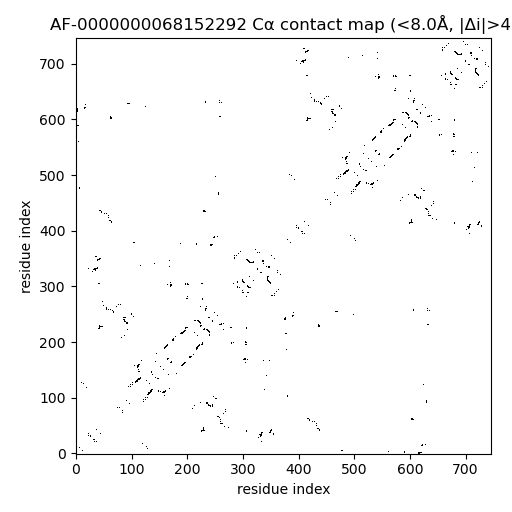62 -8.195 1 98.75 184 ALA B N 1
ATOM 4159 C CA . ALA B 1 184 ? 15.719 28.922 -7.645 1 98.75 184 ALA B CA 1
ATOM 4160 C C . ALA B 1 184 ? 16.547 27.688 -7.305 1 98.75 184 ALA B C 1
ATOM 4162 O O . ALA B 1 184 ? 17.766 27.766 -7.129 1 98.75 184 ALA B O 1
ATOM 4163 N N . LEU B 1 185 ? 15.938 26.547 -7.184 1 98.81 185 LEU B N 1
ATOM 4164 C CA . LEU B 1 185 ? 16.641 25.312 -6.855 1 98.81 185 LEU B CA 1
ATOM 4165 C C . LEU B 1 185 ? 17.516 24.859 -8.016 1 98.81 185 LEU B C 1
ATOM 4167 O O . LEU B 1 185 ? 17.141 24.984 -9.18 1 98.81 185 LEU B O 1
ATOM 4171 N N . PRO B 1 186 ? 18.719 24.344 -7.691 1 98.25 186 PRO B N 1
ATOM 4172 C CA . PRO B 1 186 ? 19.484 23.688 -8.766 1 98.25 186 PRO B CA 1
ATOM 4173 C C . PRO B 1 186 ? 18.703 22.578 -9.445 1 98.25 186 PRO B C 1
ATOM 4175 O O . PRO B 1 186 ? 17.953 21.844 -8.789 1 98.25 186 PRO B O 1
ATOM 4178 N N . GLU B 1 187 ? 18.969 22.359 -10.75 1 97.25 187 GLU B N 1
ATOM 4179 C CA . GLU B 1 187 ? 18.297 21.297 -11.5 1 97.25 187 GLU B CA 1
ATOM 4180 C C . GLU B 1 187 ? 18.641 19.922 -10.93 1 97.25 187 GLU B C 1
ATOM 4182 O O . GLU B 1 187 ? 17.922 18.938 -11.188 1 97.25 187 GLU B O 1
ATOM 4187 N N . THR B 1 188 ? 19.656 19.891 -10.141 1 97.94 188 THR B N 1
ATOM 4188 C CA . THR B 1 188 ? 20.125 18.625 -9.578 1 97.94 188 THR B CA 1
ATOM 4189 C C . THR B 1 188 ? 19.469 18.359 -8.234 1 97.94 188 THR B C 1
ATOM 4191 O O . THR B 1 188 ? 19.766 17.359 -7.582 1 97.94 188 THR B O 1
ATOM 4194 N N . THR B 1 189 ? 18.594 19.203 -7.793 1 98.88 189 THR B N 1
ATOM 4195 C CA . THR B 1 189 ? 17.844 19 -6.559 1 98.88 189 THR B CA 1
ATOM 4196 C C . THR B 1 189 ? 16.359 18.797 -6.863 1 98.88 189 THR B C 1
ATOM 4198 O O . THR B 1 189 ? 15.719 19.656 -7.465 1 98.88 189 THR B O 1
ATOM 4201 N N . LEU B 1 190 ? 15.844 17.625 -6.484 1 98.94 190 LEU B N 1
ATOM 4202 C CA . LEU B 1 190 ? 14.422 17.344 -6.637 1 98.94 190 LEU B CA 1
ATOM 4203 C C . LEU B 1 190 ? 13.609 18.016 -5.531 1 98.94 190 LEU B C 1
ATOM 4205 O O . LEU B 1 190 ? 13.898 17.828 -4.348 1 98.94 190 LEU B O 1
ATOM 4209 N N . LEU B 1 191 ? 12.656 18.828 -5.891 1 98.94 191 LEU B N 1
ATOM 4210 C CA . LEU B 1 191 ? 11.68 19.375 -4.953 1 98.94 191 LEU B CA 1
ATOM 4211 C C . LEU B 1 191 ? 10.477 18.453 -4.82 1 98.94 191 LEU B C 1
ATOM 4213 O O . LEU B 1 191 ? 9.789 18.172 -5.809 1 98.94 191 LEU B O 1
ATOM 4217 N N . VAL B 1 192 ? 10.25 17.953 -3.666 1 98.94 192 VAL B N 1
ATOM 4218 C CA . VAL B 1 192 ? 8.953 17.391 -3.33 1 98.94 192 VAL B CA 1
ATOM 4219 C C . VAL B 1 192 ? 8.047 18.484 -2.756 1 98.94 192 VAL B C 1
ATOM 4221 O O . VAL B 1 192 ? 8.25 18.938 -1.629 1 98.94 192 VAL B O 1
ATOM 4224 N N . LEU B 1 193 ? 7.141 18.875 -3.521 1 98.94 193 LEU B N 1
ATOM 4225 C CA . LEU B 1 193 ? 6.125 19.828 -3.074 1 98.94 193 LEU B CA 1
ATOM 4226 C C . LEU B 1 193 ? 4.863 19.094 -2.627 1 98.94 193 LEU B C 1
ATOM 4228 O O . LEU B 1 193 ? 4.082 18.625 -3.459 1 98.94 193 LEU B O 1
ATOM 4232 N N . ASP B 1 194 ? 4.68 18.969 -1.328 1 98.81 194 ASP B N 1
ATOM 4233 C CA . ASP B 1 194 ? 3.533 18.297 -0.733 1 98.81 194 ASP B CA 1
ATOM 4234 C C . ASP B 1 194 ? 2.326 19.234 -0.658 1 98.81 194 ASP B C 1
ATOM 4236 O O . ASP B 1 194 ? 2.32 20.188 0.122 1 98.81 194 ASP B O 1
ATOM 4240 N N . GLU B 1 195 ? 1.334 18.906 -1.431 1 98.75 195 GLU B N 1
ATOM 4241 C CA . GLU B 1 195 ? 0.131 19.719 -1.532 1 98.75 195 GLU B CA 1
ATOM 4242 C C . GLU B 1 195 ? -1.091 18.984 -1.002 1 98.75 195 GLU B C 1
ATOM 4244 O O . GLU B 1 195 ? -2.182 19.078 -1.567 1 98.75 195 GLU B O 1
ATOM 4249 N N . ALA B 1 196 ? -0.899 18.219 0.11 1 98.62 196 ALA B N 1
ATOM 4250 C CA . ALA B 1 196 ? -1.949 17.391 0.696 1 98.62 196 ALA B CA 1
ATOM 4251 C C . ALA B 1 196 ? -3.189 18.219 1.016 1 98.62 196 ALA B C 1
ATOM 4253 O O . ALA B 1 196 ? -4.312 17.703 0.974 1 98.62 196 ALA B O 1
ATOM 4254 N N . TYR B 1 197 ? -3.004 19.547 1.284 1 98.62 197 TYR B N 1
ATOM 4255 C CA . TYR B 1 197 ? -4.109 20.359 1.758 1 98.62 197 TYR B CA 1
ATOM 4256 C C . TYR B 1 197 ? -4.52 21.391 0.703 1 98.62 197 TYR B C 1
ATOM 4258 O O . TYR B 1 197 ? -5.102 22.422 1.027 1 98.62 197 TYR B O 1
ATOM 4266 N N . CYS B 1 198 ? -4.23 21.094 -0.548 1 97.88 198 CYS B N 1
ATOM 4267 C CA . CYS B 1 198 ? -4.453 22.062 -1.619 1 97.88 198 CYS B CA 1
ATOM 4268 C C . CYS B 1 198 ? -5.934 22.422 -1.731 1 97.88 198 CYS B C 1
ATOM 4270 O O . CYS B 1 198 ? -6.277 23.562 -2.01 1 97.88 198 CYS B O 1
ATOM 4272 N N . GLU B 1 199 ? -6.859 21.5 -1.438 1 98 199 GLU B N 1
ATOM 4273 C CA . GLU B 1 199 ? -8.289 21.75 -1.621 1 98 199 GLU B CA 1
ATOM 4274 C C . GLU B 1 199 ? -8.812 22.719 -0.567 1 98 199 GLU B C 1
ATOM 4276 O O . GLU B 1 199 ? -9.82 23.406 -0.791 1 98 199 GLU B O 1
ATOM 4281 N N . THR B 1 200 ? -8.141 22.75 0.552 1 98.31 200 THR B N 1
ATOM 4282 C CA . THR B 1 200 ? -8.625 23.578 1.653 1 98.31 200 THR B CA 1
ATOM 4283 C C . THR B 1 200 ? -7.934 24.938 1.652 1 98.31 200 THR B C 1
ATOM 4285 O O . THR B 1 200 ? -8.273 25.812 2.451 1 98.31 200 THR B O 1
ATOM 4288 N N . ALA B 1 201 ? -7 25.156 0.808 1 97.75 201 ALA B N 1
ATOM 4289 C CA . ALA B 1 201 ? -6.164 26.359 0.79 1 97.75 201 ALA B CA 1
ATOM 4290 C C . ALA B 1 201 ? -6.832 27.484 -0.001 1 97.75 201 ALA B C 1
ATOM 4292 O O . ALA B 1 201 ? -7.672 27.219 -0.868 1 97.75 201 ALA B O 1
ATOM 4293 N N . PRO B 1 202 ? -6.508 28.75 0.385 1 96.06 202 PRO B N 1
ATOM 4294 C CA . PRO B 1 202 ? -6.922 29.812 -0.527 1 96.06 202 PRO B CA 1
ATOM 4295 C C . PRO B 1 202 ? -6.324 29.656 -1.925 1 96.06 202 PRO B C 1
ATOM 4297 O O . PRO B 1 202 ? -5.258 29.062 -2.082 1 96.06 202 PRO B O 1
ATOM 4300 N N . ARG B 1 203 ? -7.008 30.156 -2.893 1 92.31 203 ARG B N 1
ATOM 4301 C CA . ARG B 1 203 ? -6.617 29.984 -4.289 1 92.31 203 ARG B CA 1
ATOM 4302 C C . ARG B 1 203 ? -5.203 30.516 -4.527 1 92.31 203 ARG B C 1
ATOM 4304 O O . ARG B 1 203 ? -4.465 29.953 -5.348 1 92.31 203 ARG B O 1
ATOM 4311 N N . ASP B 1 204 ? -4.816 31.484 -3.881 1 92.31 204 ASP B N 1
ATOM 4312 C CA . ASP B 1 204 ? -3.535 32.125 -4.145 1 92.31 204 ASP B CA 1
ATOM 4313 C C . ASP B 1 204 ? -2.383 31.328 -3.533 1 92.31 204 ASP B C 1
ATOM 4315 O O . ASP B 1 204 ? -1.214 31.656 -3.754 1 92.31 204 ASP B O 1
ATOM 4319 N N . ALA B 1 205 ? -2.645 30.266 -2.805 1 95 205 ALA B N 1
ATOM 4320 C CA . ALA B 1 205 ? -1.607 29.422 -2.217 1 95 205 ALA B CA 1
ATOM 4321 C C . ALA B 1 205 ? -1.159 28.344 -3.195 1 95 205 ALA B C 1
ATOM 4323 O O . ALA B 1 205 ? -0.113 27.719 -3.004 1 95 205 ALA B O 1
ATOM 4324 N N . LEU B 1 206 ? -1.881 28.078 -4.223 1 96.12 206 LEU B N 1
ATOM 4325 C CA . LEU B 1 206 ? -1.642 26.922 -5.082 1 96.12 206 LEU B CA 1
ATOM 4326 C C . LEU B 1 206 ? -0.985 27.344 -6.391 1 96.12 206 LEU B C 1
ATOM 4328 O O . LEU B 1 206 ? -1.587 28.062 -7.184 1 96.12 206 LEU B O 1
ATOM 4332 N N . PRO B 1 207 ? 0.218 26.922 -6.641 1 97.94 207 PRO B N 1
ATOM 4333 C CA . PRO B 1 207 ? 0.787 27.172 -7.969 1 97.94 207 PRO B CA 1
ATOM 4334 C C . PRO B 1 207 ? -0.048 26.562 -9.094 1 97.94 207 PRO B C 1
ATOM 4336 O O . PRO B 1 207 ? -0.506 25.422 -8.977 1 97.94 207 PRO B O 1
ATOM 4339 N N . PRO B 1 208 ? -0.229 27.344 -10.156 1 97.31 208 PRO B N 1
ATOM 4340 C CA . PRO B 1 208 ? -0.86 26.719 -11.32 1 97.31 208 PRO B CA 1
ATOM 4341 C C . PRO B 1 208 ? -0.11 25.469 -11.805 1 97.31 208 PRO B C 1
ATOM 4343 O O . PRO B 1 208 ? 1.119 25.422 -11.711 1 97.31 208 PRO B O 1
ATOM 4346 N N . ILE B 1 209 ? -0.854 24.516 -12.32 1 97.44 209 ILE B N 1
ATOM 4347 C CA . ILE B 1 209 ? -0.257 23.266 -12.758 1 97.44 209 ILE B CA 1
ATOM 4348 C C . ILE B 1 209 ? 0.846 23.547 -13.773 1 97.44 209 ILE B C 1
ATOM 4350 O O . ILE B 1 209 ? 1.936 22.969 -13.688 1 97.44 209 ILE B O 1
ATOM 4354 N N . GLU B 1 210 ? 0.641 24.422 -14.703 1 96.75 210 GLU B N 1
ATOM 4355 C CA . GLU B 1 210 ? 1.534 24.688 -15.828 1 96.75 210 GLU B CA 1
ATOM 4356 C C . GLU B 1 210 ? 2.83 25.344 -15.359 1 96.75 210 GLU B C 1
ATOM 4358 O O . GLU B 1 210 ? 3.832 25.328 -16.078 1 96.75 210 GLU B O 1
ATOM 4363 N N . SER B 1 211 ? 2.82 25.906 -14.18 1 97.56 211 SER B N 1
ATOM 4364 C CA . SER B 1 211 ? 3.982 26.641 -13.703 1 97.56 211 SER B CA 1
ATOM 4365 C C . SER B 1 211 ? 5.141 25.703 -13.383 1 97.56 211 SER B C 1
ATOM 4367 O O . SER B 1 211 ? 6.305 26.109 -13.422 1 97.56 211 SER B O 1
ATOM 4369 N N . LEU B 1 212 ? 4.832 24.469 -13.086 1 98.12 212 LEU B N 1
ATOM 4370 C CA . LEU B 1 212 ? 5.891 23.594 -12.594 1 98.12 212 LEU B CA 1
ATOM 4371 C C . LEU B 1 212 ? 5.848 22.234 -13.297 1 98.12 212 LEU B C 1
ATOM 4373 O O . LEU B 1 212 ? 6.75 21.406 -13.125 1 98.12 212 LEU B O 1
ATOM 4377 N N . ILE B 1 213 ? 4.867 21.938 -14.188 1 98.06 213 ILE B N 1
ATOM 4378 C CA . ILE B 1 213 ? 4.578 20.609 -14.719 1 98.06 213 ILE B CA 1
ATOM 4379 C C . ILE B 1 213 ? 5.707 20.172 -15.641 1 98.06 213 ILE B C 1
ATOM 4381 O O . ILE B 1 213 ? 5.93 18.969 -15.836 1 98.06 213 ILE B O 1
ATOM 4385 N N . ASP B 1 214 ? 6.449 21.109 -16.219 1 97.38 214 ASP B N 1
ATOM 4386 C CA . ASP B 1 214 ? 7.488 20.766 -17.188 1 97.38 214 ASP B CA 1
ATOM 4387 C C . ASP B 1 214 ? 8.867 20.766 -16.531 1 97.38 214 ASP B C 1
ATOM 4389 O O . ASP B 1 214 ? 9.883 20.609 -17.203 1 97.38 214 ASP B O 1
ATOM 4393 N N . LYS B 1 215 ? 8.961 20.938 -15.227 1 98.25 215 LYS B N 1
ATOM 4394 C CA . LYS B 1 215 ? 10.227 20.875 -14.516 1 98.25 215 LYS B CA 1
ATOM 4395 C C . LYS B 1 215 ? 10.531 19.453 -14.039 1 98.25 215 LYS B C 1
ATOM 4397 O O . LYS B 1 215 ? 9.883 18.953 -13.117 1 98.25 215 LYS B O 1
ATOM 4402 N N . PRO B 1 216 ? 11.594 18.891 -14.594 1 98.19 216 PRO B N 1
ATOM 4403 C CA . PRO B 1 216 ? 11.852 17.5 -14.25 1 98.19 216 PRO B CA 1
ATOM 4404 C C . PRO B 1 216 ? 12.242 17.297 -12.789 1 98.19 216 PRO B C 1
ATOM 4406 O O . PRO B 1 216 ? 12.156 16.188 -12.266 1 98.19 216 PRO B O 1
ATOM 4409 N N . ASN B 1 217 ? 12.703 18.391 -12.141 1 98.69 217 ASN B N 1
ATOM 4410 C CA . ASN B 1 217 ? 13.148 18.281 -10.758 1 98.69 217 ASN B CA 1
ATOM 4411 C C . ASN B 1 217 ? 12.07 18.734 -9.773 1 98.69 217 ASN B C 1
ATOM 4413 O O . ASN B 1 217 ? 12.383 19.172 -8.664 1 98.69 217 ASN B O 1
ATOM 4417 N N . VAL B 1 218 ? 10.797 18.719 -10.172 1 98.88 218 VAL B N 1
ATOM 4418 C CA . VAL B 1 218 ? 9.688 19.016 -9.273 1 98.88 218 VAL B CA 1
ATOM 4419 C C . VAL B 1 218 ? 8.672 17.875 -9.289 1 98.88 218 VAL B C 1
ATOM 4421 O O . VAL B 1 218 ? 8.219 17.469 -10.359 1 98.88 218 VAL B O 1
ATOM 4424 N N . ILE B 1 219 ? 8.383 17.328 -8.164 1 98.94 219 ILE B N 1
ATOM 4425 C CA . ILE B 1 219 ? 7.262 16.422 -7.961 1 98.94 219 ILE B CA 1
ATOM 4426 C C . ILE B 1 219 ? 6.25 17.047 -7.004 1 98.94 219 ILE B C 1
ATOM 4428 O O . ILE B 1 219 ? 6.574 17.328 -5.848 1 98.94 219 ILE B O 1
ATOM 4432 N N . ARG B 1 220 ? 5.07 17.328 -7.516 1 98.94 220 ARG B N 1
ATOM 4433 C CA . ARG B 1 220 ? 3.961 17.781 -6.684 1 98.94 220 ARG B CA 1
ATOM 4434 C C . ARG B 1 220 ? 3.113 16.594 -6.211 1 98.94 220 ARG B C 1
ATOM 4436 O O . ARG B 1 220 ? 2.725 15.75 -7.012 1 98.94 220 ARG B O 1
ATOM 4443 N N . ALA B 1 221 ? 2.846 16.484 -4.902 1 98.88 221 ALA B N 1
ATOM 4444 C CA . ALA B 1 221 ? 2.1 15.367 -4.348 1 98.88 221 ALA B CA 1
ATOM 4445 C C . ALA B 1 221 ? 0.745 15.812 -3.809 1 98.88 221 ALA B C 1
ATOM 4447 O O . ALA B 1 221 ? 0.661 16.797 -3.064 1 98.88 221 ALA B O 1
ATOM 4448 N N . ARG B 1 222 ? -0.316 15.141 -4.188 1 98.81 222 ARG B N 1
ATOM 4449 C CA . ARG B 1 222 ? -1.678 15.398 -3.734 1 98.81 222 ARG B CA 1
ATOM 4450 C C . ARG B 1 222 ? -2.359 14.117 -3.271 1 98.81 222 ARG B C 1
ATOM 4452 O O . ARG B 1 222 ? -1.836 13.023 -3.479 1 98.81 222 ARG B O 1
ATOM 4459 N N . THR B 1 223 ? -3.506 14.258 -2.564 1 98.62 223 THR B N 1
ATOM 4460 C CA . THR B 1 223 ? -4.113 13.094 -1.936 1 98.62 223 THR B CA 1
ATOM 4461 C C . THR B 1 223 ? -5.633 13.242 -1.874 1 98.62 223 THR B C 1
ATOM 4463 O O . THR B 1 223 ? -6.16 14.344 -2.039 1 98.62 223 THR B O 1
ATOM 4466 N N . PHE B 1 224 ? -6.281 12.172 -1.667 1 98.81 224 PHE B N 1
ATOM 4467 C CA . PHE B 1 224 ? -7.715 12.156 -1.402 1 98.81 224 PHE B CA 1
ATOM 4468 C C . PHE B 1 224 ? -7.988 12.023 0.091 1 98.81 224 PHE B C 1
ATOM 4470 O O . PHE B 1 224 ? -9.148 11.922 0.509 1 98.81 224 PHE B O 1
ATOM 4477 N N . SER B 1 225 ? -7.02 12.086 0.938 1 98.44 225 SER B N 1
ATOM 4478 C CA . SER B 1 225 ? -7.098 11.734 2.352 1 98.44 225 SER B CA 1
ATOM 4479 C C . SER B 1 225 ? -7.723 12.852 3.174 1 98.44 225 SER B C 1
ATOM 4481 O O . SER B 1 225 ? -8.227 12.617 4.273 1 98.44 225 SER B O 1
ATOM 4483 N N . LYS B 1 226 ? -7.672 14.117 2.648 1 98.5 226 LYS B N 1
ATOM 4484 C CA . LYS B 1 226 ? -8.023 15.266 3.477 1 98.5 226 LYS B CA 1
ATOM 4485 C C . LYS B 1 226 ? -9.406 15.805 3.117 1 98.5 226 LYS B C 1
ATOM 4487 O O . LYS B 1 226 ? -10.422 15.164 3.416 1 98.5 226 LYS B O 1
ATOM 4492 N N . ALA B 1 227 ? -9.484 16.734 2.205 1 98.5 227 ALA B N 1
ATOM 4493 C CA . ALA B 1 227 ? -10.773 17.344 1.896 1 98.5 227 ALA B CA 1
ATOM 4494 C C . ALA B 1 227 ? -11.773 16.312 1.386 1 98.5 227 ALA B C 1
ATOM 4496 O O . ALA B 1 227 ? -12.969 16.406 1.668 1 98.5 227 ALA B O 1
ATOM 4497 N N . TYR B 1 228 ? -11.32 15.312 0.655 1 98.62 228 TYR B N 1
ATOM 4498 C CA . TYR B 1 228 ? -12.195 14.32 0.037 1 98.62 228 TYR B CA 1
ATOM 4499 C C . TYR B 1 228 ? -12.672 13.297 1.062 1 98.62 228 TYR B C 1
ATOM 4501 O O . TYR B 1 228 ? -13.594 12.523 0.794 1 98.62 228 TYR B O 1
ATOM 4509 N N . GLY B 1 229 ? -12.062 13.242 2.221 1 98.56 229 GLY B N 1
ATOM 4510 C CA . GLY B 1 229 ? -12.5 12.352 3.287 1 98.56 229 GLY B CA 1
ATOM 4511 C C . GLY B 1 229 ? -12.188 10.891 3.018 1 98.56 229 GLY B C 1
ATOM 4512 O O . GLY B 1 229 ? -12.992 10.016 3.332 1 98.56 229 GLY B O 1
ATOM 4513 N N . LEU B 1 230 ? -11.047 10.633 2.455 1 98.69 230 LEU B N 1
ATOM 4514 C CA . LEU B 1 230 ? -10.711 9.258 2.08 1 98.69 230 LEU B CA 1
ATOM 4515 C C . LEU B 1 230 ? -9.352 8.859 2.645 1 98.69 230 LEU B C 1
ATOM 4517 O O . LEU B 1 230 ? -8.562 8.203 1.963 1 98.69 230 LEU B O 1
ATOM 4521 N N . ALA B 1 231 ? -9.047 9.266 3.902 1 98.38 231 ALA B N 1
ATOM 4522 C CA . ALA B 1 231 ? -7.773 8.922 4.523 1 98.38 231 ALA B CA 1
ATOM 4523 C C . ALA B 1 231 ? -7.559 7.41 4.531 1 98.38 231 ALA B C 1
ATOM 4525 O O . ALA B 1 231 ? -6.469 6.93 4.219 1 98.38 231 ALA B O 1
ATOM 4526 N N . GLY B 1 232 ? -8.594 6.648 4.801 1 98.06 232 GLY B N 1
ATOM 4527 C CA . GLY B 1 232 ? -8.492 5.203 4.938 1 98.06 232 GLY B CA 1
ATOM 4528 C C . GLY B 1 232 ? -8.453 4.48 3.604 1 98.06 232 GLY B C 1
ATOM 4529 O O . GLY B 1 232 ? -8.242 3.27 3.555 1 98.06 232 GLY B O 1
ATOM 4530 N N . ALA B 1 233 ? -8.703 5.176 2.506 1 98.38 233 ALA B N 1
ATOM 4531 C CA . ALA B 1 233 ? -8.664 4.559 1.183 1 98.38 233 ALA B CA 1
ATOM 4532 C C . ALA B 1 233 ? -7.234 4.504 0.648 1 98.38 233 ALA B C 1
ATOM 4534 O O . ALA B 1 233 ? -6.926 3.699 -0.233 1 98.38 233 ALA B O 1
ATOM 4535 N N . ARG B 1 234 ? -6.371 5.375 1.142 1 97.81 234 ARG B N 1
ATOM 4536 C CA . ARG B 1 234 ? -4.945 5.414 0.848 1 97.81 234 ARG B CA 1
ATOM 4537 C C . ARG B 1 234 ? -4.695 5.633 -0.642 1 97.81 234 ARG B C 1
ATOM 4539 O O . ARG B 1 234 ? -3.992 4.848 -1.28 1 97.81 234 ARG B O 1
ATOM 4546 N N . ILE B 1 235 ? -5.203 6.742 -1.177 1 98.38 235 ILE B N 1
ATOM 4547 C CA . ILE B 1 235 ? -4.992 7.09 -2.578 1 98.38 235 ILE B CA 1
ATOM 4548 C C . ILE B 1 235 ? -4.348 8.469 -2.676 1 98.38 235 ILE B C 1
ATOM 4550 O O . ILE B 1 235 ? -4.883 9.445 -2.148 1 98.38 235 ILE B O 1
ATOM 4554 N N . GLY B 1 236 ? -3.254 8.547 -3.283 1 98.56 236 GLY B N 1
ATOM 4555 C CA . GLY B 1 236 ? -2.562 9.781 -3.629 1 98.56 236 GLY B CA 1
ATOM 4556 C C . GLY B 1 236 ? -1.966 9.758 -5.023 1 98.56 236 GLY B C 1
ATOM 4557 O O . GLY B 1 236 ? -2.043 8.742 -5.723 1 98.56 236 GLY B O 1
ATOM 4558 N N . TYR B 1 237 ? -1.486 10.891 -5.441 1 98.88 237 TYR B N 1
ATOM 4559 C CA . TYR B 1 237 ? -0.884 10.961 -6.77 1 98.88 237 TYR B CA 1
ATOM 4560 C C . TYR B 1 237 ? 0.166 12.062 -6.832 1 98.88 237 TYR B C 1
ATOM 4562 O O . TYR B 1 237 ? 0.198 12.953 -5.973 1 98.88 237 TYR B O 1
ATOM 4570 N N . THR B 1 238 ? 1.035 11.945 -7.781 1 98.88 238 THR B N 1
ATOM 4571 C CA . THR B 1 238 ? 2.041 12.969 -8.031 1 98.88 238 THR B CA 1
ATOM 4572 C C . THR B 1 238 ? 1.854 13.578 -9.422 1 98.88 238 THR B C 1
ATOM 4574 O O . THR B 1 238 ? 1.237 12.969 -10.297 1 98.88 238 THR B O 1
ATOM 4577 N N . LEU B 1 239 ? 2.26 14.773 -9.57 1 98.88 239 LEU B N 1
ATOM 4578 C CA . LEU B 1 239 ? 2.377 15.5 -10.828 1 98.88 239 LEU B CA 1
ATOM 4579 C C . LEU B 1 239 ? 3.832 15.852 -11.125 1 98.88 239 LEU B C 1
ATOM 4581 O O . LEU B 1 239 ? 4.508 16.469 -10.297 1 98.88 239 LEU B O 1
ATOM 4585 N N . SER B 1 240 ? 4.352 15.445 -12.203 1 98.81 240 SER B N 1
ATOM 4586 C CA . SER B 1 240 ? 5.707 15.727 -12.656 1 98.81 240 SER B CA 1
ATOM 4587 C C . SER B 1 240 ? 5.828 15.562 -14.172 1 98.81 240 SER B C 1
ATOM 4589 O O . SER B 1 240 ? 4.824 15.406 -14.859 1 98.81 240 SER B O 1
ATOM 4591 N N . THR B 1 241 ? 7.055 15.734 -14.75 1 98.69 241 THR B N 1
ATOM 4592 C CA . THR B 1 241 ? 7.258 15.438 -16.172 1 98.69 241 THR B CA 1
ATOM 4593 C C . THR B 1 241 ? 7.016 13.961 -16.438 1 98.69 241 THR B C 1
ATOM 4595 O O . THR B 1 241 ? 7.121 13.125 -15.547 1 98.69 241 THR B O 1
ATOM 4598 N N . PRO B 1 242 ? 6.648 13.641 -17.719 1 98 242 PRO B N 1
ATOM 4599 C CA . PRO B 1 242 ? 6.367 12.242 -18.047 1 98 242 PRO B CA 1
ATOM 4600 C C . PRO B 1 242 ? 7.516 11.312 -17.672 1 98 242 PRO B C 1
ATOM 4602 O O . PRO B 1 242 ? 7.285 10.227 -17.125 1 98 242 PRO B O 1
ATOM 4605 N N . GLY B 1 243 ? 8.734 11.75 -17.938 1 97.69 243 GLY B N 1
ATOM 4606 C CA . GLY B 1 243 ? 9.883 10.93 -17.609 1 97.69 243 GLY B CA 1
ATOM 4607 C C . GLY B 1 243 ? 10.016 10.672 -16.109 1 97.69 243 GLY B C 1
ATOM 4608 O O . GLY B 1 243 ? 10.297 9.547 -15.688 1 97.69 243 GLY B O 1
ATOM 4609 N N . THR B 1 244 ? 9.828 11.703 -15.258 1 98.5 244 THR B N 1
ATOM 4610 C CA . THR B 1 244 ? 9.914 11.57 -13.812 1 98.5 244 THR B CA 1
ATOM 4611 C C . THR B 1 244 ? 8.766 10.727 -13.273 1 98.5 244 THR B C 1
ATOM 4613 O O . THR B 1 244 ? 8.961 9.898 -12.383 1 98.5 244 THR B O 1
ATOM 4616 N N . ALA B 1 245 ? 7.594 10.914 -13.844 1 98.25 245 ALA B N 1
ATOM 4617 C CA . ALA B 1 245 ? 6.445 10.102 -13.445 1 98.25 245 ALA B CA 1
ATOM 4618 C C . ALA B 1 245 ? 6.676 8.625 -13.766 1 98.25 245 ALA B C 1
ATOM 4620 O O . ALA B 1 245 ? 6.324 7.75 -12.977 1 98.25 245 ALA B O 1
ATOM 4621 N N . GLN B 1 246 ? 7.234 8.336 -14.859 1 96.56 246 GLN B N 1
ATOM 4622 C CA . GLN B 1 246 ? 7.473 6.969 -15.312 1 96.56 246 GLN B CA 1
ATOM 4623 C C . GLN B 1 246 ? 8.484 6.262 -14.414 1 96.56 246 GLN B C 1
ATOM 4625 O O . GLN B 1 246 ? 8.484 5.035 -14.312 1 96.56 246 GLN B O 1
ATOM 4630 N N . ALA B 1 247 ? 9.352 7.027 -13.742 1 97.5 247 ALA B N 1
ATOM 4631 C CA . ALA B 1 247 ? 10.391 6.453 -12.891 1 97.5 247 ALA B CA 1
ATOM 4632 C C . ALA B 1 247 ? 9.781 5.633 -11.758 1 97.5 247 ALA B C 1
ATOM 4634 O O . ALA B 1 247 ? 10.391 4.664 -11.289 1 97.5 247 ALA B O 1
ATOM 4635 N N . PHE B 1 248 ? 8.539 6.016 -11.367 1 97.62 248 PHE B N 1
ATOM 4636 C CA . PHE B 1 248 ? 7.875 5.266 -10.305 1 97.62 248 PHE B CA 1
ATOM 4637 C C . PHE B 1 248 ? 7.629 3.826 -10.742 1 97.62 248 PHE B C 1
ATOM 4639 O O . PHE B 1 248 ? 7.648 2.912 -9.914 1 97.62 248 PHE B O 1
ATOM 4646 N N . ASP B 1 249 ? 7.414 3.557 -12 1 95.62 249 ASP B N 1
ATOM 4647 C CA . ASP B 1 249 ? 7.105 2.23 -12.531 1 95.62 249 ASP B CA 1
ATOM 4648 C C . ASP B 1 249 ? 8.297 1.289 -12.375 1 95.62 249 ASP B C 1
ATOM 4650 O O . ASP B 1 249 ? 8.156 0.07 -12.484 1 95.62 249 ASP B O 1
ATOM 4654 N N . LYS B 1 250 ? 9.438 1.85 -12.125 1 96 250 LYS B N 1
ATOM 4655 C CA . LYS B 1 250 ? 10.648 1.051 -11.984 1 96 250 LYS B CA 1
ATOM 4656 C C . LYS B 1 250 ? 10.68 0.336 -10.641 1 96 250 LYS B C 1
ATOM 4658 O O . LYS B 1 250 ? 11.367 -0.675 -10.484 1 96 250 LYS B O 1
ATOM 4663 N N . ILE B 1 251 ? 9.82 0.86 -9.68 1 96.19 251 ILE B N 1
ATOM 4664 C CA . ILE B 1 251 ? 10.055 0.33 -8.336 1 96.19 251 ILE B CA 1
ATOM 4665 C C . ILE B 1 251 ? 8.719 0.188 -7.605 1 96.19 251 ILE B C 1
ATOM 4667 O O . ILE B 1 251 ? 8.648 -0.441 -6.547 1 96.19 251 ILE B O 1
ATOM 4671 N N . ARG B 1 252 ? 7.652 0.729 -8.117 1 95.19 252 ARG B N 1
ATOM 4672 C CA . ARG B 1 252 ? 6.395 0.734 -7.379 1 95.19 252 ARG B CA 1
ATOM 4673 C C . ARG B 1 252 ? 5.77 -0.658 -7.348 1 95.19 252 ARG B C 1
ATOM 4675 O O . ARG B 1 252 ? 6.035 -1.481 -8.227 1 95.19 252 ARG B O 1
ATOM 4682 N N . ASN B 1 253 ? 5.008 -0.964 -6.301 1 93.25 253 ASN B N 1
ATOM 4683 C CA . ASN B 1 253 ? 4.168 -2.158 -6.25 1 93.25 253 ASN B CA 1
ATOM 4684 C C . ASN B 1 253 ? 2.988 -2.053 -7.211 1 93.25 253 ASN B C 1
ATOM 4686 O O . ASN B 1 253 ? 1.929 -1.541 -6.848 1 93.25 253 ASN B O 1
ATOM 4690 N N . HIS B 1 254 ? 3.02 -2.621 -8.375 1 90.31 254 HIS B N 1
ATOM 4691 C CA . HIS B 1 254 ? 2.098 -2.387 -9.477 1 90.31 254 HIS B CA 1
ATOM 4692 C C . HIS B 1 254 ? 0.67 -2.762 -9.094 1 90.31 254 HIS B C 1
ATOM 4694 O O . HIS B 1 254 ? -0.286 -2.129 -9.547 1 90.31 254 HIS B O 1
ATOM 4700 N N . PHE B 1 255 ? 0.51 -3.756 -8.289 1 90.75 255 PHE B N 1
ATOM 4701 C CA . PHE B 1 255 ? -0.833 -4.203 -7.934 1 90.75 255 PHE B CA 1
ATOM 4702 C C . PHE B 1 255 ? -1.17 -3.826 -6.496 1 90.75 255 PHE B C 1
ATOM 4704 O O . PHE B 1 255 ? -1.979 -4.492 -5.848 1 90.75 255 PHE B O 1
ATOM 4711 N N . GLY B 1 256 ? -0.514 -2.791 -6.07 1 91.38 256 GLY B N 1
ATOM 4712 C CA . GLY B 1 256 ? -0.646 -2.438 -4.668 1 91.38 256 GLY B CA 1
ATOM 4713 C C . GLY B 1 256 ? -1.904 -1.646 -4.367 1 91.38 256 GLY B C 1
ATOM 4714 O O . GLY B 1 256 ? -2.355 -1.598 -3.221 1 91.38 256 GLY B O 1
ATOM 4715 N N . MET B 1 257 ? -2.527 -1.052 -5.379 1 96.62 257 MET B N 1
ATOM 4716 C CA . MET B 1 257 ? -3.701 -0.216 -5.145 1 96.62 257 MET B CA 1
ATOM 4717 C C . MET B 1 257 ? -4.941 -1.072 -4.906 1 96.62 257 MET B C 1
ATOM 4719 O O . MET B 1 257 ? -5.141 -2.086 -5.578 1 96.62 257 MET B O 1
ATOM 4723 N N . SER B 1 258 ? -5.699 -0.694 -3.904 1 97.88 258 SER B N 1
ATOM 4724 C CA . SER B 1 258 ? -6.945 -1.41 -3.662 1 97.88 258 SER B CA 1
ATOM 4725 C C . SER B 1 258 ? -8.008 -1.033 -4.688 1 97.88 258 SER B C 1
ATOM 4727 O O . SER B 1 258 ? -8.117 0.131 -5.082 1 97.88 258 SER B O 1
ATOM 4729 N N . ARG B 1 259 ? -8.75 -1.998 -5.148 1 97.88 259 ARG B N 1
ATOM 4730 C CA . ARG B 1 259 ? -9.773 -1.767 -6.16 1 97.88 259 ARG B CA 1
ATOM 4731 C C . ARG B 1 259 ? -10.852 -0.812 -5.645 1 97.88 259 ARG B C 1
ATOM 4733 O O . ARG B 1 259 ? -11.242 0.123 -6.348 1 97.88 259 ARG B O 1
ATOM 4740 N N . ILE B 1 260 ? -11.305 -1.029 -4.422 1 98.69 260 ILE B N 1
ATOM 4741 C CA . ILE B 1 260 ? -12.344 -0.194 -3.828 1 98.69 260 ILE B CA 1
ATOM 4742 C C . ILE B 1 260 ? -11.812 1.222 -3.621 1 98.69 260 ILE B C 1
ATOM 4744 O O . ILE B 1 260 ? -12.539 2.199 -3.832 1 98.69 260 ILE B O 1
ATOM 4748 N N . GLY B 1 261 ? -10.555 1.323 -3.154 1 98.5 261 GLY B N 1
ATOM 4749 C CA . GLY B 1 261 ? -9.953 2.639 -3.002 1 98.5 261 GLY B CA 1
ATOM 4750 C C . GLY B 1 261 ? -9.922 3.436 -4.293 1 98.5 261 GLY B C 1
ATOM 4751 O O . GLY B 1 261 ? -10.266 4.621 -4.305 1 98.5 261 GLY B O 1
ATOM 4752 N N . VAL B 1 262 ? -9.539 2.812 -5.41 1 98.56 262 VAL B N 1
ATOM 4753 C CA . VAL B 1 262 ? -9.461 3.473 -6.707 1 98.56 262 VAL B CA 1
ATOM 4754 C C . VAL B 1 262 ? -10.852 3.914 -7.148 1 98.56 262 VAL B C 1
ATOM 4756 O O . VAL B 1 262 ? -11.039 5.047 -7.602 1 98.56 262 VAL B O 1
ATOM 4759 N N . ALA B 1 263 ? -11.859 3.045 -6.961 1 98.75 263 ALA B N 1
ATOM 4760 C CA . ALA B 1 263 ? -13.234 3.387 -7.305 1 98.75 263 ALA B CA 1
ATOM 4761 C C . ALA B 1 263 ? -13.727 4.578 -6.488 1 98.75 263 ALA B C 1
ATOM 4763 O O . ALA B 1 263 ? -14.391 5.469 -7.02 1 98.75 263 ALA B O 1
ATOM 4764 N N . ALA B 1 264 ? -13.391 4.57 -5.25 1 98.88 264 ALA B N 1
ATOM 4765 C CA . ALA B 1 264 ? -13.766 5.664 -4.359 1 98.88 264 ALA B CA 1
ATOM 4766 C C . ALA B 1 264 ? -13.156 6.984 -4.816 1 98.88 264 ALA B C 1
ATOM 4768 O O . ALA B 1 264 ? -13.82 8.023 -4.824 1 98.88 264 ALA B O 1
ATOM 4769 N N . ALA B 1 265 ? -11.906 6.961 -5.188 1 98.88 265 ALA B N 1
ATOM 4770 C CA . ALA B 1 265 ? -11.203 8.164 -5.617 1 98.88 265 ALA B CA 1
ATOM 4771 C C . ALA B 1 265 ? -11.82 8.734 -6.891 1 98.88 265 ALA B C 1
ATOM 4773 O O . ALA B 1 265 ? -11.984 9.953 -7.016 1 98.88 265 ALA B O 1
ATOM 4774 N N . ILE B 1 266 ? -12.133 7.852 -7.84 1 98.88 266 ILE B N 1
ATOM 4775 C CA . ILE B 1 266 ? -12.742 8.289 -9.094 1 98.88 266 ILE B CA 1
ATOM 4776 C C . ILE B 1 266 ? -14.086 8.961 -8.805 1 98.88 266 ILE B C 1
ATOM 4778 O O . ILE B 1 266 ? -14.375 10.031 -9.344 1 98.88 266 ILE B O 1
ATOM 4782 N N . ALA B 1 267 ? -14.875 8.344 -7.918 1 98.88 267 ALA B N 1
ATOM 4783 C CA . ALA B 1 267 ? -16.172 8.906 -7.551 1 98.88 267 ALA B CA 1
ATOM 4784 C C . ALA B 1 267 ? -16 10.234 -6.824 1 98.88 267 ALA B C 1
ATOM 4786 O O . ALA B 1 267 ? -16.766 11.18 -7.066 1 98.88 267 ALA B O 1
ATOM 4787 N N . ALA B 1 268 ? -15.07 10.32 -5.941 1 98.88 268 ALA B N 1
ATOM 4788 C CA . ALA B 1 268 ? -14.828 11.547 -5.188 1 98.88 268 ALA B CA 1
ATOM 4789 C C . ALA B 1 268 ? -14.43 12.695 -6.121 1 98.88 268 ALA B C 1
ATOM 4791 O O . ALA B 1 268 ? -14.93 13.812 -5.984 1 98.88 268 ALA B O 1
ATOM 4792 N N . LEU B 1 269 ? -13.508 12.359 -7.043 1 98.81 269 LEU B N 1
ATOM 4793 C CA . LEU B 1 269 ? -13.031 13.359 -7.996 1 98.81 269 LEU B CA 1
ATOM 4794 C C . LEU B 1 269 ? -14.18 13.891 -8.844 1 98.81 269 LEU B C 1
ATOM 4796 O O . LEU B 1 269 ? -14.211 15.07 -9.188 1 98.81 269 LEU B O 1
ATOM 4800 N N . ALA B 1 270 ? -15.086 13.062 -9.195 1 98.75 270 ALA B N 1
ATOM 4801 C CA . ALA B 1 270 ? -16.219 13.43 -10.055 1 98.75 270 ALA B CA 1
ATOM 4802 C C . ALA B 1 270 ? -17.203 14.312 -9.312 1 98.75 270 ALA B C 1
ATOM 4804 O O . ALA B 1 270 ? -17.906 15.125 -9.922 1 98.75 270 ALA B O 1
ATOM 4805 N N . ASP B 1 271 ? -17.281 14.203 -8.016 1 98.69 271 ASP B N 1
ATOM 4806 C CA . ASP B 1 271 ? -18.297 14.898 -7.215 1 98.69 271 ASP B CA 1
ATOM 4807 C C . ASP B 1 271 ? -17.766 16.25 -6.73 1 98.69 271 ASP B C 1
ATOM 4809 O O . ASP B 1 271 ? -17.656 16.484 -5.523 1 98.69 271 ASP B O 1
ATOM 4813 N N . GLN B 1 272 ? -17.641 17.172 -7.625 1 98.31 272 GLN B N 1
ATOM 4814 C CA . GLN B 1 272 ? -17.078 18.484 -7.316 1 98.31 272 GLN B CA 1
ATOM 4815 C C . GLN B 1 272 ? -18.047 19.328 -6.496 1 98.31 272 GLN B C 1
ATOM 4817 O O . GLN B 1 272 ? -17.641 20.203 -5.738 1 98.31 272 GLN B O 1
ATOM 4822 N N . ASP B 1 273 ? -19.312 19.078 -6.598 1 98.69 273 ASP B N 1
ATOM 4823 C CA . ASP B 1 273 ? -20.297 19.766 -5.773 1 98.69 273 ASP B CA 1
ATOM 4824 C C . ASP B 1 273 ? -20.094 19.453 -4.293 1 98.69 273 ASP B C 1
ATOM 4826 O O . ASP B 1 273 ? -20.125 20.344 -3.451 1 98.69 273 ASP B O 1
ATOM 4830 N N . TYR B 1 274 ? -19.891 18.188 -4.043 1 98.62 274 TYR B N 1
ATOM 4831 C CA . TYR B 1 274 ? -19.625 17.812 -2.656 1 98.62 274 TYR B CA 1
ATOM 4832 C C . TYR B 1 274 ? -18.344 18.453 -2.15 1 98.62 274 TYR B C 1
ATOM 4834 O O . TYR B 1 274 ? -18.266 18.906 -1.008 1 98.62 274 TYR B O 1
ATOM 4842 N N . LEU B 1 275 ? -17.312 18.422 -2.986 1 98.56 275 LEU B N 1
ATOM 4843 C CA . LEU B 1 275 ? -16.047 19.016 -2.582 1 98.56 275 LEU B CA 1
ATOM 4844 C C . LEU B 1 275 ? -16.219 20.484 -2.191 1 98.56 275 LEU B C 1
ATOM 4846 O O . LEU B 1 275 ? -15.672 20.922 -1.186 1 98.56 275 LEU B O 1
ATOM 4850 N N . LYS B 1 276 ? -16.953 21.219 -2.998 1 98.31 276 LYS B N 1
ATOM 4851 C CA . LYS B 1 276 ? -17.234 22.625 -2.697 1 98.31 276 LYS B CA 1
ATOM 4852 C C . LYS B 1 276 ? -17.953 22.766 -1.358 1 98.31 276 LYS B C 1
ATOM 4854 O O . LYS B 1 276 ? -17.609 23.625 -0.547 1 98.31 276 LYS B O 1
ATOM 4859 N N . GLU B 1 277 ? -18.891 21.922 -1.134 1 98.5 277 GLU B N 1
ATOM 4860 C CA . GLU B 1 277 ? -19.672 21.953 0.103 1 98.5 277 GLU B CA 1
ATOM 4861 C C . GLU B 1 277 ? -18.797 21.641 1.312 1 98.5 277 GLU B C 1
ATOM 4863 O O . GLU B 1 277 ? -18.828 22.359 2.316 1 98.5 277 GLU B O 1
ATOM 4868 N N . VAL B 1 278 ? -18.031 20.609 1.195 1 98.62 278 VAL B N 1
ATOM 4869 C CA . VAL B 1 278 ? -17.281 20.156 2.354 1 98.62 278 VAL B CA 1
ATOM 4870 C C . VAL B 1 278 ? -16.141 21.141 2.648 1 98.62 278 VAL B C 1
ATOM 4872 O O . VAL B 1 278 ? -15.789 21.359 3.811 1 98.62 278 VAL B O 1
ATOM 4875 N N . THR B 1 279 ? -15.539 21.75 1.627 1 98.5 279 THR B N 1
ATOM 4876 C CA . THR B 1 279 ? -14.484 22.734 1.867 1 98.5 279 THR B CA 1
ATOM 4877 C C . THR B 1 279 ? -15.039 23.969 2.584 1 98.5 279 THR B C 1
ATOM 4879 O O . THR B 1 279 ? -14.344 24.578 3.389 1 98.5 279 THR B O 1
ATOM 4882 N N . LEU B 1 280 ? -16.266 24.297 2.326 1 98.56 280 LEU B N 1
ATOM 4883 C CA . LEU B 1 280 ? -16.922 25.375 3.076 1 98.56 280 LEU B CA 1
ATOM 4884 C C . LEU B 1 280 ? -17.141 24.953 4.527 1 98.56 280 LEU B C 1
ATOM 4886 O O . LEU B 1 280 ? -16.938 25.75 5.445 1 98.56 280 LEU B O 1
ATOM 4890 N N . LYS B 1 281 ? -17.625 23.719 4.738 1 98.75 281 LYS B N 1
ATOM 4891 C CA . LYS B 1 281 ? -17.797 23.188 6.09 1 98.75 281 LYS B CA 1
ATOM 4892 C C . LYS B 1 281 ? -16.484 23.203 6.852 1 98.75 281 LYS B C 1
ATOM 4894 O O . LYS B 1 281 ? -16.438 23.547 8.039 1 98.75 281 LYS B O 1
ATOM 4899 N N . ILE B 1 282 ? -15.43 22.844 6.176 1 98.75 282 ILE B N 1
ATOM 4900 C CA . ILE B 1 282 ? -14.094 22.828 6.77 1 98.75 282 ILE B CA 1
ATOM 4901 C C . ILE B 1 282 ? -13.688 24.25 7.156 1 98.75 282 ILE B C 1
ATOM 4903 O O . ILE B 1 282 ? -13.203 24.484 8.266 1 98.75 282 ILE B O 1
ATOM 4907 N N . ALA B 1 283 ? -13.906 25.188 6.273 1 98.44 283 ALA B N 1
ATOM 4908 C CA . ALA B 1 283 ? -13.57 26.594 6.551 1 98.44 283 ALA B CA 1
ATOM 4909 C C . ALA B 1 283 ? -14.352 27.109 7.758 1 98.44 283 ALA B C 1
ATOM 4911 O O . ALA B 1 283 ? -13.789 27.797 8.609 1 98.44 283 ALA B O 1
ATOM 4912 N N . ASN B 1 284 ? -15.609 26.797 7.824 1 98.69 284 ASN B N 1
ATOM 4913 C CA . ASN B 1 284 ? -16.438 27.203 8.953 1 98.69 284 ASN B CA 1
ATOM 4914 C C . ASN B 1 284 ? -15.953 26.578 10.258 1 98.69 284 ASN B C 1
ATOM 4916 O O . ASN B 1 284 ? -15.961 27.234 11.305 1 98.69 284 ASN B O 1
ATOM 4920 N N . SER B 1 285 ? -15.641 25.328 10.172 1 98.81 285 SER B N 1
ATOM 4921 C CA . SER B 1 285 ? -15.133 24.625 11.344 1 98.81 285 SER B C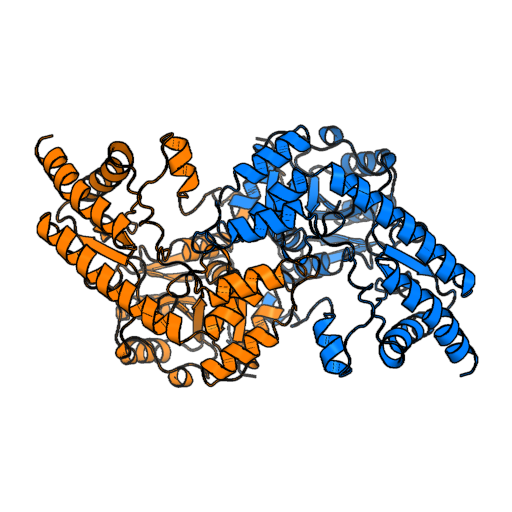A 1
ATOM 4922 C C . SER B 1 285 ? -13.805 25.219 11.812 1 98.81 285 SER B C 1
ATOM 4924 O O . SER B 1 285 ? -13.547 25.312 13.008 1 98.81 285 SER B O 1
ATOM 4926 N N . ARG B 1 286 ? -12.914 25.625 10.898 1 98.62 286 ARG B N 1
ATOM 4927 C CA . ARG B 1 286 ? -11.68 26.312 11.25 1 98.62 286 ARG B CA 1
ATOM 4928 C C . ARG B 1 286 ? -11.961 27.578 12.055 1 98.62 286 ARG B C 1
ATOM 4930 O O . ARG B 1 286 ? -11.305 27.828 13.07 1 98.62 286 ARG B O 1
ATOM 4937 N N . GLN B 1 287 ? -12.898 28.281 11.562 1 98.56 287 GLN B N 1
ATOM 4938 C CA . GLN B 1 287 ? -13.281 29.516 12.25 1 98.56 287 GLN B CA 1
ATOM 4939 C C . GLN B 1 287 ? -13.805 29.234 13.656 1 98.56 287 GLN B C 1
ATOM 4941 O O . GLN B 1 287 ? -13.477 29.953 14.602 1 98.56 287 GLN B O 1
ATOM 4946 N N . ARG B 1 288 ? -14.562 28.219 13.742 1 98.81 288 ARG B N 1
ATOM 4947 C CA . ARG B 1 288 ? -15.125 27.844 15.031 1 98.81 288 ARG B CA 1
ATOM 4948 C C . ARG B 1 288 ? -14.031 27.406 16 1 98.81 288 ARG B C 1
ATOM 4950 O O . ARG B 1 288 ? -14.047 27.781 17.172 1 98.81 288 ARG B O 1
ATOM 4957 N N . ILE B 1 289 ? -13.109 26.578 15.547 1 98.88 289 ILE B N 1
ATOM 4958 C CA . ILE B 1 289 ? -11.961 26.188 16.359 1 98.88 289 ILE B CA 1
ATOM 4959 C C . ILE B 1 289 ? -11.242 27.438 16.859 1 98.88 289 ILE B C 1
ATOM 4961 O O . ILE B 1 289 ? -10.875 27.516 18.047 1 98.88 289 ILE B O 1
ATOM 4965 N N . GLY B 1 290 ? -11.016 28.391 15.938 1 98.81 290 GLY B N 1
ATOM 4966 C CA . GLY B 1 290 ? -10.383 29.641 16.312 1 98.81 290 GLY B CA 1
ATOM 4967 C C . GLY B 1 290 ? -11.117 30.375 17.422 1 98.81 290 GLY B C 1
ATOM 4968 O O . GLY B 1 290 ? -10.5 30.859 18.359 1 98.81 290 GLY B O 1
ATOM 4969 N N . ARG B 1 291 ? -12.398 30.453 17.312 1 98.69 291 ARG B N 1
ATOM 4970 C CA . ARG B 1 291 ? -13.203 31.141 18.328 1 98.69 291 ARG B CA 1
ATOM 4971 C C . ARG B 1 291 ? -13.133 30.406 19.656 1 98.69 291 ARG B C 1
ATOM 4973 O O . ARG B 1 291 ? -12.984 31.047 20.703 1 98.69 291 ARG B O 1
ATOM 4980 N N . ILE B 1 292 ? -13.297 29.078 19.609 1 98.75 292 ILE B N 1
ATOM 4981 C CA . ILE B 1 292 ? -13.234 28.266 20.828 1 98.75 292 ILE B CA 1
ATOM 4982 C C . ILE B 1 292 ? -11.898 28.484 21.516 1 98.75 292 ILE B C 1
ATOM 4984 O O . ILE B 1 292 ? -11.844 28.656 22.734 1 98.75 292 ILE B O 1
ATOM 4988 N N . ALA B 1 293 ? -10.82 28.453 20.781 1 98.75 293 ALA B N 1
ATOM 4989 C CA . ALA B 1 293 ? -9.477 28.641 21.328 1 98.75 293 ALA B CA 1
ATOM 4990 C C . ALA B 1 293 ? -9.328 30.031 21.938 1 98.75 293 ALA B C 1
ATOM 4992 O O . ALA B 1 293 ? -8.836 30.172 23.062 1 98.75 293 ALA B O 1
ATOM 4993 N N . ALA B 1 294 ? -9.766 31.047 21.188 1 98.31 294 ALA B N 1
ATOM 4994 C CA . ALA B 1 294 ? -9.664 32.406 21.656 1 98.31 294 ALA B CA 1
ATOM 4995 C C . ALA B 1 294 ? -10.477 32.625 22.938 1 98.31 294 ALA B C 1
ATOM 4997 O O . ALA B 1 294 ? -10.008 33.281 23.875 1 98.31 294 ALA B O 1
ATOM 4998 N N . ASP B 1 295 ? -11.641 32.062 22.906 1 97.75 295 ASP B N 1
ATOM 4999 C CA . ASP B 1 295 ? -12.516 32.156 24.078 1 97.75 295 ASP B CA 1
ATOM 5000 C C . ASP B 1 295 ? -11.891 31.469 25.281 1 97.75 295 ASP B C 1
ATOM 5002 O O . ASP B 1 295 ? -12.266 31.75 26.422 1 97.75 295 ASP B O 1
ATOM 5006 N N . SER B 1 296 ? -11.016 30.609 25.062 1 97.75 296 SER B N 1
ATOM 5007 C CA . SER B 1 296 ? -10.359 29.875 26.125 1 97.75 296 SER B CA 1
ATOM 5008 C C . SER B 1 296 ? -9.008 30.484 26.484 1 97.75 296 SER B C 1
ATOM 5010 O O . SER B 1 296 ? -8.219 29.891 27.219 1 97.75 296 SER B O 1
ATOM 5012 N N . GLY B 1 297 ? -8.711 31.609 25.906 1 97.44 297 GLY B N 1
ATOM 5013 C CA . GLY B 1 297 ? -7.504 32.344 26.25 1 97.44 297 GLY B CA 1
ATOM 5014 C C . GLY B 1 297 ? -6.289 31.875 25.469 1 97.44 297 GLY B C 1
ATOM 5015 O O . GLY B 1 297 ? -5.152 32.156 25.859 1 97.44 297 GLY B O 1
ATOM 5016 N N . LEU B 1 298 ? -6.441 31.109 24.469 1 98.56 298 LEU B N 1
ATOM 5017 C CA . LEU B 1 298 ? -5.352 30.641 23.609 1 98.56 298 LEU B CA 1
ATOM 5018 C C . LEU B 1 298 ? -5.32 31.422 22.297 1 98.56 298 LEU B C 1
ATOM 5020 O O . LEU B 1 298 ? -6.203 32.219 22.031 1 98.56 298 LEU B O 1
ATOM 5024 N N . ALA B 1 299 ? -4.289 31.25 21.484 1 98.75 299 ALA B N 1
ATOM 5025 C CA . ALA B 1 299 ? -4.125 32.031 20.25 1 98.75 299 ALA B CA 1
ATOM 5026 C C . ALA B 1 299 ? -4.125 31.109 19.031 1 98.75 299 ALA B C 1
ATOM 5028 O O . ALA B 1 299 ? -3.107 30.484 18.703 1 98.75 299 ALA B O 1
ATOM 5029 N N . PRO B 1 300 ? -5.223 31.016 18.375 1 98.75 300 PRO B N 1
ATOM 5030 C CA . PRO B 1 300 ? -5.242 30.219 17.141 1 98.75 300 PRO B CA 1
ATOM 5031 C C . PRO B 1 300 ? -4.371 30.828 16.031 1 98.75 300 PRO B C 1
ATOM 5033 O O . PRO B 1 300 ? -4.352 32.031 15.852 1 98.75 300 PRO B O 1
ATOM 5036 N N . LEU B 1 301 ? -3.578 30.016 15.297 1 98.62 301 LEU B N 1
ATOM 5037 C CA . LEU B 1 301 ? -2.797 30.469 14.156 1 98.62 301 LEU B CA 1
ATOM 5038 C C . LEU B 1 301 ? -3.633 30.438 12.875 1 98.62 301 LEU B C 1
ATOM 5040 O O . LEU B 1 301 ? -4.562 29.641 12.766 1 98.62 301 LEU B O 1
ATOM 5044 N N . PRO B 1 302 ? -3.309 31.375 11.93 1 97.38 302 PRO B N 1
ATOM 5045 C CA . PRO B 1 302 ? -3.957 31.234 10.617 1 97.38 302 PRO B CA 1
ATOM 5046 C C . PRO B 1 302 ? -3.734 29.875 9.984 1 97.38 302 PRO B C 1
ATOM 5048 O O . PRO B 1 302 ? -2.643 29.312 10.094 1 97.38 302 PRO B O 1
ATOM 5051 N N . SER B 1 303 ? -4.828 29.344 9.336 1 98.31 303 SER B N 1
ATOM 5052 C CA . SER B 1 303 ? -4.695 28 8.789 1 98.31 303 SER B CA 1
ATOM 5053 C C . SER B 1 303 ? -5.328 27.906 7.402 1 98.31 303 SER B C 1
ATOM 5055 O O . SER B 1 303 ? -6.418 28.422 7.172 1 98.31 303 SER B O 1
ATOM 5057 N N . ALA B 1 304 ? -4.582 27.234 6.512 1 98.25 304 ALA B N 1
ATOM 5058 C CA . ALA B 1 304 ? -5.09 26.922 5.18 1 98.25 304 ALA B CA 1
ATOM 5059 C C . ALA B 1 304 ? -5.422 25.438 5.062 1 98.25 304 ALA B C 1
ATOM 5061 O O . ALA B 1 304 ? -5.602 24.906 3.957 1 98.25 304 ALA B O 1
ATOM 5062 N N . THR B 1 305 ? -5.512 24.703 6.113 1 98.5 305 THR B N 1
ATOM 5063 C CA . THR B 1 305 ? -5.645 23.25 6.133 1 98.5 305 THR B CA 1
ATOM 5064 C C . THR B 1 305 ? -6.953 22.844 6.789 1 98.5 305 THR B C 1
ATOM 5066 O O . THR B 1 305 ? -7.848 23.656 6.988 1 98.5 305 THR B O 1
ATOM 5069 N N . ASN B 1 306 ? -7.152 21.547 7.004 1 98.81 306 ASN B N 1
ATOM 5070 C CA . ASN B 1 306 ? -8.328 21.078 7.723 1 98.81 306 ASN B CA 1
ATOM 5071 C C . ASN B 1 306 ? -8.055 20.922 9.219 1 98.81 306 ASN B C 1
ATOM 5073 O O . ASN B 1 306 ? -8.586 20.016 9.859 1 98.81 306 ASN B O 1
ATOM 5077 N N . PHE B 1 307 ? -7.121 21.734 9.711 1 98.75 307 PHE B N 1
ATOM 5078 C CA . PHE B 1 307 ? -6.824 21.812 11.133 1 98.75 307 PHE B CA 1
ATOM 5079 C C . PHE B 1 307 ? -6.367 23.219 11.508 1 98.75 307 PHE B C 1
ATOM 5081 O O . PHE B 1 307 ? -6.102 24.047 10.633 1 98.75 307 PHE B O 1
ATOM 5088 N N . VAL B 1 308 ? -6.336 23.484 12.797 1 98.81 308 VAL B N 1
ATOM 5089 C CA . VAL B 1 308 ? -5.824 24.75 13.328 1 98.81 308 VAL B CA 1
ATOM 5090 C C . VAL B 1 308 ? -4.785 24.469 14.414 1 98.81 308 VAL B C 1
ATOM 5092 O O . VAL B 1 308 ? -5.059 23.734 15.375 1 98.81 308 VAL B O 1
ATOM 5095 N N . ALA B 1 309 ? -3.578 24.938 14.156 1 98.75 309 ALA B N 1
ATOM 5096 C CA . ALA B 1 309 ? -2.621 25 15.258 1 98.75 309 ALA B CA 1
ATOM 5097 C C . ALA B 1 309 ? -2.941 26.156 16.203 1 98.75 309 ALA B C 1
ATOM 5099 O O . ALA B 1 309 ? -3.281 27.25 15.75 1 98.75 309 ALA B O 1
ATOM 5100 N N . VAL B 1 310 ? -2.896 25.875 17.469 1 98.81 310 VAL B N 1
ATOM 5101 C CA . VAL B 1 310 ? -3.254 26.859 18.484 1 98.81 310 VAL B CA 1
ATOM 5102 C C . VAL B 1 310 ? -2.076 27.062 19.438 1 98.81 310 VAL B C 1
ATOM 5104 O O . VAL B 1 310 ? -1.633 26.125 20.094 1 98.81 310 VAL B O 1
ATOM 5107 N N . ASP B 1 311 ? -1.547 28.25 19.484 1 98.62 311 ASP B N 1
ATOM 5108 C CA . ASP B 1 311 ? -0.482 28.594 20.422 1 98.62 311 ASP B CA 1
ATOM 5109 C C . ASP B 1 311 ? -1.014 28.703 21.859 1 98.62 311 ASP B C 1
ATOM 5111 O O . ASP B 1 311 ? -1.894 29.516 22.141 1 98.62 311 ASP B O 1
ATOM 5115 N N . CYS B 1 312 ? -0.48 27.922 22.688 1 98.25 312 CYS B N 1
ATOM 5116 C CA . CYS B 1 312 ? -1.002 27.828 24.047 1 98.25 312 CYS B CA 1
ATOM 5117 C C . CYS B 1 312 ? -0.451 28.953 24.922 1 98.25 312 CYS B C 1
ATOM 5119 O O . CYS B 1 312 ? -0.939 29.172 26.031 1 98.25 312 CYS B O 1
ATOM 5121 N N . GLY B 1 313 ? 0.593 29.656 24.438 1 96.81 313 GLY B N 1
ATOM 5122 C CA . GLY B 1 313 ? 1.109 30.828 25.125 1 96.81 313 GLY B CA 1
ATOM 5123 C C . GLY B 1 313 ? 2.061 30.5 26.25 1 96.81 313 GLY B C 1
ATOM 5124 O O . GLY B 1 313 ? 2.43 31.375 27.047 1 96.81 313 GLY B O 1
ATOM 5125 N N . LYS B 1 314 ? 2.398 29.219 26.406 1 96.12 314 LYS B N 1
ATOM 5126 C CA . LYS B 1 314 ? 3.324 28.734 27.422 1 96.12 314 LYS B CA 1
ATOM 5127 C C . LYS B 1 314 ? 4.293 27.719 26.828 1 96.12 314 LYS B C 1
ATOM 5129 O O . LYS B 1 314 ? 4.715 27.844 25.672 1 96.12 314 LYS B O 1
ATOM 5134 N N . ASP B 1 315 ? 4.793 26.781 27.609 1 95.19 315 ASP B N 1
ATOM 5135 C CA . ASP B 1 315 ? 5.809 25.859 27.125 1 95.19 315 ASP B CA 1
ATOM 5136 C C . ASP B 1 315 ? 5.18 24.531 26.688 1 95.19 315 ASP B C 1
ATOM 5138 O O . ASP B 1 315 ? 3.957 24.391 26.688 1 95.19 315 ASP B O 1
ATOM 5142 N N . ALA B 1 316 ? 6 23.703 26.25 1 97 316 ALA B N 1
ATOM 5143 C CA . ALA B 1 316 ? 5.57 22.406 25.719 1 97 316 ALA B CA 1
ATOM 5144 C C . ALA B 1 316 ? 4.852 21.594 26.781 1 97 316 ALA B C 1
ATOM 5146 O O . ALA B 1 316 ? 3.922 20.844 26.484 1 97 316 ALA B O 1
ATOM 5147 N N . SER B 1 317 ? 5.281 21.688 27.984 1 97.31 317 SER B N 1
ATOM 5148 C CA . SER B 1 317 ? 4.656 20.953 29.078 1 97.31 317 SER B CA 1
ATOM 5149 C C . SER B 1 317 ? 3.189 21.328 29.234 1 97.31 317 SER B C 1
ATOM 5151 O O . SER B 1 317 ? 2.342 20.484 29.5 1 97.31 317 SER B O 1
ATOM 5153 N N . TYR B 1 318 ? 2.969 22.625 29.156 1 97.69 318 TYR B N 1
ATOM 5154 C CA . TYR B 1 318 ? 1.602 23.125 29.25 1 97.69 318 TYR B CA 1
ATOM 5155 C C . TYR B 1 318 ? 0.746 22.594 28.109 1 97.69 318 TYR B C 1
ATOM 5157 O O . TYR B 1 318 ? -0.373 22.125 28.328 1 97.69 318 TYR B O 1
ATOM 5165 N N . ALA B 1 319 ? 1.215 22.688 26.875 1 98.25 319 ALA B N 1
ATOM 5166 C CA . ALA B 1 319 ? 0.502 22.172 25.719 1 98.25 319 ALA B CA 1
ATOM 5167 C C . ALA B 1 319 ? 0.211 20.688 25.875 1 98.25 319 ALA B C 1
ATOM 5169 O O . ALA B 1 319 ? -0.902 20.234 25.594 1 98.25 319 ALA B O 1
ATOM 5170 N N . ARG B 1 320 ? 1.192 19.938 26.328 1 97.5 320 ARG B N 1
ATOM 5171 C CA . ARG B 1 320 ? 1.03 18.5 26.547 1 97.5 320 ARG B CA 1
ATOM 5172 C C . ARG B 1 320 ? -0.054 18.219 27.594 1 97.5 320 ARG B C 1
ATOM 5174 O O . ARG B 1 320 ? -0.844 17.297 27.438 1 97.5 320 ARG B O 1
ATOM 5181 N N . ALA B 1 321 ? -0.045 18.953 28.594 1 98.12 321 ALA B N 1
ATOM 5182 C CA . ALA B 1 321 ? -1.051 18.781 29.641 1 98.12 321 ALA B CA 1
ATOM 5183 C C . ALA B 1 321 ? -2.459 18.984 29.094 1 98.12 321 ALA B C 1
ATOM 5185 O O . ALA B 1 321 ? -3.389 18.266 29.469 1 98.12 321 ALA B O 1
ATOM 5186 N N . ILE B 1 322 ? -2.609 19.984 28.234 1 98.44 322 ILE B N 1
ATOM 5187 C CA . ILE B 1 322 ? -3.906 20.219 27.609 1 98.44 322 ILE B CA 1
ATOM 5188 C C . ILE B 1 322 ? -4.324 19 26.797 1 98.44 322 ILE B C 1
ATOM 5190 O O . ILE B 1 322 ? -5.445 18.516 26.922 1 98.44 322 ILE B O 1
ATOM 5194 N N . VAL B 1 323 ? -3.418 18.484 25.984 1 97.44 323 VAL B N 1
ATOM 5195 C CA . VAL B 1 323 ? -3.684 17.328 25.125 1 97.44 323 VAL B CA 1
ATOM 5196 C C . VAL B 1 323 ? -4.059 16.125 25.984 1 97.44 323 VAL B C 1
ATOM 5198 O O . VAL B 1 323 ? -5.062 15.461 25.734 1 97.44 323 VAL B O 1
ATOM 5201 N N . ASP B 1 324 ? -3.289 15.875 27.016 1 96.06 324 ASP B N 1
ATOM 5202 C CA . ASP B 1 324 ? -3.494 14.711 27.875 1 96.06 324 ASP B CA 1
ATOM 5203 C C . ASP B 1 324 ? -4.824 14.805 28.609 1 96.06 324 ASP B C 1
ATOM 5205 O O . ASP B 1 324 ? -5.555 13.812 28.719 1 96.06 324 ASP B O 1
ATOM 5209 N N . ARG B 1 325 ? -5.16 15.922 29.125 1 96.81 325 ARG B N 1
ATOM 5210 C CA . ARG B 1 325 ? -6.371 16.094 29.922 1 96.81 325 ARG B CA 1
ATOM 5211 C C . ARG B 1 325 ? -7.617 16.031 29.047 1 96.81 325 ARG B C 1
ATOM 5213 O O . ARG B 1 325 ? -8.664 15.539 29.469 1 96.81 325 ARG B O 1
ATOM 5220 N N . LEU B 1 326 ? -7.527 16.656 27.844 1 97.81 326 LEU B N 1
ATOM 5221 C CA . LEU B 1 326 ? -8.656 16.531 26.922 1 97.81 326 LEU B CA 1
ATOM 5222 C C . LEU B 1 326 ? -8.977 15.07 26.641 1 97.81 326 LEU B C 1
ATOM 5224 O O . LEU B 1 326 ? -10.148 14.68 26.594 1 97.81 326 LEU B O 1
ATOM 5228 N N . MET B 1 327 ? -7.949 14.242 26.469 1 96.38 327 MET B N 1
ATOM 5229 C CA . MET B 1 327 ? -8.156 12.828 26.188 1 96.38 327 MET B CA 1
ATOM 5230 C C . MET B 1 327 ? -8.633 12.086 27.438 1 96.38 327 MET B C 1
ATOM 5232 O O . MET B 1 327 ? -9.648 11.391 27.391 1 96.38 327 MET B O 1
ATOM 5236 N N . SER B 1 328 ? -7.91 12.227 28.547 1 94.75 328 SER B N 1
ATOM 5237 C CA . SER B 1 328 ? -8.172 11.438 29.75 1 94.75 328 SER B CA 1
ATOM 5238 C C . SER B 1 328 ? -9.523 11.797 30.359 1 94.75 328 SER B C 1
ATOM 5240 O O . SER B 1 328 ? -10.266 10.922 30.797 1 94.75 328 SER B O 1
ATOM 5242 N N . ASP B 1 329 ? -9.867 13.102 30.344 1 95.44 329 ASP B N 1
ATOM 5243 C CA . ASP B 1 329 ? -11.047 13.555 31.078 1 95.44 329 ASP B CA 1
ATOM 5244 C C . ASP B 1 329 ? -12.281 13.578 30.188 1 95.44 329 ASP B C 1
ATOM 5246 O O . ASP B 1 329 ? -13.406 13.438 30.672 1 95.44 329 ASP B O 1
ATOM 5250 N N . HIS B 1 330 ? -12.039 13.789 28.891 1 96.56 330 HIS B N 1
ATOM 5251 C CA . HIS B 1 330 ? -13.211 14.086 28.078 1 96.56 330 HIS B CA 1
ATOM 5252 C C . HIS B 1 330 ? -13.25 13.203 26.844 1 96.56 330 HIS B C 1
ATOM 5254 O O . HIS B 1 330 ? -14.227 13.227 26.078 1 96.56 330 HIS B O 1
ATOM 5260 N N . GLY B 1 331 ? -12.227 12.391 26.547 1 96.88 331 GLY B N 1
ATOM 5261 C CA . GLY B 1 331 ? -12.18 11.547 25.359 1 96.88 331 GLY B CA 1
ATOM 5262 C C . GLY B 1 331 ? -12.016 12.336 24.078 1 96.88 331 GLY B C 1
ATOM 5263 O O . GLY B 1 331 ? -12.508 11.93 23.016 1 96.88 331 GLY B O 1
ATOM 5264 N N . ILE B 1 332 ? -11.43 13.523 24.172 1 98.25 332 ILE B N 1
ATOM 5265 C CA . ILE B 1 332 ? -11.18 14.352 23 1 98.25 332 ILE B CA 1
ATOM 5266 C C . ILE B 1 332 ? -9.734 14.18 22.547 1 98.25 332 ILE B C 1
ATOM 5268 O O . ILE B 1 332 ? -8.797 14.531 23.266 1 98.25 332 ILE B O 1
ATOM 5272 N N . PHE B 1 333 ? -9.578 13.617 21.328 1 97.88 333 PHE B N 1
ATOM 5273 C CA . PHE B 1 333 ? -8.258 13.305 20.781 1 97.88 333 PHE B CA 1
ATOM 5274 C C . PHE B 1 333 ? -7.742 14.445 19.922 1 97.88 333 PHE B C 1
ATOM 5276 O O . PHE B 1 333 ? -8.297 14.719 18.859 1 97.88 333 PHE B O 1
ATOM 5283 N N . ILE B 1 334 ? -6.789 15.172 20.344 1 98 334 ILE B N 1
ATOM 5284 C CA . ILE B 1 334 ? -6.02 16.141 19.578 1 98 334 ILE B CA 1
ATOM 5285 C C . ILE B 1 334 ? -4.527 15.828 19.688 1 98 334 ILE B C 1
ATOM 5287 O O . ILE B 1 334 ? -4.137 14.891 20.391 1 98 334 ILE B O 1
ATOM 5291 N N . ARG B 1 335 ? -3.67 16.578 18.938 1 96.56 335 ARG B N 1
ATOM 5292 C CA . ARG B 1 335 ? -2.234 16.328 18.969 1 96.56 335 ARG B CA 1
ATOM 5293 C C . ARG B 1 335 ? -1.442 17.625 19.062 1 96.56 335 ARG B C 1
ATOM 5295 O O . ARG B 1 335 ? -1.994 18.703 18.875 1 96.56 335 ARG B O 1
ATOM 5302 N N . MET B 1 336 ? -0.268 17.438 19.516 1 95.81 336 MET B N 1
ATOM 5303 C CA . MET B 1 336 ? 0.711 18.516 19.328 1 95.81 336 MET B CA 1
ATOM 5304 C C . MET B 1 336 ? 1.363 18.422 17.953 1 95.81 336 MET B C 1
ATOM 5306 O O . MET B 1 336 ? 1.421 17.328 17.359 1 95.81 336 MET B O 1
ATOM 5310 N N . PRO B 1 337 ? 1.784 19.5 17.359 1 92.25 337 PRO B N 1
ATOM 5311 C CA . PRO B 1 337 ? 2.328 19.484 16 1 92.25 337 PRO B CA 1
ATOM 5312 C C . PRO B 1 337 ? 3.67 18.766 15.906 1 92.25 337 PRO B C 1
ATOM 5314 O O . PRO B 1 337 ? 4.023 18.234 14.844 1 92.25 337 PRO B O 1
ATOM 5317 N N . GLY B 1 338 ? 4.492 18.781 16.984 1 86 338 GLY B N 1
ATOM 5318 C CA . GLY B 1 338 ? 5.777 18.141 16.797 1 86 338 GLY B CA 1
ATOM 5319 C C . GLY B 1 338 ? 6.82 18.562 17.797 1 86 338 GLY B C 1
ATOM 5320 O O . GLY B 1 338 ? 6.562 18.562 19.016 1 86 338 GLY B O 1
ATOM 5321 N N . VAL B 1 339 ? 7.977 18.984 17.219 1 90.44 339 VAL B N 1
ATOM 5322 C CA . VAL B 1 339 ? 9.164 19.219 18.031 1 90.44 339 VAL B CA 1
ATOM 5323 C C . VAL B 1 339 ? 9.203 20.672 18.484 1 90.44 339 VAL B C 1
ATOM 5325 O O . VAL B 1 339 ? 8.438 21.5 17.984 1 90.44 339 VAL B O 1
ATOM 5328 N N . ALA B 1 340 ? 10.055 21 19.453 1 94.06 340 ALA B N 1
ATOM 5329 C CA . ALA B 1 340 ? 10.258 22.375 19.906 1 94.06 340 ALA B CA 1
ATOM 5330 C C . ALA B 1 340 ? 10.781 23.25 18.766 1 94.06 340 ALA B C 1
ATOM 5332 O O . ALA B 1 340 ? 11.633 22.828 17.984 1 94.06 340 ALA B O 1
ATOM 5333 N N . PRO B 1 341 ? 10.312 24.5 18.609 1 95.31 341 PRO B N 1
ATOM 5334 C CA . PRO B 1 341 ? 9.375 25.203 19.484 1 95.31 341 PRO B CA 1
ATOM 5335 C C . PRO B 1 341 ? 7.926 25.047 19.047 1 95.31 341 PRO B C 1
ATOM 5337 O O . PRO B 1 341 ? 7.035 25.703 19.594 1 95.31 341 PRO B O 1
ATOM 5340 N N . LEU B 1 342 ? 7.695 24.188 18.031 1 97 342 LEU B N 1
ATOM 5341 C CA . LEU B 1 342 ? 6.344 24.016 17.516 1 97 342 LEU B CA 1
ATOM 5342 C C . LEU B 1 342 ? 5.438 23.375 18.562 1 97 342 LEU B C 1
ATOM 5344 O O . LEU B 1 342 ? 4.227 23.625 18.578 1 97 342 LEU B O 1
ATOM 5348 N N . ASN B 1 343 ? 6.031 22.672 19.516 1 96.81 343 ASN B N 1
ATOM 5349 C CA . ASN B 1 343 ? 5.289 21.891 20.5 1 96.81 343 ASN B CA 1
ATOM 5350 C C . ASN B 1 343 ? 4.746 22.766 21.625 1 96.81 343 ASN B C 1
ATOM 5352 O O . ASN B 1 343 ? 4.164 22.266 22.594 1 96.81 343 ASN B O 1
ATOM 5356 N N . ARG B 1 344 ? 4.973 24.062 21.516 1 97.75 344 ARG B N 1
ATOM 5357 C CA . ARG B 1 344 ? 4.254 24.984 22.391 1 97.75 344 ARG B CA 1
ATOM 5358 C C . ARG B 1 344 ? 2.775 25.062 22.016 1 97.75 344 ARG B C 1
ATOM 5360 O O . ARG B 1 344 ? 1.96 25.578 22.781 1 97.75 344 ARG B O 1
ATOM 5367 N N . CYS B 1 345 ? 2.457 24.578 20.812 1 98.56 345 CYS B N 1
ATOM 5368 C CA . CYS B 1 345 ? 1.106 24.609 20.266 1 98.56 345 CYS B CA 1
ATOM 5369 C C . CYS B 1 345 ? 0.399 23.281 20.453 1 98.56 345 CYS B C 1
ATOM 5371 O O . CYS B 1 345 ? 1.028 22.281 20.812 1 98.56 345 CYS B O 1
ATOM 5373 N N . ILE B 1 346 ? -0.871 23.266 20.344 1 98.69 346 ILE B N 1
ATOM 5374 C CA . ILE B 1 346 ? -1.706 22.094 20.094 1 98.69 346 ILE B CA 1
ATOM 5375 C C . ILE B 1 346 ? -2.346 22.203 18.719 1 98.69 346 ILE B C 1
ATOM 5377 O O . ILE B 1 346 ? -2.357 23.266 18.109 1 98.69 346 ILE B O 1
ATOM 5381 N N . ARG B 1 347 ? -2.738 21.141 18.156 1 98.69 347 ARG B N 1
ATOM 5382 C CA . ARG B 1 347 ? -3.309 21.094 16.812 1 98.69 347 ARG B CA 1
ATOM 5383 C C . ARG B 1 347 ? -4.664 20.406 16.812 1 98.69 347 ARG B C 1
ATOM 5385 O O . ARG B 1 347 ? -4.773 19.25 17.234 1 98.69 347 ARG B O 1
ATOM 5392 N N . ILE B 1 348 ? -5.648 21.031 16.328 1 98.81 348 ILE B N 1
ATOM 5393 C CA . ILE B 1 348 ? -7.031 20.578 16.359 1 98.81 348 ILE B CA 1
ATOM 5394 C C . ILE B 1 348 ? -7.582 20.453 14.945 1 98.81 348 ILE B C 1
ATOM 5396 O O . ILE B 1 348 ? -7.609 21.438 14.195 1 98.81 348 ILE B O 1
ATOM 5400 N N . SER B 1 349 ? -8.062 19.281 14.547 1 98.75 349 SER B N 1
ATOM 5401 C CA . SER B 1 349 ? -8.648 19.047 13.227 1 98.75 349 SER B CA 1
ATOM 5402 C C . SER B 1 349 ? -10.086 19.562 13.156 1 98.75 349 SER B C 1
ATOM 5404 O O . SER B 1 349 ? -10.805 19.531 14.156 1 98.75 349 SER B O 1
ATOM 5406 N N . THR B 1 350 ? -10.516 19.969 12.016 1 98.69 350 THR B N 1
ATOM 5407 C CA . THR B 1 350 ? -11.906 20.359 11.789 1 98.69 350 THR B CA 1
ATOM 5408 C C . THR B 1 350 ? -12.828 19.141 11.875 1 98.69 350 THR B C 1
ATOM 5410 O O . THR B 1 350 ? -12.391 18 11.664 1 98.69 350 THR B O 1
ATOM 5413 N N . ALA B 1 351 ? -14.039 19.375 12.25 1 98.44 351 ALA B N 1
ATOM 5414 C CA . ALA B 1 351 ? -15.031 18.312 12.398 1 98.44 351 ALA B CA 1
ATOM 5415 C C . ALA B 1 351 ? -16.453 18.875 12.375 1 98.44 351 ALA B C 1
ATOM 5417 O O . ALA B 1 351 ? -16.641 20.094 12.445 1 98.44 351 ALA B O 1
ATOM 5418 N N . PRO B 1 352 ? -17.406 18.016 12.227 1 98.31 352 PRO B N 1
ATOM 5419 C CA . PRO B 1 352 ? -18.797 18.453 12.344 1 98.31 352 PRO B CA 1
ATOM 5420 C C . PRO B 1 352 ? -19.094 19.109 13.688 1 98.31 352 PRO B C 1
ATOM 5422 O O . PRO B 1 352 ? -18.281 19.047 14.609 1 98.31 352 PRO B O 1
ATOM 5425 N N . ASP B 1 353 ? -20.234 19.688 13.766 1 98.31 353 ASP B N 1
ATOM 5426 C CA . ASP B 1 353 ? -20.609 20.547 14.891 1 98.31 353 ASP B CA 1
ATOM 5427 C C . ASP B 1 353 ? -20.641 19.766 16.203 1 98.31 353 ASP B C 1
ATOM 5429 O O . ASP B 1 353 ? -20.312 20.297 17.25 1 98.31 353 ASP B O 1
ATOM 5433 N N . ALA B 1 354 ? -21.016 18.5 16.141 1 98.31 354 ALA B N 1
ATOM 5434 C CA . ALA B 1 354 ? -21.125 17.703 17.359 1 98.31 354 ALA B CA 1
ATOM 5435 C C . ALA B 1 354 ? -19.766 17.594 18.062 1 98.31 354 ALA B C 1
ATOM 5437 O O . ALA B 1 354 ? -19.688 17.719 19.297 1 98.31 354 ALA B O 1
ATOM 5438 N N . GLU B 1 355 ? -18.75 17.344 17.328 1 98.44 355 GLU B N 1
ATOM 5439 C CA . GLU B 1 355 ? -17.406 17.25 17.891 1 98.44 355 GLU B CA 1
ATOM 5440 C C . GLU B 1 355 ? -16.922 18.625 18.359 1 98.44 355 GLU B C 1
ATOM 5442 O O . GLU B 1 355 ? -16.266 18.719 19.391 1 98.44 355 GLU B O 1
ATOM 5447 N N . MET B 1 356 ? -17.266 19.703 17.609 1 98.62 356 MET B N 1
ATOM 5448 C CA . MET B 1 356 ? -16.859 21.047 18 1 98.62 356 MET B CA 1
ATOM 5449 C C . MET B 1 356 ? -17.562 21.484 19.281 1 98.62 356 MET B C 1
ATOM 5451 O O . MET B 1 356 ? -16.984 22.219 20.094 1 98.62 356 MET B O 1
ATOM 5455 N N . ASP B 1 357 ? -18.781 21 19.453 1 98.81 357 ASP B N 1
ATOM 5456 C CA . ASP B 1 357 ? -19.5 21.266 20.688 1 98.81 357 ASP B CA 1
ATOM 5457 C C . ASP B 1 357 ? -18.797 20.641 21.891 1 98.81 357 ASP B C 1
ATOM 5459 O O . ASP B 1 357 ? -18.703 21.266 22.953 1 98.81 357 ASP B O 1
ATOM 5463 N N . LEU B 1 358 ? -18.375 19.406 2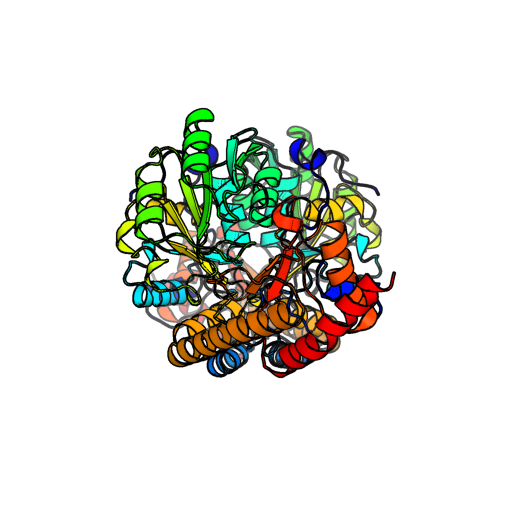1.734 1 98.75 358 LEU B N 1
ATOM 5464 C CA . LEU B 1 358 ? -17.609 18.75 22.781 1 98.75 358 LEU B CA 1
ATOM 5465 C C . LEU B 1 358 ? -16.344 19.531 23.125 1 98.75 358 LEU B C 1
ATOM 5467 O O . LEU B 1 358 ? -16.016 19.703 24.297 1 98.75 358 LEU B O 1
ATOM 5471 N N . LEU B 1 359 ? -15.664 20.016 22.109 1 98.88 359 LEU B N 1
ATOM 5472 C CA . LEU B 1 359 ? -14.445 20.797 22.312 1 98.88 359 LEU B CA 1
ATOM 5473 C C . LEU B 1 359 ? -14.742 22.094 23.031 1 98.88 359 LEU B C 1
ATOM 5475 O O . LEU B 1 359 ? -14.023 22.469 23.969 1 98.88 359 LEU B O 1
ATOM 5479 N N . ALA B 1 360 ? -15.773 22.781 22.594 1 98.81 360 ALA B N 1
ATOM 5480 C CA . ALA B 1 360 ? -16.156 24.078 23.156 1 98.81 360 ALA B CA 1
ATOM 5481 C C . ALA B 1 360 ? -16.469 23.953 24.641 1 98.81 360 ALA B C 1
ATOM 5483 O O . ALA B 1 360 ? -16.188 24.859 25.422 1 98.81 360 ALA B O 1
ATOM 5484 N N . ALA B 1 361 ? -17.016 22.828 25 1 98.62 361 ALA B N 1
ATOM 5485 C CA . ALA B 1 361 ? -17.359 22.594 26.406 1 98.62 361 ALA B CA 1
ATOM 5486 C C . ALA B 1 361 ? -16.125 22.188 27.219 1 98.62 361 ALA B C 1
ATOM 5488 O O . ALA B 1 361 ? -15.961 22.625 28.359 1 98.62 361 ALA B O 1
ATOM 5489 N N . ALA B 1 362 ? -15.289 21.391 26.672 1 98.62 362 ALA B N 1
ATOM 5490 C CA . ALA B 1 362 ? -14.227 20.719 27.406 1 98.62 362 ALA B CA 1
ATOM 5491 C C . ALA B 1 362 ? -13 21.625 27.547 1 98.62 362 ALA B C 1
ATOM 5493 O O . ALA B 1 362 ? -12.336 21.625 28.578 1 98.62 362 ALA B O 1
ATOM 5494 N N . LEU B 1 363 ? -12.625 22.375 26.484 1 98.69 363 LEU B N 1
ATOM 5495 C CA . LEU B 1 363 ? -11.352 23.078 26.422 1 98.69 363 LEU B CA 1
ATOM 5496 C C . LEU B 1 363 ? -11.25 24.109 27.547 1 98.69 363 LEU B C 1
ATOM 5498 O O . LEU B 1 363 ? -10.266 24.141 28.281 1 98.69 363 LEU B O 1
ATOM 5502 N N . PRO B 1 364 ? -12.258 24.969 27.766 1 97.81 364 PRO B N 1
ATOM 5503 C CA . PRO B 1 364 ? -12.172 25.938 28.875 1 97.81 364 PRO B CA 1
ATOM 5504 C C . PRO B 1 364 ? -12.07 25.266 30.234 1 97.81 364 PRO B C 1
ATOM 5506 O O . PRO B 1 364 ? -11.383 25.766 31.125 1 97.81 364 PRO B O 1
ATOM 5509 N N . GLU B 1 365 ? -12.766 24.141 30.344 1 97.56 365 GLU B N 1
ATOM 5510 C CA . GLU B 1 365 ? -12.703 23.406 31.609 1 97.56 365 GLU B CA 1
ATOM 5511 C C . GLU B 1 365 ? -11.297 22.891 31.875 1 97.56 365 GLU B C 1
ATOM 5513 O O . GLU B 1 365 ? -10.797 22.984 33 1 97.56 365 GLU B O 1
ATOM 5518 N N . VAL B 1 366 ? -10.719 22.297 30.906 1 98.12 366 VAL B N 1
ATOM 5519 C CA . VAL B 1 366 ? -9.367 21.75 31.031 1 98.12 366 VAL B CA 1
ATOM 5520 C C . VAL B 1 366 ? -8.391 22.891 31.344 1 98.12 366 VAL B C 1
ATOM 5522 O O . VAL B 1 366 ? -7.539 22.734 32.219 1 98.12 366 VAL B O 1
ATOM 5525 N N . ILE B 1 367 ? -8.5 24.016 30.703 1 97.75 367 ILE B N 1
ATOM 5526 C CA . ILE B 1 367 ? -7.613 25.156 30.906 1 97.75 367 ILE B CA 1
ATOM 5527 C C . ILE B 1 367 ? -7.762 25.672 32.344 1 97.75 367 ILE B C 1
ATOM 5529 O O . ILE B 1 367 ? -6.77 25.953 33 1 97.75 367 ILE B O 1
ATOM 5533 N N . ARG B 1 368 ? -8.969 25.766 32.781 1 96.31 368 ARG B N 1
ATOM 5534 C CA . ARG B 1 368 ? -9.227 26.219 34.156 1 96.31 368 ARG B CA 1
ATOM 5535 C C . ARG B 1 368 ? -8.609 25.266 35.188 1 96.31 368 ARG B C 1
ATOM 5537 O O . ARG B 1 368 ? -8.047 25.688 36.188 1 96.31 368 ARG B O 1
ATOM 5544 N N . SER B 1 369 ? -8.789 24 34.844 1 95.56 369 SER B N 1
ATOM 5545 C CA . SER B 1 369 ? -8.273 23 35.781 1 95.56 369 SER B CA 1
ATOM 5546 C C . SER B 1 369 ? -6.75 23.047 35.844 1 95.56 369 SER B C 1
ATOM 5548 O O . SER B 1 369 ? -6.168 22.734 36.906 1 95.56 369 SER B O 1
ATOM 5550 N N . LEU B 1 370 ? -6.086 23.359 34.812 1 95.06 370 LEU B N 1
ATOM 5551 C CA . LEU B 1 370 ? -4.629 23.438 34.781 1 95.06 370 LEU B CA 1
ATOM 5552 C C . LEU B 1 370 ? -4.137 24.703 35.5 1 95.06 370 LEU B C 1
ATOM 5554 O O . LEU B 1 370 ? -3.004 24.75 35.969 1 95.06 370 LEU B O 1
ATOM 5558 N N . ALA B 1 371 ? -4.895 25.766 35.531 1 88.31 371 ALA B N 1
ATOM 5559 C CA . ALA B 1 371 ? -4.555 26.984 36.25 1 88.31 371 ALA B CA 1
ATOM 5560 C C . ALA B 1 371 ? -4.656 26.781 37.781 1 88.31 371 ALA B C 1
ATOM 5562 O O . ALA B 1 371 ? -3.975 27.469 38.531 1 88.31 371 ALA B O 1
ATOM 5563 N N . ALA B 1 372 ? -5.555 25.891 38.156 1 84.56 372 ALA B N 1
ATOM 5564 C CA . ALA B 1 372 ? -5.773 25.625 39.594 1 84.56 372 ALA B CA 1
ATOM 5565 C C . ALA B 1 372 ? -4.699 24.703 40.156 1 84.56 372 ALA B C 1
ATOM 5567 O O . ALA B 1 372 ? -4.531 24.594 41.375 1 84.56 372 ALA B O 1
ATOM 5568 N N . THR B 1 373 ? -3.846 23.953 39.406 1 72.38 373 THR B N 1
ATOM 5569 C CA . THR B 1 373 ? -2.799 23.047 39.875 1 72.38 373 THR B CA 1
ATOM 5570 C C . THR B 1 373 ? -1.437 23.734 39.844 1 72.38 373 THR B C 1
ATOM 5572 O O . THR B 1 373 ? -1.108 24.453 38.906 1 72.38 373 THR B O 1
#

Foldseek 3Di:
DDDDDPDPPLVVVDDPDDLDDDPVNLCVVLVHAFPADWAPQFEQVAADPLLVVLLVVCVVVQVDFAQLLLVLLLVLVCVLQVHHSLQKAKDQAVLRVLLLVLVLFPAAAAEEEEADLFDVSNVVSCSSRRYDYDHDYDDPLHNDLVRRQVSCVVRVGQEYEDEAVGPPAQHADFQVVVLVSVVSHPLSHAYEYEDQFVLLAPPRRDHRCVSALARQRYKYKYGCRHLNRPVVQRMIMIGHYSVSSCSSVVPPPSRPHRSSSSSSSSSSSVPVVVSVVSSVQLVVQLVLVQVLQVVLVWHWDDHSGQKIKIQRVDQLVVLVQLQVCCCNPQSHHHAQRGDPPSSSITMTGGHDPSSSVSSSVVNSVSSVVVVVD/DDDDDPDPPLVVVDDPDDLDDDPVNLCVVLVHAFPADWAPQFEQVAADPLLVVLLVVCVVVQVDFAQLLLVLLLVLVCVLQVHHSLQKAKDQAVLGVLLLVLVLFPAAAAEEEEADLFDVSNVVSCSSRRYDYDHHYADPLHNDLVRRQVSCVVRVGQEYEDEAVGAPAQHADFQVVVLVSVVSHPLSHAYEYEDQFVLLAPPRRDHRCVSALARQRYKYKYGCRHLNRPVVQRMIMIGHYSVSSCSSVVPPPSRPHRSSSSSSSSSSSVPVVVSVVSSVQLVVQLVLVQVLQVVLVWHWDDHSGQKIKIQRVDQLVVLVQLQVCCCNPQSHHHAQRGDPPSSSITMTGGHDPSSSVSSSVVNSVSSVVVVVD